Protein AF-0000000079469829 (afdb_homodimer)

InterPro domains:
  IPR003785 Creatininase/formamide hydrolase [PF02633] (6-237)
  IPR003785 Creatininase/formamide hydrolase [PTHR35005] (1-244)
  IPR024087 Creatininase-like superfamily [G3DSA:3.40.50.10310] (1-244)
  IPR024087 Creatininase-like superfamily [SSF102215] (1-241)

Solvent-accessible surface area (backbone atoms only — not comparable to full-atom values): 24415 Å² total; per-residue (Å²): 71,50,46,42,65,27,24,22,60,55,41,50,55,44,53,74,77,46,37,51,39,35,31,22,24,16,21,24,27,54,18,17,70,44,20,32,15,24,43,24,20,47,49,24,40,52,26,51,58,58,22,25,76,81,32,98,41,39,35,45,69,66,42,46,65,23,47,36,63,40,39,58,63,33,34,79,19,33,27,38,52,67,70,44,46,26,45,45,54,44,29,44,50,53,32,40,41,72,59,58,35,36,34,46,34,37,34,28,39,39,82,69,36,52,68,48,54,52,49,27,52,48,52,56,47,47,56,18,57,76,68,72,43,81,68,73,52,48,79,46,81,42,48,52,61,71,27,59,64,28,50,63,50,46,44,70,76,32,77,69,37,34,53,82,30,39,23,16,63,61,46,4,36,48,27,44,77,35,65,90,58,66,56,79,75,88,65,80,60,61,55,30,63,74,79,85,85,55,54,19,69,59,31,38,67,75,24,74,61,53,32,27,26,11,23,47,82,72,36,37,40,69,60,8,45,53,47,40,53,39,27,14,53,22,45,47,53,51,50,51,53,59,63,63,57,75,76,84,129,72,50,46,42,66,27,24,22,62,55,41,52,55,44,53,74,78,45,38,51,38,34,31,19,24,17,22,24,28,56,19,18,69,44,21,32,16,21,44,24,20,46,48,23,40,54,27,51,57,58,20,25,74,81,31,99,41,37,33,45,69,65,43,46,65,21,47,37,62,40,39,58,62,33,36,78,19,33,27,37,51,66,69,45,46,25,45,44,54,44,28,45,48,53,30,41,42,71,59,58,35,34,34,45,34,36,32,27,39,40,80,71,34,51,70,48,52,52,50,28,52,49,52,56,47,47,55,17,57,77,67,72,44,80,67,72,52,48,78,45,80,42,49,51,62,72,27,58,66,27,50,62,49,45,46,69,77,32,77,70,37,34,54,80,30,37,23,15,63,61,44,5,36,49,27,43,77,36,66,91,59,65,57,78,72,88,65,83,61,62,54,30,63,74,78,85,85,56,54,20,70,58,30,38,68,75,25,76,61,53,31,27,26,10,22,47,83,74,36,38,38,70,58,9,47,52,47,39,53,38,28,14,55,22,44,46,52,52,50,53,52,58,65,63,57,75,77,85,129

Organism: NCBI:txid2803784

Nearest PDB structures (foldseek):
  3no4-assembly1_B  TM=9.616E-01  e=7.109E-33  Nostoc punctiforme PCC 73102
  3a6f-assembly1_D  TM=8.753E-01  e=3.739E-18  Pseudomonas putida
  3a6g-assembly1_B  TM=8.540E-01  e=1.227E-17  Pseudomonas putida
  3a6j-assembly1_D  TM=8.384E-01  e=2.469E-16  Pseudomonas putida
  3a6j-assembly1_F  TM=8.714E-01  e=3.414E-15  Pseudomonas putida

Structure (mmCIF, N/CA/C/O backbone):
data_AF-0000000079469829-model_v1
#
loop_
_entity.id
_entity.type
_entity.pdbx_description
1 polymer 'Creatininase family protein'
#
loop_
_atom_site.group_PDB
_atom_site.id
_atom_site.type_symbol
_atom_site.label_atom_id
_atom_site.label_alt_id
_atom_site.label_comp_id
_atom_site.label_asym_id
_atom_site.label_entity_id
_atom_site.label_seq_id
_atom_site.pdbx_PDB_ins_code
_atom_site.Cartn_x
_atom_site.Cartn_y
_atom_site.Cartn_z
_atom_site.occupancy
_atom_site.B_iso_or_equiv
_atom_site.auth_seq_id
_atom_site.auth_comp_id
_atom_site.auth_asym_id
_atom_site.auth_atom_id
_atom_site.pdbx_PDB_model_num
ATOM 1 N N . MET A 1 1 ? 4.086 -8.07 -15.82 1 97.19 1 MET A N 1
ATOM 2 C CA . MET A 1 1 ? 2.791 -8.43 -15.25 1 97.19 1 MET A CA 1
ATOM 3 C C . MET A 1 1 ? 2.631 -7.84 -13.852 1 97.19 1 MET A C 1
ATOM 5 O O . MET A 1 1 ? 3.572 -7.855 -13.055 1 97.19 1 MET A O 1
ATOM 9 N N . LEU A 1 2 ? 1.554 -7.238 -13.562 1 98.69 2 LEU A N 1
ATOM 10 C CA . LEU A 1 2 ? 1.225 -6.719 -12.234 1 98.69 2 LEU A CA 1
ATOM 11 C C . LEU A 1 2 ? 0.293 -7.672 -11.492 1 98.69 2 LEU A C 1
ATOM 13 O O . LEU A 1 2 ? -0.805 -7.969 -11.969 1 98.69 2 LEU A O 1
ATOM 17 N N . LEU A 1 3 ? 0.761 -8.078 -10.328 1 98.81 3 LEU A N 1
ATOM 18 C CA . LEU A 1 3 ? 0.04 -9.094 -9.57 1 98.81 3 LEU A CA 1
ATOM 19 C C . LEU A 1 3 ? -1.362 -8.609 -9.211 1 98.81 3 LEU A C 1
ATOM 21 O O . LEU A 1 3 ? -2.338 -9.344 -9.383 1 98.81 3 LEU A O 1
ATOM 25 N N . HIS A 1 4 ? -1.51 -7.355 -8.734 1 98.69 4 HIS A N 1
ATOM 26 C CA . HIS A 1 4 ? -2.785 -6.844 -8.25 1 98.69 4 HIS A CA 1
ATOM 27 C C . HIS A 1 4 ? -3.766 -6.625 -9.398 1 98.69 4 HIS A C 1
ATOM 29 O O . HIS A 1 4 ? -4.965 -6.457 -9.172 1 98.69 4 HIS A O 1
ATOM 35 N N . LEU A 1 5 ? -3.311 -6.633 -10.648 1 98.62 5 LEU A N 1
ATOM 36 C CA . LEU A 1 5 ? -4.18 -6.512 -11.812 1 98.62 5 LEU A CA 1
ATOM 37 C C . LEU A 1 5 ? -4.324 -7.848 -12.531 1 98.62 5 LEU A C 1
ATOM 39 O O . LEU A 1 5 ? -4.75 -7.895 -13.688 1 98.62 5 LEU A O 1
ATOM 43 N N . SER A 1 6 ? -3.91 -8.906 -11.852 1 98.56 6 SER A N 1
ATOM 44 C CA . SER A 1 6 ? -4.039 -10.273 -12.352 1 98.56 6 SER A CA 1
ATOM 45 C C . SER A 1 6 ? -5.098 -11.047 -11.57 1 98.56 6 SER A C 1
ATOM 47 O O . SER A 1 6 ? -5.504 -10.625 -10.477 1 98.56 6 SER A O 1
ATOM 49 N N . THR A 1 7 ? -5.582 -12.133 -12.188 1 98.44 7 THR A N 1
ATOM 50 C CA . THR A 1 7 ? -6.445 -13.086 -11.5 1 98.44 7 THR A CA 1
ATOM 51 C C . THR A 1 7 ? -5.633 -14.242 -10.93 1 98.44 7 THR A C 1
ATOM 53 O O . THR A 1 7 ? -4.473 -14.438 -11.305 1 98.44 7 THR A O 1
ATOM 56 N N . TRP A 1 8 ? -6.266 -14.977 -9.977 1 98.12 8 TRP A N 1
ATOM 57 C CA . TRP A 1 8 ? -5.52 -16.078 -9.383 1 98.12 8 TRP A CA 1
ATOM 58 C C . TRP A 1 8 ? -5.199 -17.141 -10.43 1 98.12 8 TRP A C 1
ATOM 60 O O . TRP A 1 8 ? -4.129 -17.75 -10.398 1 98.12 8 TRP A O 1
ATOM 70 N N . PRO A 1 9 ? -6.105 -17.406 -11.461 1 98 9 PRO A N 1
ATOM 71 C CA . PRO A 1 9 ? -5.703 -18.359 -12.492 1 98 9 PRO A CA 1
ATOM 72 C C . PRO A 1 9 ? -4.48 -17.906 -13.281 1 98 9 PRO A C 1
ATOM 74 O O . PRO A 1 9 ? -3.643 -18.719 -13.672 1 98 9 PRO A O 1
ATOM 77 N N . GLU A 1 10 ? -4.402 -16.609 -13.539 1 98.12 10 GLU A N 1
ATOM 78 C CA . GLU A 1 10 ? -3.242 -16.078 -14.25 1 98.12 10 GLU A CA 1
ATOM 79 C C . GLU A 1 10 ? -1.965 -16.266 -13.438 1 98.12 10 GLU A C 1
ATOM 81 O O . GLU A 1 10 ? -0.904 -16.547 -14 1 98.12 10 GLU A O 1
ATOM 86 N N . ILE A 1 11 ? -2.037 -16.094 -12.117 1 98.5 11 ILE A N 1
ATOM 87 C CA . ILE A 1 11 ? -0.872 -16.297 -11.258 1 98.5 11 ILE A CA 1
ATOM 88 C C . ILE A 1 11 ? -0.513 -17.781 -11.227 1 98.5 11 ILE A C 1
ATOM 90 O O . ILE A 1 11 ? 0.667 -18.141 -11.242 1 98.5 11 ILE A O 1
ATOM 94 N N . GLU A 1 12 ? -1.558 -18.625 -11.133 1 97.75 12 GLU A N 1
ATOM 95 C CA . GLU A 1 12 ? -1.316 -20.062 -11.203 1 97.75 12 GLU A CA 1
ATOM 96 C C . GLU A 1 12 ? -0.551 -20.422 -12.469 1 97.75 12 GLU A C 1
ATOM 98 O O . GLU A 1 12 ? 0.409 -21.203 -12.414 1 97.75 12 GLU A O 1
ATOM 103 N N . ALA A 1 13 ? -1.028 -19.891 -13.586 1 97.62 13 ALA A N 1
ATOM 104 C CA . ALA A 1 13 ? -0.356 -20.141 -14.859 1 97.62 13 ALA A CA 1
ATOM 105 C C . ALA A 1 13 ? 1.069 -19.594 -14.836 1 97.62 13 ALA A C 1
ATOM 107 O O . ALA A 1 13 ? 1.995 -20.234 -15.336 1 97.62 13 ALA A O 1
ATOM 108 N N . PHE A 1 14 ? 1.239 -18.406 -14.312 1 97.81 14 PHE A N 1
ATOM 109 C CA . PHE A 1 14 ? 2.547 -17.766 -14.219 1 97.81 14 PHE A CA 1
ATOM 110 C C . PHE A 1 14 ? 3.525 -18.656 -13.453 1 97.81 14 PHE A C 1
ATOM 112 O O . PHE A 1 14 ? 4.688 -18.781 -13.852 1 97.81 14 PHE A O 1
ATOM 119 N N . LEU A 1 15 ? 3.09 -19.234 -12.383 1 97.38 15 LEU A N 1
ATOM 120 C CA . LEU A 1 15 ? 3.918 -20.062 -11.508 1 97.38 15 LEU A CA 1
ATOM 121 C C . LEU A 1 15 ? 4.438 -21.297 -12.25 1 97.38 15 LEU A C 1
ATOM 123 O O . LEU A 1 15 ? 5.395 -21.938 -11.805 1 97.38 15 LEU A O 1
ATOM 127 N N . GLY A 1 16 ? 3.801 -21.641 -13.32 1 96.44 16 GLY A N 1
ATOM 128 C CA . GLY A 1 16 ? 4.273 -22.734 -14.148 1 96.44 16 GLY A CA 1
ATOM 129 C C . GLY A 1 16 ? 5.555 -22.422 -14.898 1 96.44 16 GLY A C 1
ATOM 130 O O . GLY A 1 16 ? 6.301 -23.328 -15.273 1 96.44 16 GLY A O 1
ATOM 131 N N . ARG A 1 17 ? 5.785 -21.125 -15.07 1 95.31 17 ARG A N 1
ATOM 132 C CA . ARG A 1 17 ? 6.938 -20.781 -15.891 1 95.31 17 ARG A CA 1
ATOM 133 C C . ARG A 1 17 ? 7.969 -20 -15.086 1 95.31 17 ARG A C 1
ATOM 135 O O . ARG A 1 17 ? 9.141 -19.922 -15.461 1 95.31 17 ARG A O 1
ATOM 142 N N . SER A 1 18 ? 7.562 -19.312 -14.086 1 96.94 18 SER A N 1
ATOM 143 C CA . SER A 1 18 ? 8.461 -18.562 -13.219 1 96.94 18 SER A CA 1
ATOM 144 C C . SER A 1 18 ? 7.996 -18.609 -11.766 1 96.94 18 SER A C 1
ATOM 146 O O . SER A 1 18 ? 6.793 -18.625 -11.492 1 96.94 18 SER A O 1
ATOM 148 N N . LYS A 1 19 ? 8.922 -18.609 -10.859 1 97.56 19 LYS A N 1
ATOM 149 C CA . LYS A 1 19 ? 8.641 -18.641 -9.43 1 97.56 19 LYS A CA 1
ATOM 150 C C . LYS A 1 19 ? 9.188 -17.406 -8.727 1 97.56 19 LYS A C 1
ATOM 152 O O . LYS A 1 19 ? 9.414 -17.422 -7.52 1 97.56 19 LYS A O 1
ATOM 157 N N . THR A 1 20 ? 9.5 -16.359 -9.516 1 98.56 20 THR A N 1
ATOM 158 C CA . THR A 1 20 ? 10.109 -15.148 -8.992 1 98.56 20 THR A CA 1
ATOM 159 C C . THR A 1 20 ? 9.102 -14.008 -8.953 1 98.56 20 THR A C 1
ATOM 161 O O . THR A 1 20 ? 8.344 -13.812 -9.906 1 98.56 20 THR A O 1
ATOM 164 N N . VAL A 1 21 ? 9.008 -13.297 -7.852 1 98.88 21 VAL A N 1
ATOM 165 C CA . VAL A 1 21 ? 8.156 -12.117 -7.719 1 98.88 21 VAL A CA 1
ATOM 166 C C . VAL A 1 21 ? 8.969 -10.953 -7.152 1 98.88 21 VAL A C 1
ATOM 168 O O . VAL A 1 21 ? 9.844 -11.156 -6.312 1 98.88 21 VAL A O 1
ATOM 171 N N . VAL A 1 22 ? 8.719 -9.766 -7.688 1 98.94 22 VAL A N 1
ATOM 172 C CA . VAL A 1 22 ? 9.344 -8.531 -7.23 1 98.94 22 VAL A CA 1
ATOM 173 C C . VAL A 1 22 ? 8.352 -7.746 -6.367 1 98.94 22 VAL A C 1
ATOM 175 O O . VAL A 1 22 ? 7.223 -7.484 -6.789 1 98.94 22 VAL A O 1
ATOM 178 N N . ILE A 1 23 ? 8.742 -7.379 -5.188 1 98.94 23 ILE A N 1
ATOM 179 C CA . ILE A 1 23 ? 7.934 -6.566 -4.285 1 98.94 23 ILE A CA 1
ATOM 180 C C . ILE A 1 23 ? 8.57 -5.188 -4.121 1 98.94 23 ILE A C 1
ATOM 182 O O . ILE A 1 23 ? 9.586 -5.043 -3.439 1 98.94 23 ILE A O 1
ATOM 186 N N . PRO A 1 24 ? 7.98 -4.105 -4.75 1 98.94 24 PRO A N 1
ATOM 187 C CA . PRO A 1 24 ? 8.414 -2.76 -4.375 1 98.94 24 PRO A CA 1
ATOM 188 C C . PRO A 1 24 ? 8.109 -2.422 -2.918 1 98.94 24 PRO A C 1
ATOM 190 O O . PRO A 1 24 ? 7.039 -2.777 -2.412 1 98.94 24 PRO A O 1
ATOM 193 N N . ILE A 1 25 ? 9.086 -1.836 -2.27 1 98.94 25 ILE A N 1
ATOM 194 C CA . ILE A 1 25 ? 8.922 -1.521 -0.854 1 98.94 25 ILE A CA 1
ATOM 195 C C . ILE A 1 25 ? 9.609 -0.195 -0.536 1 98.94 25 ILE A C 1
ATOM 197 O O . ILE A 1 25 ? 10.641 0.132 -1.123 1 98.94 25 ILE A O 1
ATOM 201 N N . GLY A 1 26 ? 9.023 0.609 0.307 1 98.69 26 GLY A N 1
ATOM 202 C CA . GLY A 1 26 ? 9.609 1.885 0.685 1 98.69 26 GLY A CA 1
ATOM 203 C C . GLY A 1 26 ? 9.062 2.43 1.991 1 98.69 26 GLY A C 1
ATOM 204 O O . GLY A 1 26 ? 8.969 1.701 2.982 1 98.69 26 GLY A O 1
ATOM 205 N N . SER A 1 27 ? 8.922 3.717 2.02 1 98.38 27 SER A N 1
ATOM 206 C CA . SER A 1 27 ? 8.445 4.465 3.178 1 98.38 27 SER A CA 1
ATOM 207 C C . SER A 1 27 ? 7.629 5.684 2.754 1 98.38 27 SER A C 1
ATOM 209 O O . SER A 1 27 ? 7.84 6.23 1.671 1 98.38 27 SER A O 1
ATOM 211 N N . ASN A 1 28 ? 6.586 5.992 3.543 1 98.81 28 ASN A N 1
ATOM 212 C CA . ASN A 1 28 ? 5.883 7.262 3.396 1 98.81 28 ASN A CA 1
ATOM 213 C C . ASN A 1 28 ? 6.375 8.297 4.406 1 98.81 28 ASN A C 1
ATOM 215 O O . ASN A 1 28 ? 5.926 8.305 5.555 1 98.81 28 ASN A O 1
ATOM 219 N N . GLU A 1 29 ? 7.238 9.219 3.969 1 98.75 29 GLU A N 1
ATOM 220 C CA . GLU A 1 29 ? 7.93 10.133 4.871 1 98.75 29 GLU A CA 1
ATOM 221 C C . GLU A 1 29 ? 8.312 11.43 4.156 1 98.75 29 GLU A C 1
ATOM 223 O O . GLU A 1 29 ? 8.258 11.5 2.926 1 98.75 29 GLU A O 1
ATOM 228 N N . GLN A 1 30 ? 8.734 12.375 4.949 1 98.38 30 GLN A N 1
ATOM 229 C CA . GLN A 1 30 ? 9.117 13.68 4.406 1 98.38 30 GLN A CA 1
ATOM 230 C C . GLN A 1 30 ? 10.32 13.555 3.479 1 98.38 30 GLN A C 1
ATOM 232 O O . GLN A 1 30 ? 11.18 12.695 3.68 1 98.38 30 GLN A O 1
ATOM 237 N N . HIS A 1 31 ? 10.422 14.422 2.438 1 98.56 31 HIS A N 1
ATOM 238 C CA . HIS A 1 31 ? 11.547 14.523 1.515 1 98.56 31 HIS A CA 1
ATOM 239 C C . HIS A 1 31 ? 11.883 15.977 1.216 1 98.56 31 HIS A C 1
ATOM 241 O O . HIS A 1 31 ? 12.055 16.359 0.054 1 98.56 31 HIS A O 1
ATOM 247 N N . GLY A 1 32 ? 12.039 16.75 2.326 1 97.75 32 GLY A N 1
ATOM 248 C CA . GLY A 1 32 ? 12.266 18.172 2.156 1 97.75 32 GLY A CA 1
ATOM 249 C C . GLY A 1 32 ? 11.031 18.922 1.698 1 97.75 32 GLY A C 1
ATOM 250 O O . GLY A 1 32 ? 9.945 18.359 1.625 1 97.75 32 GLY A O 1
ATOM 251 N N . PRO A 1 33 ? 11.203 20.172 1.423 1 97.5 33 PRO A N 1
ATOM 252 C CA . PRO A 1 33 ? 10.047 21.031 1.13 1 97.5 33 PRO A CA 1
ATOM 253 C C . PRO A 1 33 ? 9.422 20.734 -0.232 1 97.5 33 PRO A C 1
ATOM 255 O O . PRO A 1 33 ? 8.297 21.156 -0.504 1 97.5 33 PRO A O 1
ATOM 258 N N . THR A 1 34 ? 10.109 19.984 -1.078 1 97.69 34 THR A N 1
ATOM 259 C CA . THR A 1 34 ? 9.594 19.844 -2.436 1 97.69 34 THR A CA 1
ATOM 260 C C . THR A 1 34 ? 9.359 18.375 -2.777 1 97.69 34 THR A C 1
ATOM 262 O O . THR A 1 34 ? 8.727 18.062 -3.783 1 97.69 34 THR A O 1
ATOM 265 N N . GLY A 1 35 ? 9.914 17.516 -1.992 1 98.62 35 GLY A N 1
ATOM 266 C CA . GLY A 1 35 ? 9.734 16.109 -2.27 1 98.62 35 GLY A CA 1
ATOM 267 C C . GLY A 1 35 ? 8.414 15.555 -1.762 1 98.62 35 GLY A C 1
ATOM 268 O O . GLY A 1 35 ? 7.949 15.945 -0.688 1 98.62 35 GLY A O 1
ATOM 269 N N . LEU A 1 36 ? 7.863 14.695 -2.535 1 98.88 36 LEU A N 1
ATOM 270 C CA . LEU A 1 36 ? 6.594 14.078 -2.172 1 98.88 36 LEU A CA 1
ATOM 271 C C . LEU A 1 36 ? 6.766 13.125 -0.99 1 98.88 36 LEU A C 1
ATOM 273 O O . LEU A 1 36 ? 7.781 12.438 -0.887 1 98.88 36 LEU A O 1
ATOM 277 N N . LEU A 1 37 ? 5.762 13 -0.165 1 98.88 37 LEU A N 1
ATOM 278 C CA . LEU A 1 37 ? 5.797 12.125 1.001 1 98.88 37 LEU A CA 1
ATOM 279 C C . LEU A 1 37 ? 5.922 10.664 0.581 1 98.88 37 LEU A C 1
ATOM 281 O O . LEU A 1 37 ? 6.523 9.859 1.295 1 98.88 37 LEU A O 1
ATOM 285 N N . GLY A 1 38 ? 5.477 10.273 -0.581 1 98.88 38 GLY A N 1
ATOM 286 C CA . GLY A 1 38 ? 5.508 8.898 -1.045 1 98.88 38 GLY A CA 1
ATOM 287 C C . GLY A 1 38 ? 6.77 8.555 -1.812 1 98.88 38 GLY A C 1
ATOM 288 O O . GLY A 1 38 ? 6.898 7.445 -2.338 1 98.88 38 GLY A O 1
ATOM 289 N N . THR A 1 39 ? 7.789 9.422 -1.874 1 98.88 39 THR A N 1
ATOM 290 C CA . THR A 1 39 ? 8.945 9.305 -2.758 1 98.88 39 THR A CA 1
ATOM 291 C C . THR A 1 39 ? 9.602 7.934 -2.604 1 98.88 39 THR A C 1
ATOM 293 O O . THR A 1 39 ? 9.82 7.23 -3.592 1 98.88 39 THR A O 1
ATOM 296 N N . ASP A 1 40 ? 9.766 7.48 -1.4 1 98.81 40 ASP A N 1
ATOM 297 C CA . ASP A 1 40 ? 10.562 6.281 -1.135 1 98.81 40 ASP A CA 1
ATOM 298 C C . ASP A 1 40 ? 9.852 5.031 -1.649 1 98.81 40 ASP A C 1
ATOM 300 O O . ASP A 1 40 ? 10.5 4.039 -1.989 1 98.81 40 ASP A O 1
ATOM 304 N N . TRP A 1 41 ? 8.5 5 -1.659 1 98.88 41 TRP A N 1
ATOM 305 C CA . TRP A 1 41 ? 7.836 3.803 -2.164 1 98.88 41 TRP A CA 1
ATOM 306 C C . TRP A 1 41 ? 7.383 3.998 -3.607 1 98.88 41 TRP A C 1
ATOM 308 O O . TRP A 1 41 ? 7.227 3.029 -4.352 1 98.88 41 TRP A O 1
ATOM 318 N N . LEU A 1 42 ? 7.23 5.277 -4.031 1 98.88 42 LEU A N 1
ATOM 319 C CA . LEU A 1 42 ? 6.887 5.562 -5.422 1 98.88 42 LEU A CA 1
ATOM 320 C C . LEU A 1 42 ? 8.031 5.188 -6.352 1 98.88 42 LEU A C 1
ATOM 322 O O . LEU A 1 42 ? 7.809 4.625 -7.426 1 98.88 42 LEU A O 1
ATOM 326 N N . CYS A 1 43 ? 9.266 5.457 -5.961 1 98.94 43 CYS A N 1
ATOM 327 C CA . CYS A 1 43 ? 10.406 5.203 -6.828 1 98.94 43 CYS A CA 1
ATOM 328 C C . CYS A 1 43 ? 10.492 3.725 -7.199 1 98.94 43 CYS A C 1
ATOM 330 O O . CYS A 1 43 ? 10.453 3.373 -8.383 1 98.94 43 CYS A O 1
ATOM 332 N N . PRO A 1 44 ? 10.562 2.826 -6.199 1 98.94 44 PRO A N 1
ATOM 333 C CA . PRO A 1 44 ? 10.617 1.42 -6.605 1 98.94 44 PRO A CA 1
ATOM 334 C C . PRO A 1 44 ? 9.367 0.963 -7.344 1 98.94 44 PRO A C 1
ATOM 336 O O . PRO A 1 44 ? 9.438 0.093 -8.219 1 98.94 44 PRO A O 1
ATOM 339 N N . GLU A 1 45 ? 8.188 1.479 -7.004 1 98.94 45 GLU A N 1
ATOM 340 C CA . GLU A 1 45 ? 6.973 1.134 -7.73 1 98.94 45 GLU A CA 1
ATOM 341 C C . GLU A 1 45 ? 7.066 1.549 -9.195 1 98.94 45 GLU A C 1
ATOM 343 O O . GLU A 1 45 ? 6.746 0.764 -10.094 1 98.94 45 GLU A O 1
ATOM 348 N N . ILE A 1 46 ? 7.504 2.812 -9.461 1 98.94 46 ILE A N 1
ATOM 349 C CA . ILE A 1 46 ? 7.672 3.354 -10.805 1 98.94 46 ILE A CA 1
ATOM 350 C C . ILE A 1 46 ? 8.648 2.484 -11.594 1 98.94 46 ILE A C 1
ATOM 352 O O . ILE A 1 46 ? 8.352 2.066 -12.719 1 98.94 46 ILE A O 1
ATOM 356 N N . ILE A 1 47 ? 9.773 2.174 -10.992 1 98.94 47 ILE A N 1
ATOM 357 C CA . ILE A 1 47 ? 10.844 1.439 -11.648 1 98.94 47 ILE A CA 1
ATOM 358 C C . ILE A 1 47 ? 10.383 0.022 -11.977 1 98.94 47 ILE A C 1
ATOM 360 O O . ILE A 1 47 ? 10.562 -0.458 -13.094 1 98.94 47 ILE A O 1
ATOM 364 N N . ALA A 1 48 ? 9.781 -0.659 -11 1 98.94 48 ALA A N 1
ATOM 365 C CA . ALA A 1 48 ? 9.32 -2.029 -11.211 1 98.94 48 ALA A CA 1
ATOM 366 C C . ALA A 1 48 ? 8.219 -2.082 -12.266 1 98.94 48 ALA A C 1
ATOM 368 O O . ALA A 1 48 ? 8.18 -3.002 -13.086 1 98.94 48 ALA A O 1
ATOM 369 N N . THR A 1 49 ? 7.32 -1.13 -12.219 1 98.75 49 THR A N 1
ATOM 370 C CA . THR A 1 49 ? 6.238 -1.07 -13.195 1 98.75 49 THR A CA 1
ATOM 371 C C . THR A 1 49 ? 6.785 -0.836 -14.602 1 98.75 49 THR A C 1
ATOM 373 O O . THR A 1 49 ? 6.309 -1.434 -15.562 1 98.75 49 THR A O 1
ATOM 376 N N . GLU A 1 50 ? 7.789 0.053 -14.711 1 98.75 50 GLU A N 1
ATOM 377 C CA . GLU A 1 50 ? 8.43 0.276 -16 1 98.75 50 GLU A CA 1
ATOM 378 C C . GLU A 1 50 ? 9.156 -0.979 -16.484 1 98.75 50 GLU A C 1
ATOM 380 O O . GLU A 1 50 ? 9.102 -1.32 -17.672 1 98.75 50 GLU A O 1
ATOM 385 N N . ALA A 1 51 ? 9.789 -1.666 -15.594 1 98.81 51 ALA A N 1
ATOM 386 C CA . ALA A 1 51 ? 10.578 -2.852 -15.93 1 98.81 51 ALA A CA 1
ATOM 387 C C . ALA A 1 51 ? 9.688 -3.969 -16.469 1 98.81 51 ALA A C 1
ATOM 389 O O . ALA A 1 51 ? 10.055 -4.664 -17.406 1 98.81 51 ALA A O 1
ATOM 390 N N . GLN A 1 52 ? 8.492 -4.145 -15.812 1 97.81 52 GLN A N 1
ATOM 391 C CA . GLN A 1 52 ? 7.652 -5.277 -16.172 1 97.81 52 GLN A CA 1
ATOM 392 C C . GLN A 1 52 ? 7.066 -5.102 -17.578 1 97.81 52 GLN A C 1
ATOM 394 O O . GLN A 1 52 ? 6.59 -6.066 -18.172 1 97.81 52 GLN A O 1
ATOM 399 N N . LYS A 1 53 ? 7.113 -3.859 -18.172 1 97.5 53 LYS A N 1
ATOM 400 C CA . LYS A 1 53 ? 6.605 -3.596 -19.516 1 97.5 53 LYS A CA 1
ATOM 401 C C . LYS A 1 53 ? 7.457 -4.297 -20.562 1 97.5 53 LYS A C 1
ATOM 403 O O . LYS A 1 53 ? 6.961 -4.652 -21.641 1 97.5 53 LYS A O 1
ATOM 408 N N . THR A 1 54 ? 8.75 -4.488 -20.281 1 96.75 54 THR A N 1
ATOM 409 C CA . THR A 1 54 ? 9.641 -5.062 -21.281 1 96.75 54 THR A CA 1
ATOM 410 C C . THR A 1 54 ? 10.273 -6.352 -20.766 1 96.75 54 THR A C 1
ATOM 412 O O . THR A 1 54 ? 10.789 -7.152 -21.547 1 96.75 54 THR A O 1
ATOM 415 N N . GLY A 1 55 ? 10.273 -6.445 -19.469 1 96.19 55 GLY A N 1
ATOM 416 C CA . GLY A 1 55 ? 10.797 -7.66 -18.859 1 96.19 55 GLY A CA 1
ATOM 417 C C . GLY A 1 55 ? 9.711 -8.633 -18.438 1 96.19 55 GLY A C 1
ATOM 418 O O . GLY A 1 55 ? 8.57 -8.227 -18.188 1 96.19 55 GLY A O 1
ATOM 419 N N . ASP A 1 56 ? 10.047 -9.906 -18.438 1 95.19 56 ASP A N 1
ATOM 420 C CA . ASP A 1 56 ? 9.125 -10.922 -17.922 1 95.19 56 ASP A CA 1
ATOM 421 C C . ASP A 1 56 ? 9.227 -11.039 -16.406 1 95.19 56 ASP A C 1
ATOM 423 O O . ASP A 1 56 ? 9.711 -12.055 -15.891 1 95.19 56 ASP A O 1
ATOM 427 N N . ILE A 1 57 ? 8.773 -10.062 -15.703 1 97.06 57 ILE A N 1
ATOM 428 C CA . ILE A 1 57 ? 8.797 -10.094 -14.242 1 97.06 57 ILE A CA 1
ATOM 429 C C . ILE A 1 57 ? 7.398 -9.836 -13.703 1 97.06 57 ILE A C 1
ATOM 431 O O . ILE A 1 57 ? 6.613 -9.102 -14.312 1 97.06 57 ILE A O 1
ATOM 435 N N . LEU A 1 58 ? 7.031 -10.5 -12.617 1 98.75 58 LEU A N 1
ATOM 436 C CA . LEU A 1 58 ? 5.805 -10.289 -11.859 1 98.75 58 LEU A CA 1
ATOM 437 C C . LEU A 1 58 ? 6.047 -9.32 -10.703 1 98.75 58 LEU A C 1
ATOM 439 O O . LEU A 1 58 ? 6.926 -9.555 -9.867 1 98.75 58 LEU A O 1
ATOM 443 N N . VAL A 1 59 ? 5.355 -8.211 -10.711 1 98.94 59 VAL A N 1
ATOM 444 C CA . VAL A 1 59 ? 5.488 -7.195 -9.68 1 98.94 59 VAL A CA 1
ATOM 445 C C . VAL A 1 59 ? 4.297 -7.27 -8.727 1 98.94 59 VAL A C 1
ATOM 447 O O . VAL A 1 59 ? 3.143 -7.191 -9.148 1 98.94 59 VAL A O 1
ATOM 450 N N . GLY A 1 60 ? 4.57 -7.453 -7.445 1 98.81 60 GLY A N 1
ATOM 451 C CA . GLY A 1 60 ? 3.539 -7.496 -6.422 1 98.81 60 GLY A CA 1
ATOM 452 C C . GLY A 1 60 ? 3.078 -6.121 -5.98 1 98.81 60 GLY A C 1
ATOM 453 O O . GLY A 1 60 ? 3.604 -5.105 -6.445 1 98.81 60 GLY A O 1
ATOM 454 N N . PRO A 1 61 ? 1.98 -6.109 -5.109 1 98.69 61 PRO A N 1
ATOM 455 C CA . PRO A 1 61 ? 1.557 -4.824 -4.547 1 98.69 61 PRO A CA 1
ATOM 456 C C . PRO A 1 61 ? 2.668 -4.125 -3.77 1 98.69 61 PRO A C 1
ATOM 458 O O . PRO A 1 61 ? 3.471 -4.785 -3.104 1 98.69 61 PRO A O 1
ATOM 461 N N . THR A 1 62 ? 2.686 -2.799 -3.812 1 98.81 62 THR A N 1
ATOM 462 C CA . THR A 1 62 ? 3.748 -2.025 -3.184 1 98.81 62 THR A CA 1
ATOM 463 C C . THR A 1 62 ? 3.566 -1.989 -1.668 1 98.81 62 THR A C 1
ATOM 465 O O . THR A 1 62 ? 2.469 -1.718 -1.176 1 98.81 62 THR A O 1
ATOM 468 N N . PHE A 1 63 ? 4.582 -2.414 -0.957 1 98.75 63 PHE A N 1
ATOM 469 C CA . PHE A 1 63 ? 4.672 -2.213 0.485 1 98.75 63 PHE A CA 1
ATOM 470 C C . PHE A 1 63 ? 5.074 -0.78 0.809 1 98.75 63 PHE A C 1
ATOM 472 O O . PHE A 1 63 ? 6.266 -0.468 0.891 1 98.75 63 PHE A O 1
ATOM 479 N N . ASN A 1 64 ? 4.082 0.114 1.096 1 98.62 64 ASN A N 1
ATOM 480 C CA . ASN A 1 64 ? 4.324 1.544 0.934 1 98.62 64 ASN A CA 1
ATOM 481 C C . ASN A 1 64 ? 4.699 2.203 2.258 1 98.62 64 ASN A C 1
ATOM 483 O O . ASN A 1 64 ? 5.105 3.365 2.285 1 98.62 64 ASN A O 1
ATOM 487 N N . ILE A 1 65 ? 4.574 1.475 3.373 1 98.62 65 ILE A N 1
ATOM 488 C CA . ILE A 1 65 ? 4.922 2.057 4.664 1 98.62 65 ILE A CA 1
ATOM 489 C C . ILE A 1 65 ? 6.059 1.258 5.301 1 98.62 65 ILE A C 1
ATOM 491 O O . ILE A 1 65 ? 5.906 0.067 5.582 1 98.62 65 ILE A O 1
ATOM 495 N N . GLY A 1 66 ? 7.172 1.847 5.473 1 97.75 66 GLY A N 1
ATOM 496 C CA . GLY A 1 66 ? 8.32 1.249 6.133 1 97.75 66 GLY A CA 1
ATOM 497 C C . GLY A 1 66 ? 8.703 1.948 7.426 1 97.75 66 GLY A C 1
ATOM 498 O O . GLY A 1 66 ? 7.828 2.365 8.188 1 97.75 66 GLY A O 1
ATOM 499 N N . MET A 1 67 ? 10 1.984 7.738 1 95.81 67 MET A N 1
ATOM 500 C CA . MET A 1 67 ? 10.5 2.594 8.969 1 95.81 67 MET A CA 1
ATOM 501 C C . MET A 1 67 ? 10.914 4.043 8.727 1 95.81 67 MET A C 1
ATOM 503 O O . MET A 1 67 ? 11.836 4.305 7.953 1 95.81 67 MET A O 1
ATOM 507 N N . ALA A 1 68 ? 10.211 4.926 9.359 1 96.81 68 ALA A N 1
ATOM 508 C CA . ALA A 1 68 ? 10.523 6.344 9.203 1 96.81 68 ALA A CA 1
ATOM 509 C C . ALA A 1 68 ? 10.383 7.09 10.531 1 96.81 68 ALA A C 1
ATOM 511 O O . ALA A 1 68 ? 9.945 8.242 10.562 1 96.81 68 ALA A O 1
ATOM 512 N N . GLN A 1 69 ? 10.75 6.426 11.602 1 95.38 69 GLN A N 1
ATOM 513 C CA . GLN A 1 69 ? 10.555 6.969 12.938 1 95.38 69 GLN A CA 1
ATOM 514 C C . GLN A 1 69 ? 11.266 8.312 13.094 1 95.38 69 GLN A C 1
ATOM 516 O O . GLN A 1 69 ? 10.719 9.25 13.68 1 95.38 69 GLN A O 1
ATOM 521 N N . HIS A 1 70 ? 12.461 8.477 12.578 1 95.25 70 HIS A N 1
ATOM 522 C CA . HIS A 1 70 ? 13.227 9.703 12.766 1 95.25 70 HIS A CA 1
ATOM 523 C C . HIS A 1 70 ? 12.641 10.852 11.953 1 95.25 70 HIS A C 1
ATOM 525 O O . HIS A 1 70 ? 12.992 12.008 12.156 1 95.25 70 HIS A O 1
ATOM 531 N N . HIS A 1 71 ? 11.703 10.547 11.016 1 97.19 71 HIS A N 1
ATOM 532 C CA . HIS A 1 71 ? 11.07 11.578 10.195 1 97.19 71 HIS A CA 1
ATOM 533 C C . HIS A 1 71 ? 9.734 12.008 10.789 1 97.19 71 HIS A C 1
ATOM 535 O O . HIS A 1 71 ? 9.023 12.828 10.195 1 97.19 71 HIS A O 1
ATOM 541 N N . LEU A 1 72 ? 9.391 11.531 11.984 1 97.44 72 LEU A N 1
ATOM 542 C CA . LEU A 1 72 ? 8.078 11.773 12.578 1 97.44 72 LEU A CA 1
ATOM 543 C C . LEU A 1 72 ? 7.953 13.227 13.031 1 97.44 72 LEU A C 1
ATOM 545 O O . LEU A 1 72 ? 6.867 13.656 13.43 1 97.44 72 LEU A O 1
ATOM 549 N N . GLY A 1 73 ? 9.008 14.016 12.945 1 96.81 73 GLY A N 1
ATOM 550 C CA . GLY A 1 73 ? 8.93 15.445 13.203 1 96.81 73 GLY A CA 1
ATOM 551 C C . GLY A 1 73 ? 8.312 16.219 12.055 1 96.81 73 GLY A C 1
ATOM 552 O O . GLY A 1 73 ? 8.109 17.438 12.164 1 96.81 73 GLY A O 1
ATOM 553 N N . PHE A 1 74 ? 8.016 15.602 10.961 1 98.12 74 PHE A N 1
ATOM 554 C CA . PHE A 1 74 ? 7.477 16.219 9.758 1 98.12 74 PHE A CA 1
ATOM 555 C C . PHE A 1 74 ? 6.098 15.656 9.43 1 98.12 74 PHE A C 1
ATOM 557 O O . PHE A 1 74 ? 5.961 14.469 9.133 1 98.12 74 PHE A O 1
ATOM 564 N N . PRO A 1 75 ? 5.059 16.5 9.398 1 98 75 PRO A N 1
ATOM 565 C CA . PRO A 1 75 ? 3.684 16.031 9.227 1 98 75 PRO A CA 1
ATOM 566 C C . PRO A 1 75 ? 3.48 15.258 7.926 1 98 75 PRO A C 1
ATOM 568 O O . PRO A 1 75 ? 4.012 15.648 6.883 1 98 75 PRO A O 1
ATOM 571 N N . GLY A 1 76 ? 2.633 14.148 8.047 1 98.12 76 GLY A N 1
ATOM 572 C CA . GLY A 1 76 ? 2.324 13.312 6.902 1 98.12 76 GLY A CA 1
ATOM 573 C C . GLY A 1 76 ? 3.152 12.039 6.852 1 98.12 76 GLY A C 1
ATOM 574 O O . GLY A 1 76 ? 2.822 11.109 6.117 1 98.12 76 GLY A O 1
ATOM 575 N N . THR A 1 77 ? 4.254 12.023 7.625 1 98.69 77 THR A N 1
ATOM 576 C CA . THR A 1 77 ? 5.059 10.812 7.75 1 98.69 77 THR A CA 1
ATOM 577 C C . THR A 1 77 ? 4.289 9.727 8.5 1 98.69 77 THR A C 1
ATOM 579 O O . THR A 1 77 ? 3.623 10.008 9.5 1 98.69 77 THR A O 1
ATOM 582 N N . ILE A 1 78 ? 4.266 8.555 7.957 1 98.69 78 ILE A N 1
ATOM 583 C CA . ILE A 1 78 ? 3.715 7.367 8.602 1 98.69 78 ILE A CA 1
ATOM 584 C C . ILE A 1 78 ? 4.805 6.309 8.742 1 98.69 78 ILE A C 1
ATOM 586 O O . ILE A 1 78 ? 5.488 5.973 7.77 1 98.69 78 ILE A O 1
ATOM 590 N N . SER A 1 79 ? 5.023 5.773 9.961 1 98.56 79 SER A N 1
ATOM 591 C CA . SER A 1 79 ? 6.113 4.84 10.219 1 98.56 79 SER A CA 1
ATOM 592 C C . SER A 1 79 ? 5.613 3.576 10.914 1 98.56 79 SER A C 1
ATOM 594 O O . SER A 1 79 ? 4.719 3.641 11.758 1 98.56 79 SER A O 1
ATOM 596 N N . LEU A 1 80 ? 6.164 2.467 10.539 1 98.56 80 LEU A N 1
ATOM 597 C CA . LEU A 1 80 ? 6 1.229 11.297 1 98.56 80 LEU A CA 1
ATOM 598 C C . LEU A 1 80 ? 7.133 1.056 12.305 1 98.56 80 LEU A C 1
ATOM 600 O O . LEU A 1 80 ? 8.289 1.36 12 1 98.56 80 LEU A O 1
ATOM 604 N N . ARG A 1 81 ? 6.801 0.554 13.469 1 97.44 81 ARG A N 1
ATOM 605 C CA . ARG A 1 81 ? 7.84 0.053 14.367 1 97.44 81 ARG A CA 1
ATOM 606 C C . ARG A 1 81 ? 8.609 -1.101 13.727 1 97.44 81 ARG A C 1
ATOM 608 O O . ARG A 1 81 ? 8.039 -1.867 12.938 1 97.44 81 ARG A O 1
ATOM 615 N N . PRO A 1 82 ? 9.906 -1.26 14.102 1 96.81 82 PRO A N 1
ATOM 616 C CA . PRO A 1 82 ? 10.688 -2.348 13.516 1 96.81 82 PRO A CA 1
ATOM 617 C C . PRO A 1 82 ? 10.039 -3.715 13.703 1 96.81 82 PRO A C 1
ATOM 619 O O . PRO A 1 82 ? 10.023 -4.531 12.781 1 96.81 82 PRO A O 1
ATOM 622 N N . SER A 1 83 ? 9.5 -3.986 14.867 1 98.06 83 SER A N 1
ATOM 623 C CA . SER A 1 83 ? 8.891 -5.281 15.133 1 98.06 83 SER A CA 1
ATOM 624 C C . SER A 1 83 ? 7.656 -5.5 14.258 1 98.06 83 SER A C 1
ATOM 626 O O . SER A 1 83 ? 7.422 -6.609 13.773 1 98.06 83 SER A O 1
ATOM 628 N N . THR A 1 84 ? 6.785 -4.449 14.094 1 98.5 84 THR A N 1
ATOM 629 C CA . THR A 1 84 ? 5.625 -4.516 13.219 1 98.5 84 THR A CA 1
ATOM 630 C C . THR A 1 84 ? 6.051 -4.773 11.773 1 98.5 84 THR A C 1
ATOM 632 O O . THR A 1 84 ? 5.453 -5.602 11.086 1 98.5 84 THR A O 1
ATOM 635 N N . PHE A 1 85 ? 7.086 -4.078 11.367 1 98.62 85 PHE A N 1
ATOM 636 C CA . PHE A 1 85 ? 7.613 -4.195 10.016 1 98.62 85 PHE A CA 1
ATOM 637 C C . PHE A 1 85 ? 8.133 -5.605 9.758 1 98.62 85 PHE A C 1
ATOM 639 O O . PHE A 1 85 ? 7.828 -6.203 8.719 1 98.62 85 PHE A O 1
ATOM 646 N N . ILE A 1 86 ? 8.844 -6.188 10.664 1 98.5 86 ILE A N 1
ATOM 647 C CA . ILE A 1 86 ? 9.375 -7.543 10.57 1 98.5 86 ILE A CA 1
ATOM 648 C C . ILE A 1 86 ? 8.219 -8.539 10.453 1 98.5 86 ILE A C 1
ATOM 650 O O . ILE A 1 86 ? 8.242 -9.422 9.594 1 98.5 86 ILE A O 1
ATOM 654 N N . ALA A 1 87 ? 7.211 -8.359 11.266 1 98.44 87 ALA A N 1
ATOM 655 C CA . ALA A 1 87 ? 6.062 -9.258 11.242 1 98.44 87 ALA A CA 1
ATOM 656 C C . ALA A 1 87 ? 5.34 -9.195 9.898 1 98.44 87 ALA A C 1
ATOM 658 O O . ALA A 1 87 ? 4.934 -10.227 9.359 1 98.44 87 ALA A O 1
ATOM 659 N N . ALA A 1 88 ? 5.145 -7.996 9.398 1 98.56 88 ALA A N 1
ATOM 660 C CA . ALA A 1 88 ? 4.434 -7.812 8.141 1 98.56 88 ALA A CA 1
ATOM 661 C C . ALA A 1 88 ? 5.203 -8.438 6.977 1 98.56 88 ALA A C 1
ATOM 663 O O . ALA A 1 88 ? 4.621 -9.148 6.152 1 98.56 88 ALA A O 1
ATOM 664 N N . ILE A 1 89 ? 6.504 -8.172 6.902 1 98.69 89 ILE A N 1
ATOM 665 C CA . ILE A 1 89 ? 7.332 -8.789 5.871 1 98.69 89 ILE A CA 1
ATOM 666 C C . ILE A 1 89 ? 7.242 -10.305 5.973 1 98.69 89 ILE A C 1
ATOM 668 O O . ILE A 1 89 ? 7.145 -11 4.957 1 98.69 89 ILE A O 1
ATOM 672 N N . GLY A 1 90 ? 7.293 -10.82 7.203 1 98.44 90 GLY A N 1
ATOM 673 C CA . GLY A 1 90 ? 7.148 -12.258 7.41 1 98.44 90 GLY A CA 1
ATOM 674 C C . GLY A 1 90 ? 5.867 -12.82 6.828 1 98.44 90 GLY A C 1
ATOM 675 O O . GLY A 1 90 ? 5.887 -13.836 6.133 1 98.44 90 GLY A O 1
ATOM 676 N N . ASP A 1 91 ? 4.738 -12.18 7.117 1 98.62 91 ASP A N 1
ATOM 677 C CA . ASP A 1 91 ? 3.445 -12.648 6.625 1 98.62 91 ASP A CA 1
ATOM 678 C C . ASP A 1 91 ? 3.381 -12.578 5.102 1 98.62 91 ASP A C 1
ATOM 680 O O . ASP A 1 91 ? 2.828 -13.477 4.457 1 98.62 91 ASP A O 1
ATOM 684 N N . TRP A 1 92 ? 3.943 -11.469 4.484 1 98.38 92 TRP A N 1
ATOM 685 C CA . TRP A 1 92 ? 4.02 -11.336 3.031 1 98.38 92 TRP A CA 1
ATOM 686 C C . TRP A 1 92 ? 4.754 -12.523 2.416 1 98.38 92 TRP A C 1
ATOM 688 O O . TRP A 1 92 ? 4.234 -13.18 1.507 1 98.38 92 TRP A O 1
ATOM 698 N N . CYS A 1 93 ? 5.906 -12.82 2.986 1 98.44 93 CYS A N 1
ATOM 699 C CA . CYS A 1 93 ? 6.766 -13.867 2.434 1 98.44 93 CYS A CA 1
ATOM 700 C C . CYS A 1 93 ? 6.141 -15.242 2.613 1 98.44 93 CYS A C 1
ATOM 702 O O . CYS A 1 93 ? 6.172 -16.062 1.697 1 98.44 93 CYS A O 1
ATOM 704 N N . ARG A 1 94 ? 5.582 -15.531 3.771 1 97.94 94 ARG A N 1
ATOM 705 C CA . ARG A 1 94 ? 4.941 -16.812 4.02 1 97.94 94 ARG A CA 1
ATOM 706 C C . ARG A 1 94 ? 3.76 -17.031 3.08 1 97.94 94 ARG A C 1
ATOM 708 O O . ARG A 1 94 ? 3.539 -18.141 2.598 1 97.94 94 ARG A O 1
ATOM 715 N N . SER A 1 95 ? 2.979 -15.953 2.838 1 98.44 95 SER A N 1
ATOM 716 C CA . SER A 1 95 ? 1.854 -16.047 1.912 1 98.44 95 SER A CA 1
ATOM 717 C C . SER A 1 95 ? 2.32 -16.422 0.509 1 98.44 95 SER A C 1
ATOM 719 O O . SER A 1 95 ? 1.78 -17.328 -0.107 1 98.44 95 SER A O 1
ATOM 721 N N . LEU A 1 96 ? 3.312 -15.672 -0 1 98.44 96 LEU A N 1
ATOM 722 C CA . LEU A 1 96 ? 3.828 -15.883 -1.349 1 98.44 96 LEU A CA 1
ATOM 723 C C . LEU A 1 96 ? 4.492 -17.25 -1.467 1 98.44 96 LEU A C 1
ATOM 725 O O . LEU A 1 96 ? 4.281 -17.969 -2.451 1 98.44 96 LEU A O 1
ATOM 729 N N . GLY A 1 97 ? 5.289 -17.625 -0.457 1 97.5 97 GLY A N 1
ATOM 730 C CA . GLY A 1 97 ? 5.914 -18.938 -0.454 1 97.5 97 GLY A CA 1
ATOM 731 C C . GLY A 1 97 ? 4.91 -20.078 -0.459 1 97.5 97 GLY A C 1
ATOM 732 O O . GLY A 1 97 ? 5.133 -21.109 -1.105 1 97.5 97 GLY A O 1
ATOM 733 N N . HIS A 1 98 ? 3.826 -19.891 0.242 1 96.12 98 HIS A N 1
ATOM 734 C CA . HIS A 1 98 ? 2.764 -20.891 0.317 1 96.12 98 HIS A CA 1
ATOM 735 C C . HIS A 1 98 ? 2.223 -21.219 -1.069 1 96.12 98 HIS A C 1
ATOM 737 O O . HIS A 1 98 ? 1.825 -22.359 -1.327 1 96.12 98 HIS A O 1
ATOM 743 N N . HIS A 1 99 ? 2.268 -20.266 -1.988 1 96.56 99 HIS A N 1
ATOM 744 C CA . HIS A 1 99 ? 1.684 -20.422 -3.314 1 96.56 99 HIS A CA 1
ATOM 745 C C . HIS A 1 99 ? 2.695 -21.016 -4.297 1 96.56 99 HIS A C 1
ATOM 747 O O . HIS A 1 99 ? 2.355 -21.297 -5.445 1 96.56 99 HIS A O 1
ATOM 753 N N . GLY A 1 100 ? 3.951 -21.031 -3.842 1 96.94 100 GLY A N 1
ATOM 754 C CA . GLY A 1 100 ? 4.922 -21.641 -4.73 1 96.94 100 GLY A CA 1
ATOM 755 C C . GLY A 1 100 ? 5.984 -20.672 -5.219 1 96.94 100 GLY A C 1
ATOM 756 O O . GLY A 1 100 ? 6.848 -21.047 -6.016 1 96.94 100 GLY A O 1
ATOM 757 N N . PHE A 1 101 ? 5.926 -19.422 -4.82 1 98.25 101 PHE A N 1
ATOM 758 C CA . PHE A 1 101 ? 7.039 -18.531 -5.125 1 98.25 101 PHE A CA 1
ATOM 759 C C . PHE A 1 101 ? 8.297 -18.953 -4.379 1 98.25 101 PHE A C 1
ATOM 761 O O . PHE A 1 101 ? 8.281 -19.094 -3.152 1 98.25 101 PHE A O 1
ATOM 768 N N . GLU A 1 102 ? 9.367 -19.078 -5.105 1 97.69 102 GLU A N 1
ATOM 769 C CA . GLU A 1 102 ? 10.617 -19.578 -4.527 1 97.69 102 GLU A CA 1
ATOM 770 C C . GLU A 1 102 ? 11.672 -18.469 -4.484 1 97.69 102 GLU A C 1
ATOM 772 O O . GLU A 1 102 ? 12.688 -18.609 -3.803 1 97.69 102 GLU A O 1
ATOM 777 N N . LYS A 1 103 ? 11.508 -17.453 -5.254 1 98.31 103 LYS A N 1
ATOM 778 C CA . LYS A 1 103 ? 12.391 -16.297 -5.309 1 98.31 103 LYS A CA 1
ATOM 779 C C . LYS A 1 103 ? 11.609 -15 -5.074 1 98.31 103 LYS A C 1
ATOM 781 O O . LYS A 1 103 ? 10.867 -14.555 -5.949 1 98.31 103 LYS A O 1
ATOM 786 N N . ILE A 1 104 ? 11.766 -14.414 -3.881 1 98.75 104 ILE A N 1
ATOM 787 C CA . ILE A 1 104 ? 11.062 -13.188 -3.525 1 98.75 104 ILE A CA 1
ATOM 788 C C . ILE A 1 104 ? 12.047 -12.023 -3.449 1 98.75 104 ILE A C 1
ATOM 790 O O . ILE A 1 104 ? 12.938 -12.016 -2.594 1 98.75 104 ILE A O 1
ATOM 794 N N . TYR A 1 105 ? 11.922 -11.086 -4.352 1 98.88 105 TYR A N 1
ATOM 795 C CA . TYR A 1 105 ? 12.828 -9.969 -4.566 1 98.88 105 TYR A CA 1
ATOM 796 C C . TYR A 1 105 ? 12.227 -8.672 -4.035 1 98.88 105 TYR A C 1
ATOM 798 O O . TYR A 1 105 ? 11.227 -8.18 -4.562 1 98.88 105 TYR A O 1
ATOM 806 N N . PHE A 1 106 ? 12.844 -8.109 -3.006 1 98.94 106 PHE A N 1
ATOM 807 C CA . PHE A 1 106 ? 12.391 -6.82 -2.496 1 98.94 106 PHE A CA 1
ATOM 808 C C . PHE A 1 106 ? 13.195 -5.684 -3.117 1 98.94 106 PHE A C 1
ATOM 810 O O . PHE A 1 106 ? 14.406 -5.574 -2.895 1 98.94 106 PHE A O 1
ATOM 817 N N . LEU A 1 107 ? 12.539 -4.863 -3.938 1 98.94 107 LEU A N 1
ATOM 818 C CA . LEU A 1 107 ? 13.125 -3.631 -4.457 1 98.94 107 LEU A CA 1
ATOM 819 C C . LEU A 1 107 ? 12.82 -2.453 -3.537 1 98.94 107 LEU A C 1
ATOM 821 O O . LEU A 1 107 ? 11.68 -1.981 -3.482 1 98.94 107 LEU A O 1
ATOM 825 N N . ASN A 1 108 ? 13.852 -1.906 -2.92 1 98.94 108 ASN A N 1
ATOM 826 C CA . ASN A 1 108 ? 13.672 -0.975 -1.812 1 98.94 108 ASN A CA 1
ATOM 827 C C . ASN A 1 108 ? 14 0.457 -2.225 1 98.94 108 ASN A C 1
ATOM 829 O O . ASN A 1 108 ? 14.906 0.685 -3.027 1 98.94 108 ASN A O 1
ATOM 833 N N . GLY A 1 109 ? 13.242 1.412 -1.618 1 98.81 109 GLY A N 1
ATOM 834 C CA . GLY A 1 109 ? 13.477 2.814 -1.927 1 98.81 109 GLY A CA 1
ATOM 835 C C . GLY A 1 109 ? 13.805 3.646 -0.704 1 98.81 109 GLY A C 1
ATOM 836 O O . GLY A 1 109 ? 13.805 4.879 -0.766 1 98.81 109 GLY A O 1
ATOM 837 N N . HIS A 1 110 ? 14.125 2.963 0.405 1 98.56 110 HIS A N 1
ATOM 838 C CA . HIS A 1 110 ? 14.367 3.688 1.647 1 98.56 110 HIS A CA 1
ATOM 839 C C . HIS A 1 110 ? 15.516 3.068 2.43 1 98.56 110 HIS A C 1
ATOM 841 O O . HIS A 1 110 ? 15.422 1.926 2.887 1 98.56 110 HIS A O 1
ATOM 847 N N . GLY A 1 111 ? 16.609 3.832 2.625 1 97.19 111 GLY A N 1
ATOM 848 C CA . GLY A 1 111 ? 17.766 3.336 3.338 1 97.19 111 GLY A CA 1
ATOM 849 C C . GLY A 1 111 ? 17.453 2.84 4.734 1 97.19 111 GLY A C 1
ATOM 850 O O . GLY A 1 111 ? 18.062 1.889 5.219 1 97.19 111 GLY A O 1
ATOM 851 N N . GLY A 1 112 ? 16.516 3.467 5.434 1 96.25 112 GLY A N 1
ATOM 852 C CA . GLY A 1 112 ? 16.156 3.141 6.805 1 96.25 112 GLY A CA 1
ATOM 853 C C . GLY A 1 112 ? 15.5 1.778 6.938 1 96.25 112 GLY A C 1
ATOM 854 O O . GLY A 1 112 ? 15.367 1.254 8.047 1 96.25 112 GLY A O 1
ATOM 855 N N . ASN A 1 113 ? 15.094 1.181 5.832 1 98.38 113 ASN A N 1
ATOM 856 C CA . ASN A 1 113 ? 14.438 -0.121 5.844 1 98.38 113 ASN A CA 1
ATOM 857 C C . ASN A 1 113 ? 15.445 -1.261 5.914 1 98.38 113 ASN A C 1
ATOM 859 O O . ASN A 1 113 ? 15.094 -2.385 6.281 1 98.38 113 ASN A O 1
ATOM 863 N N . VAL A 1 114 ? 16.672 -1.006 5.449 1 97.75 114 VAL A N 1
ATOM 864 C CA . VAL A 1 114 ? 17.609 -2.053 5.055 1 97.75 114 VAL A CA 1
ATOM 865 C C . VAL A 1 114 ? 17.875 -2.98 6.238 1 97.75 114 VAL A C 1
ATOM 867 O O . VAL A 1 114 ? 17.703 -4.195 6.133 1 97.75 114 VAL A O 1
ATOM 870 N N . ALA A 1 115 ? 18.266 -2.418 7.391 1 97 115 ALA A N 1
ATOM 871 C CA . ALA A 1 115 ? 18.609 -3.24 8.547 1 97 115 ALA A CA 1
ATOM 872 C C . ALA A 1 115 ? 17.422 -4.086 9 1 97 115 ALA A C 1
ATOM 874 O O . ALA A 1 115 ? 17.578 -5.266 9.328 1 97 115 ALA A O 1
ATOM 875 N N . THR A 1 116 ? 16.234 -3.502 9.008 1 98.06 116 THR A N 1
ATOM 876 C CA . THR A 1 116 ? 15.039 -4.191 9.5 1 98.06 116 THR A CA 1
ATOM 877 C C . THR A 1 116 ? 14.578 -5.25 8.508 1 98.06 116 THR A C 1
ATOM 879 O O . THR A 1 116 ? 14.125 -6.328 8.906 1 98.06 116 THR A O 1
ATOM 882 N N . ILE A 1 117 ? 14.633 -4.957 7.188 1 98.5 117 ILE A N 1
ATOM 883 C CA . ILE A 1 117 ? 14.297 -5.957 6.18 1 98.5 117 ILE A CA 1
ATOM 884 C C . ILE A 1 117 ? 15.227 -7.16 6.309 1 98.5 117 ILE A C 1
ATOM 886 O O . ILE A 1 117 ? 14.781 -8.305 6.285 1 98.5 117 ILE A O 1
ATOM 890 N N . GLU A 1 118 ? 16.531 -6.883 6.48 1 97.19 118 GLU A N 1
ATOM 891 C CA . GLU A 1 118 ? 17.484 -7.965 6.648 1 97.19 118 GLU A CA 1
ATOM 892 C C . GLU A 1 118 ? 17.203 -8.781 7.906 1 97.19 118 GLU A C 1
ATOM 894 O O . GLU A 1 118 ? 17.344 -10.008 7.906 1 97.19 118 GLU A O 1
ATOM 899 N N . ALA A 1 119 ? 16.859 -8.102 8.977 1 97.81 119 ALA A N 1
ATOM 900 C CA . ALA A 1 119 ? 16.453 -8.805 10.195 1 97.81 119 ALA A CA 1
ATOM 901 C C . ALA A 1 119 ? 15.234 -9.688 9.938 1 97.81 119 ALA A C 1
ATOM 903 O O . ALA A 1 119 ? 15.156 -10.805 10.445 1 97.81 119 ALA A O 1
ATOM 904 N N . ALA A 1 120 ? 14.211 -9.195 9.219 1 98.44 120 ALA A N 1
ATOM 905 C CA . ALA A 1 120 ? 13.023 -9.984 8.875 1 98.44 120 ALA A CA 1
ATOM 906 C C . ALA A 1 120 ? 13.406 -11.234 8.094 1 98.44 120 ALA A C 1
ATOM 908 O O . ALA A 1 120 ? 12.883 -12.32 8.344 1 98.44 120 ALA A O 1
ATOM 909 N N . PHE A 1 121 ? 14.359 -11.062 7.117 1 97.38 121 PHE A N 1
ATOM 910 C CA . PHE A 1 121 ? 14.859 -12.203 6.355 1 97.38 121 PHE A CA 1
ATOM 911 C C . PHE A 1 121 ? 15.484 -13.242 7.277 1 97.38 121 PHE A C 1
ATOM 913 O O . PHE A 1 121 ? 15.203 -14.438 7.164 1 97.38 121 PHE A O 1
ATOM 920 N N . SER A 1 122 ? 16.312 -12.742 8.18 1 96.75 122 SER A N 1
ATOM 921 C CA . SER A 1 122 ? 16.969 -13.633 9.125 1 96.75 122 SER A CA 1
ATOM 922 C C . SER A 1 122 ? 15.953 -14.391 9.977 1 96.75 122 SER A C 1
ATOM 924 O O . SER A 1 122 ? 16.141 -15.578 10.266 1 96.75 122 SER A O 1
ATOM 926 N N . GLU A 1 123 ? 14.938 -13.727 10.438 1 96.38 123 GLU A N 1
ATOM 927 C CA . GLU A 1 123 ? 13.883 -14.383 11.211 1 96.38 123 GLU A CA 1
ATOM 928 C C . GLU A 1 123 ? 13.242 -15.516 10.422 1 96.38 123 GLU A C 1
ATOM 930 O O . GLU A 1 123 ? 12.961 -16.578 10.977 1 96.38 123 GLU A O 1
ATOM 935 N N . LEU A 1 124 ? 12.977 -15.289 9.172 1 96.5 124 LEU A N 1
ATOM 936 C CA . LEU A 1 124 ? 12.367 -16.297 8.312 1 96.5 124 LEU A CA 1
ATOM 937 C C . LEU A 1 124 ? 13.289 -17.5 8.133 1 96.5 124 LEU A C 1
ATOM 939 O O . LEU A 1 124 ? 12.844 -18.641 8.188 1 96.5 124 LEU A O 1
ATOM 943 N N . TYR A 1 125 ? 14.578 -17.234 7.953 1 94.44 125 TYR A N 1
ATOM 944 C CA . TYR A 1 125 ? 15.539 -18.328 7.797 1 94.44 125 TYR A CA 1
ATOM 945 C C . TYR A 1 125 ? 15.742 -19.062 9.117 1 94.44 125 TYR A C 1
ATOM 947 O O . TYR A 1 125 ? 15.906 -20.281 9.125 1 94.44 125 TYR A O 1
ATOM 955 N N . ALA A 1 126 ? 15.781 -18.328 10.219 1 94 126 ALA A N 1
ATOM 956 C CA . ALA A 1 126 ? 15.93 -18.938 11.531 1 94 126 ALA A CA 1
ATOM 957 C C . ALA A 1 126 ? 14.797 -19.922 11.805 1 94 126 ALA A C 1
ATOM 959 O O . ALA A 1 126 ? 15.023 -21 12.375 1 94 126 ALA A O 1
ATOM 960 N N . GLU A 1 127 ? 13.57 -19.547 11.438 1 94.31 127 GLU A N 1
ATOM 961 C CA . GLU A 1 127 ? 12.414 -20.438 11.594 1 94.31 127 GLU A CA 1
ATOM 962 C C . GLU A 1 127 ? 12.664 -21.781 10.93 1 94.31 127 GLU A C 1
ATOM 964 O O . GLU A 1 127 ? 12.391 -22.828 11.523 1 94.31 127 GLU A O 1
ATOM 969 N N . ALA A 1 128 ? 13.172 -21.75 9.789 1 92.44 128 ALA A N 1
ATOM 970 C CA . ALA A 1 128 ? 13.453 -22.969 9.031 1 92.44 128 ALA A CA 1
ATOM 971 C C . ALA A 1 128 ? 14.633 -23.734 9.641 1 92.44 128 ALA A C 1
ATOM 973 O O . ALA A 1 128 ? 14.578 -24.953 9.797 1 92.44 128 ALA A O 1
ATOM 974 N N . SER A 1 129 ? 15.664 -23 10.016 1 92.25 129 SER A N 1
ATOM 975 C CA . SER A 1 129 ? 16.859 -23.609 10.602 1 92.25 129 SER A CA 1
ATOM 976 C C . SER A 1 129 ? 16.531 -24.359 11.883 1 92.25 129 SER A C 1
ATOM 978 O O . SER A 1 129 ? 16.969 -25.5 12.078 1 92.25 129 SER A O 1
ATOM 980 N N . PHE A 1 130 ? 15.766 -23.734 12.672 1 94.12 130 PHE A N 1
ATOM 981 C CA . PHE A 1 130 ? 15.445 -24.328 13.969 1 94.12 130 PHE A CA 1
ATOM 982 C C . PHE A 1 130 ? 14.508 -25.516 13.789 1 94.12 130 PHE A C 1
ATOM 984 O O . PHE A 1 130 ? 14.516 -26.453 14.602 1 94.12 130 PHE A O 1
ATOM 991 N N . ALA A 1 131 ? 13.766 -25.531 12.734 1 94.62 131 ALA A N 1
ATOM 992 C CA . ALA A 1 131 ? 12.867 -26.641 12.43 1 94.62 131 ALA A CA 1
ATOM 993 C C . ALA A 1 131 ? 13.602 -27.75 11.688 1 94.62 131 ALA A C 1
ATOM 995 O O . ALA A 1 131 ? 13.055 -28.844 11.492 1 94.62 131 ALA A O 1
ATOM 996 N N . GLY A 1 132 ? 14.852 -27.484 11.266 1 93.38 132 GLY A N 1
ATOM 997 C CA . GLY A 1 132 ? 15.641 -28.453 10.516 1 93.38 132 GLY A CA 1
ATOM 998 C C . GLY A 1 132 ? 15.094 -28.703 9.117 1 93.38 132 GLY A C 1
ATOM 999 O O . GLY A 1 132 ? 15.125 -29.844 8.633 1 93.38 132 GLY A O 1
ATOM 1000 N N . LYS A 1 133 ? 14.414 -27.75 8.516 1 93.62 133 LYS A N 1
ATOM 1001 C CA . LYS A 1 133 ? 13.805 -27.859 7.195 1 93.62 133 LYS A CA 1
ATOM 1002 C C . LYS A 1 133 ? 14.266 -26.734 6.273 1 93.62 133 LYS A C 1
ATOM 1004 O O . LYS A 1 133 ? 14.719 -25.688 6.742 1 93.62 133 LYS A O 1
ATOM 1009 N N . PRO A 1 134 ? 14.266 -27.062 5.059 1 91.25 134 PRO A N 1
ATOM 1010 C CA . PRO A 1 134 ? 14.555 -25.953 4.141 1 91.25 134 PRO A CA 1
ATOM 1011 C C . PRO A 1 134 ? 13.484 -24.875 4.176 1 91.25 134 PRO A C 1
ATOM 1013 O O . PRO A 1 134 ? 12.312 -25.156 4.453 1 91.25 134 PRO A O 1
ATOM 1016 N N . ARG A 1 135 ? 13.773 -23.688 3.998 1 90.5 135 ARG A N 1
ATOM 1017 C CA . ARG A 1 135 ? 12.844 -22.562 3.975 1 90.5 135 ARG A CA 1
ATOM 1018 C C . ARG A 1 135 ? 11.906 -22.656 2.779 1 90.5 135 ARG A C 1
ATOM 1020 O O . ARG A 1 135 ? 10.719 -22.344 2.895 1 90.5 135 ARG A O 1
ATOM 1027 N N . GLY A 1 136 ? 12.453 -23.031 1.694 1 92.31 136 GLY A N 1
ATOM 1028 C CA . GLY A 1 136 ? 11.609 -23.234 0.527 1 92.31 136 GLY A CA 1
ATOM 1029 C C . GLY A 1 136 ? 11.562 -22.016 -0.388 1 92.31 136 GLY A C 1
ATOM 1030 O O . GLY A 1 136 ? 10.969 -22.078 -1.468 1 92.31 136 GLY A O 1
ATOM 1031 N N . PHE A 1 137 ? 12.094 -20.922 0.053 1 95.31 137 PHE A N 1
ATOM 1032 C CA . PHE A 1 137 ? 12.258 -19.75 -0.814 1 95.31 137 PHE A CA 1
ATOM 1033 C C . PHE A 1 137 ? 13.484 -18.953 -0.413 1 95.31 137 PHE A C 1
ATOM 1035 O O . PHE A 1 137 ? 13.953 -19.047 0.723 1 95.31 137 PHE A O 1
ATOM 1042 N N . SER A 1 138 ? 14.023 -18.25 -1.393 1 97 138 SER A N 1
ATOM 1043 C CA . SER A 1 138 ? 15.141 -17.328 -1.201 1 97 138 SER A CA 1
ATOM 1044 C C . SER A 1 138 ? 14.672 -15.875 -1.237 1 97 138 SER A C 1
ATOM 1046 O O . SER A 1 138 ? 13.727 -15.539 -1.954 1 97 138 SER A O 1
ATOM 1048 N N . LEU A 1 139 ? 15.352 -15.102 -0.443 1 98.31 139 LEU A N 1
ATOM 1049 C CA . LEU A 1 139 ? 15.016 -13.68 -0.336 1 98.31 139 LEU A CA 1
ATOM 1050 C C . LEU A 1 139 ? 16.188 -12.812 -0.799 1 98.31 139 LEU A C 1
ATOM 1052 O O . LEU A 1 139 ? 17.344 -13.133 -0.537 1 98.31 139 LEU A O 1
ATOM 1056 N N . LYS A 1 140 ? 15.852 -11.719 -1.483 1 98.5 140 LYS A N 1
ATOM 1057 C CA . LYS A 1 140 ? 16.859 -10.75 -1.907 1 98.5 140 LYS A CA 1
ATOM 1058 C C . LYS A 1 140 ? 16.375 -9.32 -1.683 1 98.5 140 LYS A C 1
ATOM 1060 O O . LYS A 1 140 ? 15.211 -9.008 -1.945 1 98.5 140 LYS A O 1
ATOM 1065 N N . LEU A 1 141 ? 17.234 -8.562 -1.129 1 98.81 141 LEU A N 1
ATOM 1066 C CA . LEU A 1 141 ? 17.016 -7.129 -0.986 1 98.81 141 LEU A CA 1
ATOM 1067 C C . LEU A 1 141 ? 17.938 -6.348 -1.922 1 98.81 141 LEU A C 1
ATOM 1069 O O . LEU A 1 141 ? 19.125 -6.648 -2.021 1 98.81 141 LEU A O 1
ATOM 1073 N N . LYS A 1 142 ? 17.406 -5.402 -2.619 1 98.88 142 LYS A N 1
ATOM 1074 C CA . LYS A 1 142 ? 18.188 -4.5 -3.459 1 98.88 142 LYS A CA 1
ATOM 1075 C C . LYS A 1 142 ? 17.625 -3.082 -3.41 1 98.88 142 LYS A C 1
ATOM 1077 O O . LYS A 1 142 ? 16.422 -2.873 -3.623 1 98.88 142 LYS A O 1
ATOM 1082 N N . ASN A 1 143 ? 18.438 -2.121 -3.041 1 98.81 143 ASN A N 1
ATOM 1083 C CA . ASN A 1 143 ? 18.047 -0.725 -3.207 1 98.81 143 ASN A CA 1
ATOM 1084 C C . ASN A 1 143 ? 18.078 -0.307 -4.676 1 98.81 143 ASN A C 1
ATOM 1086 O O . ASN A 1 143 ? 19.016 -0.636 -5.402 1 98.81 143 ASN A O 1
ATOM 1090 N N . TRP A 1 144 ? 17.062 0.463 -5.086 1 98.88 144 TRP A N 1
ATOM 1091 C CA . TRP A 1 144 ? 16.969 0.709 -6.52 1 98.88 144 TRP A CA 1
ATOM 1092 C C . TRP A 1 144 ? 18.172 1.489 -7.027 1 98.88 144 TRP A C 1
ATOM 1094 O O . TRP A 1 144 ? 18.594 1.317 -8.172 1 98.88 144 TRP A O 1
ATOM 1104 N N . TRP A 1 145 ? 18.797 2.355 -6.156 1 98.56 145 TRP A N 1
ATOM 1105 C CA . TRP A 1 145 ? 19.938 3.168 -6.586 1 98.56 145 TRP A CA 1
ATOM 1106 C C . TRP A 1 145 ? 21.203 2.324 -6.695 1 98.56 145 TRP A C 1
ATOM 1108 O O . TRP A 1 145 ? 22.234 2.811 -7.145 1 98.56 145 TRP A O 1
ATOM 1118 N N . GLU A 1 146 ? 21.141 1.083 -6.23 1 98.62 146 GLU A N 1
ATOM 1119 C CA . GLU A 1 146 ? 22.297 0.19 -6.305 1 98.62 146 GLU A CA 1
ATOM 1120 C C . GLU A 1 146 ? 22.219 -0.697 -7.547 1 98.62 146 GLU A C 1
ATOM 1122 O O . GLU A 1 146 ? 23.141 -1.472 -7.812 1 98.62 146 GLU A O 1
ATOM 1127 N N . LEU A 1 147 ? 21.156 -0.638 -8.32 1 98.88 147 LEU A N 1
ATOM 1128 C CA . LEU A 1 147 ? 21.047 -1.386 -9.57 1 98.88 147 LEU A CA 1
ATOM 1129 C C . LEU A 1 147 ? 22.109 -0.942 -10.562 1 98.88 147 LEU A C 1
ATOM 1131 O O . LEU A 1 147 ? 22.594 0.195 -10.508 1 98.88 147 LEU A O 1
ATOM 1135 N N . ARG A 1 148 ? 22.453 -1.785 -11.461 1 98.25 148 ARG A N 1
ATOM 1136 C CA . ARG A 1 148 ? 23.578 -1.575 -12.367 1 98.25 148 ARG A CA 1
ATOM 1137 C C . ARG A 1 148 ? 23.453 -0.246 -13.102 1 98.25 148 ARG A C 1
ATOM 1139 O O . ARG A 1 148 ? 22.438 0.014 -13.75 1 98.25 148 ARG A O 1
ATOM 1146 N N . GLY A 1 149 ? 24.453 0.574 -12.938 1 98.38 149 GLY A N 1
ATOM 1147 C CA . GLY A 1 149 ? 24.578 1.798 -13.711 1 98.38 149 GLY A CA 1
ATOM 1148 C C . GLY A 1 149 ? 23.906 2.99 -13.062 1 98.38 149 GLY A C 1
ATOM 1149 O O . GLY A 1 149 ? 24.172 4.137 -13.422 1 98.38 149 GLY A O 1
ATOM 1150 N N . VAL A 1 150 ? 23.047 2.791 -12.078 1 98.81 150 VAL A N 1
ATOM 1151 C CA . VAL A 1 150 ? 22.188 3.857 -11.562 1 98.81 150 VAL A CA 1
ATOM 1152 C C . VAL A 1 150 ? 23.031 4.852 -10.766 1 98.81 150 VAL A C 1
ATOM 1154 O O . VAL A 1 150 ? 22.938 6.062 -10.977 1 98.81 150 VAL A O 1
ATOM 1157 N N . LEU A 1 151 ? 23.859 4.332 -9.883 1 97.88 151 LEU A N 1
ATOM 1158 C CA . LEU A 1 151 ? 24.688 5.215 -9.062 1 97.88 151 LEU A CA 1
ATOM 1159 C C . LEU A 1 151 ? 25.656 6.02 -9.93 1 97.88 151 LEU A C 1
ATOM 1161 O O . LEU A 1 151 ? 25.875 7.207 -9.688 1 97.88 151 LEU A O 1
ATOM 1165 N N . ALA A 1 152 ? 26.234 5.41 -10.938 1 98.44 152 ALA A N 1
ATOM 1166 C CA . ALA A 1 152 ? 27.125 6.105 -11.852 1 98.44 152 ALA A CA 1
ATOM 1167 C C . ALA A 1 152 ? 26.406 7.223 -12.594 1 98.44 152 ALA A C 1
ATOM 1169 O O . ALA A 1 152 ? 26.953 8.32 -12.758 1 98.44 152 ALA A O 1
ATOM 1170 N N . LEU A 1 153 ? 25.219 6.93 -13.031 1 98.81 153 LEU A N 1
ATOM 1171 C CA . LEU A 1 153 ? 24.422 7.93 -13.727 1 98.81 153 LEU A CA 1
ATOM 1172 C C . LEU A 1 153 ? 24.047 9.078 -12.797 1 98.81 153 LEU A C 1
ATOM 1174 O O . LEU A 1 153 ? 24.156 10.25 -13.18 1 98.81 153 LEU A O 1
ATOM 1178 N N . ALA A 1 154 ? 23.625 8.766 -11.609 1 98.62 154 ALA A N 1
ATOM 1179 C CA . ALA A 1 154 ? 23.266 9.797 -10.633 1 98.62 154 ALA A CA 1
ATOM 1180 C C . ALA A 1 154 ? 24.453 10.711 -10.344 1 98.62 154 ALA A C 1
ATOM 1182 O O . ALA A 1 154 ? 24.297 11.93 -10.25 1 98.62 154 ALA A O 1
ATOM 1183 N N . ASN A 1 155 ? 25.625 10.117 -10.195 1 98 155 ASN A N 1
ATOM 1184 C CA . ASN A 1 155 ? 26.828 10.891 -9.914 1 98 155 ASN A CA 1
ATOM 1185 C C . ASN A 1 155 ? 27.172 11.828 -11.062 1 98 155 ASN A C 1
ATOM 1187 O O . ASN A 1 155 ? 27.672 12.938 -10.836 1 98 155 ASN A O 1
ATOM 1191 N N . ARG A 1 156 ? 26.922 11.398 -12.234 1 98.62 156 ARG A N 1
ATOM 1192 C CA . ARG A 1 156 ? 27.156 12.25 -13.406 1 98.62 156 ARG A CA 1
ATOM 1193 C C . ARG A 1 156 ? 26.141 13.383 -13.469 1 98.62 156 ARG A C 1
ATOM 1195 O O . ARG A 1 156 ? 26.484 14.516 -13.797 1 98.62 156 ARG A O 1
ATOM 1202 N N . GLN A 1 157 ? 24.906 13.078 -13.141 1 98.69 157 GLN A N 1
ATOM 1203 C CA . GLN A 1 157 ? 23.828 14.047 -13.219 1 98.69 157 GLN A CA 1
ATOM 1204 C C . GLN A 1 157 ? 23.922 15.078 -12.094 1 98.69 157 GLN A C 1
ATOM 1206 O O . GLN A 1 157 ? 23.547 16.234 -12.273 1 98.69 157 GLN A O 1
ATOM 1211 N N . PHE A 1 158 ? 24.406 14.578 -10.969 1 98.38 158 PHE A N 1
ATOM 1212 C CA . PHE A 1 158 ? 24.422 15.398 -9.766 1 98.38 158 PHE A CA 1
ATOM 1213 C C . PHE A 1 158 ? 25.781 15.297 -9.055 1 98.38 158 PHE A C 1
ATOM 1215 O O . PHE A 1 158 ? 25.844 14.836 -7.914 1 98.38 158 PHE A O 1
ATOM 1222 N N . PRO A 1 159 ? 26.812 15.82 -9.586 1 98 159 PRO A N 1
ATOM 1223 C CA . PRO A 1 159 ? 28.156 15.664 -9.016 1 98 159 PRO A CA 1
ATOM 1224 C C . PRO A 1 159 ? 28.312 16.391 -7.684 1 98 159 PRO A C 1
ATOM 1226 O O . PRO A 1 159 ? 29.156 16.031 -6.871 1 98 159 PRO A O 1
ATOM 1229 N N . VAL A 1 160 ? 27.562 17.422 -7.492 1 97.5 160 VAL A N 1
ATOM 1230 C CA . VAL A 1 160 ? 27.531 18.188 -6.25 1 97.5 160 VAL A CA 1
ATOM 1231 C C . VAL A 1 160 ? 26.094 18.328 -5.75 1 97.5 160 VAL A C 1
ATOM 1233 O O . VAL A 1 160 ? 25.188 18.578 -6.539 1 97.5 160 VAL A O 1
ATOM 1236 N N . GLY A 1 161 ? 25.922 18.078 -4.422 1 97.56 161 GLY A N 1
ATOM 1237 C CA . GLY A 1 161 ? 24.609 18.344 -3.836 1 97.56 161 GLY A CA 1
ATOM 1238 C C . GLY A 1 161 ? 23.672 17.156 -3.932 1 97.56 161 GLY A C 1
ATOM 1239 O O . GLY A 1 161 ? 22.453 17.312 -3.791 1 97.56 161 GLY A O 1
ATOM 1240 N N . HIS A 1 162 ? 24.156 15.938 -4.305 1 97.75 162 HIS A N 1
ATOM 1241 C CA . HIS A 1 162 ? 23.281 14.766 -4.324 1 97.75 162 HIS A CA 1
ATOM 1242 C C . HIS A 1 162 ? 22.719 14.469 -2.932 1 97.75 162 HIS A C 1
ATOM 1244 O O . HIS A 1 162 ? 21.516 14.328 -2.758 1 97.75 162 HIS A O 1
ATOM 1250 N N . GLY A 1 163 ? 23.734 14.375 -1.931 1 96.62 163 GLY A N 1
ATOM 1251 C CA . GLY A 1 163 ? 23.328 14.211 -0.544 1 96.62 163 GLY A CA 1
ATOM 1252 C C . GLY A 1 163 ? 22.797 12.82 -0.243 1 96.62 163 GLY A C 1
ATOM 1253 O O . GLY A 1 163 ? 23.016 11.883 -1.013 1 96.62 163 GLY A O 1
ATOM 1254 N N . SER A 1 164 ? 22.109 12.695 0.983 1 96.25 164 SER A N 1
ATOM 1255 C CA . SER A 1 164 ? 21.703 11.367 1.438 1 96.25 164 SER A CA 1
ATOM 1256 C C . SER A 1 164 ? 20.203 11.289 1.662 1 96.25 164 SER A C 1
ATOM 1258 O O . SER A 1 164 ? 19.641 10.203 1.807 1 96.25 164 SER A O 1
ATOM 1260 N N . HIS A 1 165 ? 19.5 12.32 1.661 1 97.56 165 HIS A N 1
ATOM 1261 C CA . HIS A 1 165 ? 18.047 12.336 1.816 1 97.56 165 HIS A CA 1
ATOM 1262 C C . HIS A 1 165 ? 17.438 13.508 1.058 1 97.56 165 HIS A C 1
ATOM 1264 O O . HIS A 1 165 ? 18.016 14.594 1.008 1 97.56 165 HIS A O 1
ATOM 1270 N N . ALA A 1 166 ? 16.203 13.234 0.543 1 98.12 166 ALA A N 1
ATOM 1271 C CA . ALA A 1 166 ? 15.594 14.188 -0.383 1 98.12 166 ALA A CA 1
ATOM 1272 C C . A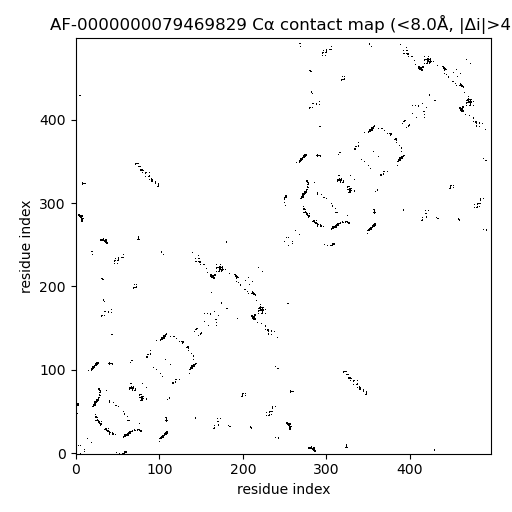LA A 1 166 ? 16.516 14.484 -1.559 1 98.12 166 ALA A C 1
ATOM 1274 O O . ALA A 1 166 ? 16.766 15.641 -1.893 1 98.12 166 ALA A O 1
ATOM 1275 N N . THR A 1 167 ? 17.094 13.43 -2.086 1 98.44 167 THR A N 1
ATOM 1276 C CA . THR A 1 167 ? 18.125 13.57 -3.113 1 98.44 167 THR A CA 1
ATOM 1277 C C . THR A 1 167 ? 17.5 13.992 -4.441 1 98.44 167 THR A C 1
ATOM 1279 O O . THR A 1 167 ? 16.359 13.641 -4.746 1 98.44 167 THR A O 1
ATOM 1282 N N . PRO A 1 168 ? 18.281 14.75 -5.207 1 98.69 168 PRO A N 1
ATOM 1283 C CA . PRO A 1 168 ? 17.75 15.133 -6.52 1 98.69 168 PRO A CA 1
ATOM 1284 C C . PRO A 1 168 ? 17.438 13.922 -7.398 1 98.69 168 PRO A C 1
ATOM 1286 O O . PRO A 1 168 ? 16.531 13.984 -8.242 1 98.69 168 PRO A O 1
ATOM 1289 N N . SER A 1 169 ? 18.062 12.75 -7.219 1 98.75 169 SER A N 1
ATOM 1290 C CA . SER A 1 169 ? 17.781 11.562 -8.008 1 98.75 169 SER A CA 1
ATOM 1291 C C . SER A 1 169 ? 16.375 11.047 -7.73 1 98.75 169 SER A C 1
ATOM 1293 O O . SER A 1 169 ? 15.594 10.812 -8.664 1 98.75 169 SER A O 1
ATOM 1295 N N . GLU A 1 170 ? 16.016 10.844 -6.445 1 98.62 170 GLU A N 1
ATOM 1296 C CA . GLU A 1 170 ? 14.688 10.336 -6.117 1 98.62 170 GLU A CA 1
ATOM 1297 C C . GLU A 1 170 ? 13.602 11.328 -6.523 1 98.62 170 GLU A C 1
ATOM 1299 O O . GLU A 1 170 ? 12.547 10.93 -7.016 1 98.62 170 GLU A O 1
ATOM 1304 N N . ILE A 1 171 ? 13.898 12.633 -6.309 1 98.69 171 ILE A N 1
ATOM 1305 C CA . ILE A 1 171 ? 12.938 13.672 -6.668 1 98.69 171 ILE A CA 1
ATOM 1306 C C . ILE A 1 171 ? 12.75 13.703 -8.18 1 98.69 171 ILE A C 1
ATOM 1308 O O . ILE A 1 171 ? 11.633 13.844 -8.672 1 98.69 171 ILE A O 1
ATOM 1312 N N . ALA A 1 172 ? 13.812 13.516 -8.938 1 98.88 172 ALA A N 1
ATOM 1313 C CA . ALA A 1 172 ? 13.742 13.492 -10.398 1 98.88 172 ALA A CA 1
ATOM 1314 C C . ALA A 1 172 ? 12.875 12.336 -10.883 1 98.88 172 ALA A C 1
ATOM 1316 O O . ALA A 1 172 ? 12.078 12.492 -11.812 1 98.88 172 ALA A O 1
ATOM 1317 N N . VAL A 1 173 ? 13.023 11.195 -10.258 1 98.94 173 VAL A N 1
ATOM 1318 C CA . VAL A 1 173 ? 12.234 10.031 -10.617 1 98.94 173 VAL A CA 1
ATOM 1319 C C . VAL A 1 173 ? 10.75 10.328 -10.422 1 98.94 173 VAL A C 1
ATOM 1321 O O . VAL A 1 173 ? 9.93 10.062 -11.305 1 98.94 173 VAL A O 1
ATOM 1324 N N . THR A 1 174 ? 10.367 10.938 -9.273 1 98.88 174 THR A N 1
ATOM 1325 C CA . THR A 1 174 ? 8.961 11.227 -9.008 1 98.88 174 THR A CA 1
ATOM 1326 C C . THR A 1 174 ? 8.453 12.328 -9.938 1 98.88 174 THR A C 1
ATOM 1328 O O . THR A 1 174 ? 7.285 12.312 -10.344 1 98.88 174 THR A O 1
ATOM 1331 N N . GLN A 1 175 ? 9.328 13.297 -10.312 1 98.88 175 GLN A N 1
ATOM 1332 C CA . GLN A 1 175 ? 8.93 14.352 -11.242 1 98.88 175 GLN A CA 1
ATOM 1333 C C . GLN A 1 175 ? 8.617 13.773 -12.617 1 98.88 175 GLN A C 1
ATOM 1335 O O . GLN A 1 175 ? 7.703 14.242 -13.305 1 98.88 175 GLN A O 1
ATOM 1340 N N . TRP A 1 176 ? 9.406 12.828 -13.023 1 98.88 176 TRP A N 1
ATOM 1341 C CA . TRP A 1 176 ? 9.172 12.18 -14.305 1 98.88 176 TRP A CA 1
ATOM 1342 C C . TRP A 1 176 ? 7.816 11.477 -14.32 1 98.88 176 TRP A C 1
ATOM 1344 O O . TRP A 1 176 ? 7.055 11.594 -15.281 1 98.88 176 TRP A O 1
ATOM 1354 N N . ALA A 1 177 ? 7.504 10.766 -13.281 1 98.81 177 ALA A N 1
ATOM 1355 C CA . ALA A 1 177 ? 6.297 9.938 -13.227 1 98.81 177 ALA A CA 1
ATOM 1356 C C . ALA A 1 177 ? 5.062 10.797 -12.953 1 98.81 177 ALA A C 1
ATOM 1358 O O . ALA A 1 177 ? 3.957 10.445 -13.375 1 98.81 177 ALA A O 1
ATOM 1359 N N . TYR A 1 178 ? 5.219 11.898 -12.195 1 98.56 178 TYR A N 1
ATOM 1360 C CA . TYR A 1 178 ? 4.125 12.766 -11.781 1 98.56 178 TYR A CA 1
ATOM 1361 C C . TYR A 1 178 ? 4.434 14.219 -12.109 1 98.56 178 TYR A C 1
ATOM 1363 O O . TYR A 1 178 ? 4.555 15.055 -11.211 1 98.56 178 TYR A O 1
ATOM 1371 N N . PRO A 1 179 ? 4.43 14.555 -13.391 1 98.38 179 PRO A N 1
ATOM 1372 C CA . PRO A 1 179 ? 4.812 15.914 -13.789 1 98.38 179 PRO A CA 1
ATOM 1373 C C . PRO A 1 179 ? 3.861 16.984 -13.258 1 98.38 179 PRO A C 1
ATOM 1375 O O . PRO A 1 179 ? 4.25 18.141 -13.109 1 98.38 179 PRO A O 1
ATOM 1378 N N . ASP A 1 180 ? 2.639 16.594 -12.859 1 97.62 180 ASP A N 1
ATOM 1379 C CA . ASP A 1 180 ? 1.653 17.547 -12.359 1 97.62 180 ASP A CA 1
ATOM 1380 C C . ASP A 1 180 ? 1.824 17.766 -10.859 1 97.62 180 ASP A C 1
ATOM 1382 O O . ASP A 1 180 ? 1.155 18.625 -10.273 1 97.62 180 ASP A O 1
ATOM 1386 N N . ALA A 1 181 ? 2.752 17.016 -10.25 1 98 181 ALA A N 1
ATOM 1387 C CA . ALA A 1 181 ? 2.936 17.109 -8.805 1 98 181 ALA A CA 1
ATOM 1388 C C . ALA A 1 181 ? 4.281 17.734 -8.461 1 98 181 ALA A C 1
ATOM 1390 O O . ALA A 1 181 ? 4.785 17.594 -7.348 1 98 181 ALA A O 1
ATOM 1391 N N . ILE A 1 182 ? 4.957 18.406 -9.422 1 98.44 182 ILE A N 1
ATOM 1392 C CA . ILE A 1 182 ? 6.246 19.047 -9.195 1 98.44 182 ILE A CA 1
ATOM 1393 C C . ILE A 1 182 ? 6.07 20.25 -8.281 1 98.44 182 ILE A C 1
ATOM 1395 O O . ILE A 1 182 ? 5.164 21.062 -8.484 1 98.44 182 ILE A O 1
ATOM 1399 N N . LYS A 1 183 ? 6.859 20.297 -7.234 1 97.69 183 LYS A N 1
ATOM 1400 C CA . LYS A 1 183 ? 6.848 21.391 -6.266 1 97.69 183 LYS A CA 1
ATOM 1401 C C . LYS A 1 183 ? 8.125 22.219 -6.352 1 97.69 183 LYS A C 1
ATOM 1403 O O . LYS A 1 183 ? 9.156 21.734 -6.812 1 97.69 183 LYS A O 1
ATOM 1408 N N . THR A 1 184 ? 8 23.453 -5.98 1 94.62 184 THR A N 1
ATOM 1409 C CA . THR A 1 184 ? 9.164 24.328 -5.922 1 94.62 184 THR A CA 1
ATOM 1410 C C . THR A 1 184 ? 9.258 25.016 -4.559 1 94.62 184 THR A C 1
ATOM 1412 O O . THR A 1 184 ? 8.25 25.156 -3.863 1 94.62 184 THR A O 1
ATOM 1415 N N . ALA A 1 185 ? 10.414 25.281 -4.188 1 95.06 185 ALA A N 1
ATOM 1416 C CA . ALA A 1 185 ? 10.695 26 -2.943 1 95.06 185 ALA A CA 1
ATOM 1417 C C . ALA A 1 185 ? 12 26.781 -3.051 1 95.06 185 ALA A C 1
ATOM 1419 O O . ALA A 1 185 ? 12.836 26.5 -3.908 1 95.06 185 ALA A O 1
ATOM 1420 N N . ASN A 1 186 ? 12.086 27.797 -2.158 1 92.19 186 ASN A N 1
ATOM 1421 C CA . ASN A 1 186 ? 13.352 28.516 -1.995 1 92.19 186 ASN A CA 1
ATOM 1422 C C . ASN A 1 186 ? 14.234 27.859 -0.934 1 92.19 186 ASN A C 1
ATOM 1424 O O . ASN A 1 186 ? 13.938 27.938 0.26 1 92.19 186 ASN A O 1
ATOM 1428 N N . TYR A 1 187 ? 15.25 27.234 -1.442 1 93.38 187 TYR A N 1
ATOM 1429 C CA . TYR A 1 187 ? 16.156 26.547 -0.524 1 93.38 187 TYR A CA 1
ATOM 1430 C C . TYR A 1 187 ? 17.172 27.531 0.066 1 93.38 187 TYR A C 1
ATOM 1432 O O . TYR A 1 187 ? 17.812 28.281 -0.666 1 93.38 187 TYR A O 1
ATOM 1440 N N . ALA A 1 188 ? 17.266 27.562 1.366 1 92.31 188 ALA A N 1
ATOM 1441 C CA . ALA A 1 188 ? 18.297 28.297 2.082 1 92.31 188 ALA A CA 1
ATOM 1442 C C . ALA A 1 188 ? 18.812 27.516 3.283 1 92.31 188 ALA A C 1
ATOM 1444 O O . ALA A 1 188 ? 18.078 27.328 4.262 1 92.31 188 ALA A O 1
ATOM 1445 N N . PRO A 1 189 ? 20.031 27.031 3.271 1 95.12 189 PRO A N 1
ATOM 1446 C CA . PRO A 1 189 ? 21.016 27.094 2.189 1 95.12 189 PRO A CA 1
ATOM 1447 C C . PRO A 1 189 ? 20.625 26.25 0.981 1 95.12 189 PRO A C 1
ATOM 1449 O O . PRO A 1 189 ? 19.719 25.422 1.077 1 95.12 189 PRO A O 1
ATOM 1452 N N . GLN A 1 190 ? 21.312 26.438 -0.104 1 96.25 190 GLN A N 1
ATOM 1453 C CA . GLN A 1 190 ? 21.031 25.688 -1.329 1 96.25 190 GLN A CA 1
ATOM 1454 C C . GLN A 1 190 ? 21.281 24.203 -1.136 1 96.25 190 GLN A C 1
ATOM 1456 O O . GLN A 1 190 ? 20.438 23.375 -1.508 1 96.25 190 GLN A O 1
ATOM 1461 N N . ILE A 1 191 ? 22.453 23.906 -0.633 1 97.31 191 ILE A N 1
ATOM 1462 C CA . ILE A 1 191 ? 22.766 22.531 -0.245 1 97.31 191 ILE A CA 1
ATOM 1463 C C . ILE A 1 191 ? 22.562 22.359 1.26 1 97.31 191 ILE A C 1
ATOM 1465 O O . ILE A 1 191 ? 23.156 23.094 2.057 1 97.31 191 ILE A O 1
ATOM 1469 N N . ALA A 1 192 ? 21.766 21.406 1.708 1 97 192 ALA A N 1
ATOM 1470 C CA . ALA A 1 192 ? 21.406 21.203 3.105 1 97 192 ALA A CA 1
ATOM 1471 C C . ALA A 1 192 ? 22.594 20.688 3.914 1 97 192 ALA A C 1
ATOM 1473 O O . ALA A 1 192 ? 23.531 20.125 3.354 1 97 192 ALA A O 1
ATOM 1474 N N . PRO A 1 193 ? 22.547 20.891 5.207 1 94.81 193 PRO A N 1
ATOM 1475 C CA . PRO A 1 193 ? 23.594 20.344 6.066 1 94.81 193 PRO A CA 1
ATOM 1476 C C . PRO A 1 193 ? 23.578 18.812 6.129 1 94.81 193 PRO A C 1
ATOM 1478 O O . PRO A 1 193 ? 22.609 18.188 5.695 1 94.81 193 PRO A O 1
ATOM 1481 N N . THR A 1 194 ? 24.688 18.281 6.598 1 95.25 194 THR A N 1
ATOM 1482 C CA . THR A 1 194 ? 24.828 16.844 6.836 1 95.25 194 THR A CA 1
ATOM 1483 C C . THR A 1 194 ? 25.141 16.562 8.305 1 95.25 194 THR A C 1
ATOM 1485 O O . THR A 1 194 ? 25.5 17.484 9.047 1 95.25 194 THR A O 1
ATOM 1488 N N . GLY A 1 195 ? 24.891 15.383 8.695 1 92.62 195 GLY A N 1
ATOM 1489 C CA . GLY A 1 195 ? 25.156 14.992 10.078 1 92.62 195 GLY A CA 1
ATOM 1490 C C . GLY A 1 195 ? 24.531 13.656 10.445 1 92.62 195 GLY A C 1
ATOM 1491 O O . GLY A 1 195 ? 24.062 12.922 9.578 1 92.62 195 GLY A O 1
ATOM 1492 N N . PRO A 1 196 ? 24.531 13.344 11.711 1 93.69 196 PRO A N 1
ATOM 1493 C CA . PRO A 1 196 ? 24.016 12.047 12.164 1 93.69 196 PRO A CA 1
ATOM 1494 C C . PRO A 1 196 ? 22.484 12.008 12.211 1 93.69 196 PRO A C 1
ATOM 1496 O O . PRO A 1 196 ? 21.844 13.055 12.258 1 93.69 196 PRO A O 1
ATOM 1499 N N . ILE A 1 197 ? 21.984 10.875 12.203 1 93.06 197 ILE A N 1
ATOM 1500 C CA . ILE A 1 197 ? 20.562 10.625 12.336 1 93.06 197 ILE A CA 1
ATOM 1501 C C . ILE A 1 197 ? 20.25 10.078 13.727 1 93.06 197 ILE A C 1
ATOM 1503 O O . ILE A 1 197 ? 20.891 9.117 14.18 1 93.06 197 ILE A O 1
ATOM 1507 N N . ARG A 1 198 ? 19.391 10.711 14.406 1 93.38 198 ARG A N 1
ATOM 1508 C CA . ARG A 1 198 ? 18.922 10.289 15.727 1 93.38 198 ARG A CA 1
ATOM 1509 C C . ARG A 1 198 ? 17.406 10.234 15.781 1 93.38 198 ARG A C 1
ATOM 1511 O O . ARG A 1 198 ? 16.75 9.859 14.797 1 93.38 198 ARG A O 1
ATOM 1518 N N . GLU A 1 199 ? 16.844 10.445 16.891 1 92.56 199 GLU A N 1
ATOM 1519 C CA . GLU A 1 199 ? 15.383 10.375 17.016 1 92.56 199 GLU A CA 1
ATOM 1520 C C . GLU A 1 199 ? 14.711 11.594 16.391 1 92.56 199 GLU A C 1
ATOM 1522 O O . GLU A 1 199 ? 15.391 12.5 15.914 1 92.56 199 GLU A O 1
ATOM 1527 N N . ALA A 1 200 ? 13.414 11.641 16.312 1 95.5 200 ALA A N 1
ATOM 1528 C CA . ALA A 1 200 ? 12.609 12.547 15.484 1 95.5 200 ALA A CA 1
ATOM 1529 C C . ALA A 1 200 ? 12.844 14 15.891 1 95.5 200 ALA A C 1
ATOM 1531 O O . ALA A 1 200 ? 13 14.867 15.023 1 95.5 200 ALA A O 1
ATOM 1532 N N . LEU A 1 201 ? 12.805 14.305 17.172 1 95 201 LEU A N 1
ATOM 1533 C CA . LEU A 1 201 ? 12.984 15.68 17.625 1 95 201 LEU A CA 1
ATOM 1534 C C . LEU A 1 201 ? 14.383 16.188 17.281 1 95 201 LEU A C 1
ATOM 1536 O O . LEU A 1 201 ? 14.539 17.312 16.812 1 95 201 LEU A O 1
ATOM 1540 N N . ASP A 1 202 ? 15.375 15.375 17.516 1 95.44 202 ASP A N 1
ATOM 1541 C CA . ASP A 1 202 ? 16.75 15.711 17.172 1 95.44 202 ASP A CA 1
ATOM 1542 C C . ASP A 1 202 ? 16.891 15.914 15.664 1 95.44 202 ASP A C 1
ATOM 1544 O O . ASP A 1 202 ? 17.547 16.875 15.219 1 95.44 202 ASP A O 1
ATOM 1548 N N . PHE A 1 203 ? 16.297 15.039 14.867 1 95.5 203 PHE A N 1
ATOM 1549 C CA . PHE A 1 203 ? 16.359 15.133 13.414 1 95.5 203 PHE A CA 1
ATOM 1550 C C . PHE A 1 203 ? 15.789 16.453 12.93 1 95.5 203 PHE A C 1
ATOM 1552 O O . PHE A 1 203 ? 16.422 17.156 12.141 1 95.5 203 PHE A O 1
ATOM 1559 N N . ARG A 1 204 ? 14.656 16.781 13.398 1 95.94 204 ARG A N 1
ATOM 1560 C CA . ARG A 1 204 ? 13.992 18.016 13 1 95.94 204 ARG A CA 1
ATOM 1561 C C . ARG A 1 204 ? 14.836 19.234 13.375 1 95.94 204 ARG A C 1
ATOM 1563 O O . ARG A 1 204 ? 14.898 20.203 12.617 1 95.94 204 ARG A O 1
ATOM 1570 N N . ALA A 1 205 ? 15.422 19.172 14.492 1 95.44 205 ALA A N 1
ATOM 1571 C CA . ALA A 1 205 ? 16.25 20.281 14.953 1 95.44 205 ALA A CA 1
ATOM 1572 C C . ALA A 1 205 ? 17.484 20.453 14.078 1 95.44 205 ALA A C 1
ATOM 1574 O O . ALA A 1 205 ? 17.891 21.562 13.75 1 95.44 205 ALA A O 1
ATOM 1575 N N . ARG A 1 206 ? 18.094 19.359 13.695 1 94.25 206 ARG A N 1
ATOM 1576 C CA . ARG A 1 206 ? 19.328 19.391 12.93 1 94.25 206 ARG A CA 1
ATOM 1577 C C . ARG A 1 206 ? 19.062 19.719 11.469 1 94.25 206 ARG A C 1
ATOM 1579 O O . ARG A 1 206 ? 19.891 20.375 10.812 1 94.25 206 ARG A O 1
ATOM 1586 N N . TYR A 1 207 ? 18 19.172 10.969 1 96.06 207 TYR A N 1
ATOM 1587 C CA . TYR A 1 207 ? 17.641 19.312 9.562 1 96.06 207 TYR A CA 1
ATOM 1588 C C . TYR A 1 207 ? 16.266 19.953 9.414 1 96.06 207 TYR A C 1
ATOM 1590 O O . TYR A 1 207 ? 15.305 19.281 9.047 1 96.06 207 TYR A O 1
ATOM 1598 N N . ALA A 1 208 ? 16.172 21.234 9.594 1 94.75 208 ALA A N 1
ATOM 1599 C CA . ALA A 1 208 ? 14.938 22 9.82 1 94.75 208 ALA A CA 1
ATOM 1600 C C . ALA A 1 208 ? 13.984 21.844 8.641 1 94.75 208 ALA A C 1
ATOM 1602 O O . ALA A 1 208 ? 12.766 21.828 8.82 1 94.75 208 ALA A O 1
ATOM 1603 N N . ASP A 1 209 ? 14.586 21.734 7.422 1 96.62 209 ASP A N 1
ATOM 1604 C CA . ASP A 1 209 ? 13.68 21.625 6.281 1 96.62 209 ASP A CA 1
ATOM 1605 C C . ASP A 1 209 ? 13.617 20.203 5.758 1 96.62 209 ASP A C 1
ATOM 1607 O O . ASP A 1 209 ? 13.055 19.938 4.691 1 96.62 209 ASP A O 1
ATOM 1611 N N . GLY A 1 210 ? 14.266 19.234 6.477 1 97.31 210 GLY A N 1
ATOM 1612 C CA . GLY A 1 210 ? 14.125 17.812 6.215 1 97.31 210 GLY A CA 1
ATOM 1613 C C . GLY A 1 210 ? 15.172 17.266 5.262 1 97.31 210 GLY A C 1
ATOM 1614 O O . GLY A 1 210 ? 15.281 16.062 5.074 1 97.31 210 GLY A O 1
ATOM 1615 N N . ARG A 1 211 ? 16.016 18.141 4.625 1 97.88 211 ARG A N 1
ATOM 1616 C CA . ARG A 1 211 ? 17.031 17.703 3.68 1 97.88 211 ARG A CA 1
ATOM 1617 C C . ARG A 1 211 ? 18.312 17.312 4.402 1 97.88 211 ARG A C 1
ATOM 1619 O O . ARG A 1 211 ? 18.609 17.844 5.477 1 97.88 211 ARG A O 1
ATOM 1626 N N . MET A 1 212 ? 19.016 16.359 3.805 1 97.38 212 MET A N 1
ATOM 1627 C CA . MET A 1 212 ? 20.344 16.031 4.324 1 97.38 212 MET A CA 1
ATOM 1628 C C . MET A 1 212 ? 21.375 16.078 3.211 1 97.38 212 MET A C 1
ATOM 1630 O O . MET A 1 212 ? 21.453 15.156 2.391 1 97.38 212 MET A O 1
ATOM 1634 N N . GLY A 1 213 ? 22.172 17.094 3.156 1 97.38 213 GLY A N 1
ATOM 1635 C CA . GLY A 1 213 ? 23.281 17.234 2.223 1 97.38 213 GLY A CA 1
ATOM 1636 C C . GLY A 1 213 ? 22.828 17.375 0.781 1 97.38 213 GLY A C 1
ATOM 1637 O O . GLY A 1 213 ? 23.641 17.297 -0.141 1 97.38 213 GLY A O 1
ATOM 1638 N N . SER A 1 214 ? 21.578 17.562 0.531 1 98.19 214 SER A N 1
ATOM 1639 C CA . SER A 1 214 ? 21.047 17.469 -0.828 1 98.19 214 SER A CA 1
ATOM 1640 C C . SER A 1 214 ? 20.609 18.828 -1.351 1 98.19 214 SER A C 1
ATOM 1642 O O . SER A 1 214 ? 20.328 19.734 -0.568 1 98.19 214 SER A O 1
ATOM 1644 N N . ASP A 1 215 ? 20.641 18.984 -2.637 1 98.12 215 ASP A N 1
ATOM 1645 C CA . ASP A 1 215 ? 20.047 20.078 -3.389 1 98.12 215 ASP A CA 1
ATOM 1646 C C . ASP A 1 215 ? 18.984 19.562 -4.367 1 98.12 215 ASP A C 1
ATOM 1648 O O . ASP A 1 215 ? 19.266 19.422 -5.562 1 98.12 215 ASP A O 1
ATOM 1652 N N . PRO A 1 216 ? 17.734 19.375 -3.867 1 97.88 216 PRO A N 1
ATOM 1653 C CA . PRO A 1 216 ? 16.688 18.781 -4.707 1 97.88 216 PRO A CA 1
ATOM 1654 C C . PRO A 1 216 ? 16.344 19.656 -5.91 1 97.88 216 PRO A C 1
ATOM 1656 O O . PRO A 1 216 ? 15.688 19.188 -6.848 1 97.88 216 PRO A O 1
ATOM 1659 N N . ALA A 1 217 ? 16.781 20.906 -5.961 1 97.19 217 ALA A N 1
ATOM 1660 C CA . ALA A 1 217 ? 16.484 21.812 -7.066 1 97.19 217 ALA A CA 1
ATOM 1661 C C . ALA A 1 217 ? 17.156 21.344 -8.352 1 97.19 217 ALA A C 1
ATOM 1663 O O . ALA A 1 217 ? 16.797 21.797 -9.445 1 97.19 217 ALA A O 1
ATOM 1664 N N . LEU A 1 218 ? 18.078 20.469 -8.234 1 98 218 LEU A N 1
ATOM 1665 C CA . LEU A 1 218 ? 18.828 19.953 -9.375 1 98 218 LEU A CA 1
ATOM 1666 C C . LEU A 1 218 ? 17.984 18.938 -10.156 1 98 218 LEU A C 1
ATOM 1668 O O . LEU A 1 218 ? 18.344 18.578 -11.281 1 98 218 LEU A O 1
ATOM 1672 N N . ALA A 1 219 ? 16.922 18.438 -9.562 1 98.56 219 ALA A N 1
ATOM 1673 C CA . ALA A 1 219 ? 16.094 17.406 -10.18 1 98.56 219 ALA A CA 1
ATOM 1674 C C . ALA A 1 219 ? 15.336 17.969 -11.383 1 98.56 219 ALA A C 1
ATOM 1676 O O . ALA A 1 219 ? 14.852 19.094 -11.352 1 98.56 219 ALA A O 1
ATOM 1677 N N . THR A 1 220 ? 15.305 17.203 -12.43 1 98.5 220 THR A N 1
ATOM 1678 C CA . THR A 1 220 ? 14.422 17.469 -13.562 1 98.5 220 THR A CA 1
ATOM 1679 C C . THR A 1 220 ? 13.734 16.188 -14.023 1 98.5 220 THR A C 1
ATOM 1681 O O . THR A 1 220 ? 14.266 15.094 -13.852 1 98.5 220 THR A O 1
ATOM 1684 N N . PRO A 1 221 ? 12.547 16.375 -14.633 1 98.75 221 PRO A N 1
ATOM 1685 C CA . PRO A 1 221 ? 11.867 15.188 -15.156 1 98.75 221 PRO A CA 1
ATOM 1686 C C . PRO A 1 221 ? 12.719 14.406 -16.156 1 98.75 221 PRO A C 1
ATOM 1688 O O . PRO A 1 221 ? 12.68 13.172 -16.156 1 98.75 221 PRO A O 1
ATOM 1691 N N . GLU A 1 222 ? 13.484 15.109 -16.984 1 98.81 222 GLU A N 1
ATOM 1692 C CA . GLU A 1 222 ? 14.328 14.461 -17.984 1 98.81 222 GLU A CA 1
ATOM 1693 C C . GLU A 1 222 ? 15.367 13.555 -17.328 1 98.81 222 GLU A C 1
ATOM 1695 O O . GLU A 1 222 ? 15.555 12.406 -17.734 1 98.81 222 GLU A O 1
ATOM 1700 N N . LYS A 1 223 ? 16.016 14.047 -16.281 1 98.88 223 LYS A N 1
ATOM 1701 C CA . LYS A 1 223 ? 16.969 13.242 -15.547 1 98.88 223 LYS A CA 1
ATOM 1702 C C . LYS A 1 223 ? 16.297 12.039 -14.891 1 98.88 223 LYS A C 1
ATOM 1704 O O . LYS A 1 223 ? 16.859 10.945 -14.844 1 98.88 223 LYS A O 1
ATOM 1709 N N . GLY A 1 224 ? 15.086 12.258 -14.367 1 98.94 224 GLY A N 1
ATOM 1710 C CA . GLY A 1 224 ? 14.312 11.172 -13.781 1 98.94 224 GLY A CA 1
ATOM 1711 C C . GLY A 1 224 ? 14.023 10.055 -14.766 1 98.94 224 GLY A C 1
ATOM 1712 O O . GLY A 1 224 ? 14.148 8.875 -14.422 1 98.94 224 GLY A O 1
ATOM 1713 N N . GLY A 1 225 ? 13.648 10.461 -15.953 1 98.94 225 GLY A N 1
ATOM 1714 C CA . GLY A 1 225 ? 13.391 9.477 -16.984 1 98.94 225 GLY A CA 1
ATOM 1715 C C . GLY A 1 225 ? 14.609 8.625 -17.312 1 98.94 225 GLY A C 1
ATOM 1716 O O . GLY A 1 225 ? 14.492 7.41 -17.516 1 98.94 225 GLY A O 1
ATOM 1717 N N . GLU A 1 226 ? 15.758 9.258 -17.375 1 98.94 226 GLU A N 1
ATOM 1718 C CA . GLU A 1 226 ? 17 8.523 -17.625 1 98.94 226 GLU A CA 1
ATOM 1719 C C . GLU A 1 226 ? 17.281 7.539 -16.484 1 98.94 226 GLU A C 1
ATOM 1721 O O . GLU A 1 226 ? 17.688 6.402 -16.734 1 98.94 226 GLU A O 1
ATOM 1726 N N . LEU A 1 227 ? 17.062 7.977 -15.281 1 98.94 227 LEU A N 1
ATOM 1727 C CA . LEU A 1 227 ? 17.281 7.117 -14.125 1 98.94 227 LEU A CA 1
ATOM 1728 C C . LEU A 1 227 ? 16.328 5.934 -14.141 1 98.94 227 LEU A C 1
ATOM 1730 O O . LEU A 1 227 ? 16.719 4.797 -13.875 1 98.94 227 LEU A O 1
ATOM 1734 N N . VAL A 1 228 ? 15.039 6.172 -14.477 1 98.94 228 VAL A N 1
ATOM 1735 C CA . VAL A 1 228 ? 14.031 5.121 -14.508 1 98.94 228 VAL A CA 1
ATOM 1736 C C . VAL A 1 228 ? 14.406 4.078 -15.562 1 98.94 228 VAL A C 1
ATOM 1738 O O . VAL A 1 228 ? 14.344 2.875 -15.305 1 98.94 228 VAL A O 1
ATOM 1741 N N . ALA A 1 229 ? 14.828 4.574 -16.703 1 98.88 229 ALA A N 1
ATOM 1742 C CA . ALA A 1 229 ? 15.211 3.662 -17.766 1 98.88 229 ALA A CA 1
ATOM 1743 C C . ALA A 1 229 ? 16.391 2.789 -17.359 1 98.88 229 ALA A C 1
ATOM 1745 O O . ALA A 1 229 ? 16.375 1.574 -17.562 1 98.88 229 ALA A O 1
ATOM 1746 N N . MET A 1 230 ? 17.406 3.434 -16.781 1 98.88 230 MET A N 1
ATOM 1747 C CA . MET A 1 230 ? 18.594 2.713 -16.312 1 98.88 230 MET A CA 1
ATOM 1748 C C . MET A 1 230 ? 18.234 1.709 -15.227 1 98.88 230 MET A C 1
ATOM 1750 O O . MET A 1 230 ? 18.672 0.556 -15.273 1 98.88 230 MET A O 1
ATOM 1754 N N . ALA A 1 231 ? 17.453 2.107 -14.289 1 98.94 231 ALA A N 1
ATOM 1755 C CA . ALA A 1 231 ? 17.062 1.259 -13.164 1 98.94 231 ALA A CA 1
ATOM 1756 C C . ALA A 1 231 ? 16.203 0.093 -13.617 1 98.94 231 ALA A C 1
ATOM 1758 O O . ALA A 1 231 ? 16.344 -1.03 -13.133 1 98.94 231 ALA A O 1
ATOM 1759 N N . ALA A 1 232 ? 15.242 0.377 -14.523 1 98.94 232 ALA A N 1
ATOM 1760 C CA . ALA A 1 232 ? 14.375 -0.68 -15.039 1 98.94 232 ALA A CA 1
ATOM 1761 C C . ALA A 1 232 ? 15.195 -1.77 -15.727 1 98.94 232 ALA A C 1
ATOM 1763 O O . ALA A 1 232 ? 14.977 -2.961 -15.484 1 98.94 232 ALA A O 1
ATOM 1764 N N . ALA A 1 233 ? 16.156 -1.325 -16.562 1 98.81 233 ALA A N 1
ATOM 1765 C CA . ALA A 1 233 ? 17.031 -2.289 -17.219 1 98.81 233 ALA A CA 1
ATOM 1766 C C . ALA A 1 233 ? 17.859 -3.066 -16.219 1 98.81 233 ALA A C 1
ATOM 1768 O O . ALA A 1 233 ? 18.016 -4.285 -16.328 1 98.81 233 ALA A O 1
ATOM 1769 N N . GLY A 1 234 ? 18.391 -2.346 -15.25 1 98.81 234 GLY A N 1
ATOM 1770 C CA . GLY A 1 234 ? 19.141 -2.988 -14.188 1 98.81 234 GLY A CA 1
ATOM 1771 C C . GLY A 1 234 ? 18.312 -3.973 -13.375 1 98.81 234 GLY A C 1
ATOM 1772 O O . GLY A 1 234 ? 18.812 -5.027 -12.977 1 98.81 234 GLY A O 1
ATOM 1773 N N . LEU A 1 235 ? 17.094 -3.662 -13.117 1 98.94 235 LEU A N 1
ATOM 1774 C CA . LEU A 1 235 ? 16.203 -4.531 -12.352 1 98.94 235 LEU A CA 1
ATOM 1775 C C . LEU A 1 235 ? 15.953 -5.84 -13.102 1 98.94 235 LEU A C 1
ATOM 1777 O O . LEU A 1 235 ? 16.016 -6.918 -12.508 1 98.94 235 LEU A O 1
ATOM 1781 N N . ILE A 1 236 ? 15.625 -5.723 -14.383 1 98.81 236 ILE A N 1
ATOM 1782 C CA . ILE A 1 236 ? 15.359 -6.91 -15.188 1 98.81 236 ILE A CA 1
ATOM 1783 C C . ILE A 1 236 ? 16.562 -7.848 -15.133 1 98.81 236 ILE A C 1
ATOM 1785 O O . ILE A 1 236 ? 16.422 -9.047 -14.891 1 98.81 236 ILE A O 1
ATOM 1789 N N . GLU A 1 237 ? 17.781 -7.254 -15.289 1 98.62 237 GLU A N 1
ATOM 1790 C CA . GLU A 1 237 ? 19 -8.047 -15.266 1 98.62 237 GLU A CA 1
ATOM 1791 C C . GLU A 1 237 ? 19.203 -8.703 -13.898 1 98.62 237 GLU A C 1
ATOM 1793 O O . GLU A 1 237 ? 19.547 -9.883 -13.82 1 98.62 237 GLU A O 1
ATOM 1798 N N . ASP A 1 238 ? 19.031 -7.977 -12.875 1 98.69 238 ASP A N 1
ATOM 1799 C CA . ASP A 1 238 ? 19.281 -8.461 -11.516 1 98.69 238 ASP A CA 1
ATOM 1800 C C . ASP A 1 238 ? 18.266 -9.531 -11.125 1 98.69 238 ASP A C 1
ATOM 1802 O O . ASP A 1 238 ? 18.609 -10.508 -10.461 1 98.69 238 ASP A O 1
ATOM 1806 N N . VAL A 1 239 ? 17.016 -9.359 -11.461 1 98.62 239 VAL A N 1
ATOM 1807 C CA . VAL A 1 239 ? 15.953 -10.32 -11.195 1 98.62 239 VAL A CA 1
ATOM 1808 C C . VAL A 1 239 ? 16.219 -11.617 -11.953 1 98.62 239 VAL A C 1
ATOM 1810 O O . VAL A 1 239 ? 16.047 -12.711 -11.422 1 98.62 239 VAL A O 1
ATOM 1813 N N . ASN A 1 240 ? 16.625 -11.484 -13.242 1 98.12 240 ASN A N 1
ATOM 1814 C CA . ASN A 1 240 ? 16.953 -12.664 -14.023 1 98.12 240 ASN A CA 1
ATOM 1815 C C . ASN A 1 240 ? 18.094 -13.453 -13.391 1 98.12 240 ASN A C 1
ATOM 1817 O O . ASN A 1 240 ? 18.047 -14.688 -13.344 1 98.12 240 ASN A O 1
ATOM 1821 N N . ALA A 1 241 ? 19.109 -12.727 -12.93 1 97.88 241 ALA A N 1
ATOM 1822 C CA . ALA A 1 241 ? 20.219 -13.383 -12.258 1 97.88 241 ALA A CA 1
ATOM 1823 C C . ALA A 1 241 ? 19.766 -14.086 -10.984 1 97.88 241 ALA A C 1
ATOM 1825 O O . ALA A 1 241 ? 20.172 -15.219 -10.711 1 97.88 241 ALA A O 1
ATOM 1826 N N . PHE A 1 242 ? 18.984 -13.469 -10.195 1 97.94 242 PHE A N 1
ATOM 1827 C CA . PHE A 1 242 ? 18.453 -14.031 -8.961 1 97.94 242 PHE A CA 1
ATOM 1828 C C . PHE A 1 242 ? 17.609 -15.266 -9.258 1 97.94 242 PHE A C 1
ATOM 1830 O O . PHE A 1 242 ? 17.734 -16.281 -8.578 1 97.94 242 PHE A O 1
ATOM 1837 N N . SER A 1 243 ? 16.734 -15.172 -10.266 1 96.94 243 SER A N 1
ATOM 1838 C CA . SER A 1 243 ? 15.867 -16.266 -10.68 1 96.94 243 SER A CA 1
ATOM 1839 C C . SER A 1 243 ? 16.688 -17.484 -11.094 1 96.94 243 SER A C 1
ATOM 1841 O O . SER A 1 243 ? 16.25 -18.625 -10.906 1 96.94 243 SER A O 1
ATOM 1843 N N . ALA A 1 244 ? 17.859 -17.25 -11.617 1 95.75 244 ALA A N 1
ATOM 1844 C CA . ALA A 1 244 ? 18.672 -18.312 -12.188 1 95.75 244 ALA A CA 1
ATOM 1845 C C . ALA A 1 244 ? 19.562 -18.953 -11.133 1 95.75 244 ALA A C 1
ATOM 1847 O O . ALA A 1 244 ? 20.219 -19.969 -11.391 1 95.75 244 ALA A O 1
ATOM 1848 N N . GLU A 1 245 ? 19.609 -18.266 -9.961 1 93.75 245 GLU A N 1
ATOM 1849 C CA . GLU A 1 245 ? 20.438 -18.859 -8.906 1 93.75 245 GLU A CA 1
ATOM 1850 C C . GLU A 1 245 ? 20.016 -20.281 -8.602 1 93.75 245 GLU A C 1
ATOM 1852 O O . GLU A 1 245 ? 18.812 -20.578 -8.484 1 93.75 245 GLU A O 1
ATOM 1857 N N . VAL A 1 246 ? 20.969 -21.234 -8.523 1 87.75 246 VAL A N 1
ATOM 1858 C CA . VAL A 1 246 ? 20.688 -22.656 -8.32 1 87.75 246 VAL A CA 1
ATOM 1859 C C . VAL A 1 246 ? 20.906 -23.016 -6.852 1 87.75 246 VAL A C 1
ATOM 1861 O O . VAL A 1 246 ? 21.938 -22.641 -6.266 1 87.75 246 VAL A O 1
ATOM 1864 N N . ALA A 1 247 ? 19.859 -23.609 -6.297 1 77.38 247 ALA A N 1
ATOM 1865 C CA . ALA A 1 247 ? 20.016 -24.141 -4.945 1 77.38 247 ALA A CA 1
ATOM 1866 C C . ALA A 1 247 ? 20.953 -25.344 -4.938 1 77.38 247 ALA A C 1
ATOM 1868 O O . ALA A 1 247 ? 20.938 -26.156 -5.867 1 77.38 247 ALA A O 1
ATOM 1869 N N . PRO A 1 248 ? 21.797 -25.266 -3.906 1 72.25 248 PRO A N 1
ATOM 1870 C CA . PRO A 1 248 ? 22.672 -26.438 -3.854 1 72.25 248 PRO A CA 1
ATOM 1871 C C . PRO A 1 248 ? 21.906 -27.75 -3.74 1 72.25 248 PRO A C 1
ATOM 1873 O O . PRO A 1 248 ? 20.812 -27.797 -3.17 1 72.25 248 PRO A O 1
ATOM 1876 N N . SER A 1 249 ? 22.281 -28.828 -4.41 1 63.09 249 SER A N 1
ATOM 1877 C CA . SER A 1 249 ? 21.734 -30.188 -4.355 1 63.09 249 SER A CA 1
ATOM 1878 C C . SER A 1 249 ? 22 -30.828 -3.006 1 63.09 249 SER A C 1
ATOM 1880 O O . SER A 1 249 ? 23.016 -30.562 -2.371 1 63.09 249 SER A O 1
ATOM 1882 N N . MET B 1 1 ? -7.066 16.047 -2.127 1 97.12 1 MET B N 1
ATOM 1883 C CA . MET B 1 1 ? -5.617 16.047 -1.937 1 97.12 1 MET B CA 1
ATOM 1884 C C . MET B 1 1 ? -5.109 14.648 -1.616 1 97.12 1 MET B C 1
ATOM 1886 O O . MET B 1 1 ? -5.73 13.922 -0.839 1 97.12 1 MET B O 1
ATOM 1890 N N . LEU B 1 2 ? -4.09 14.195 -2.244 1 98.69 2 LEU B N 1
ATOM 1891 C CA . LEU B 1 2 ? -3.439 12.922 -1.967 1 98.69 2 LEU B CA 1
ATOM 1892 C C . LEU B 1 2 ? -2.188 13.125 -1.119 1 98.69 2 LEU B C 1
ATOM 1894 O O . LEU B 1 2 ? -1.267 13.836 -1.524 1 98.69 2 LEU B O 1
ATOM 1898 N N . LEU B 1 3 ? -2.189 12.445 0.016 1 98.81 3 LEU B N 1
ATOM 1899 C CA . LEU B 1 3 ? -1.117 12.641 0.986 1 98.81 3 LEU B CA 1
ATOM 1900 C C . LEU B 1 3 ? 0.235 12.281 0.38 1 98.81 3 LEU B C 1
ATOM 1902 O O . LEU B 1 3 ? 1.204 13.023 0.52 1 98.81 3 LEU B O 1
ATOM 1906 N N . HIS B 1 4 ? 0.33 11.133 -0.335 1 98.69 4 HIS B N 1
ATOM 1907 C CA . HIS B 1 4 ? 1.601 10.633 -0.846 1 98.69 4 HIS B CA 1
ATOM 1908 C C . HIS B 1 4 ? 2.115 11.5 -1.992 1 98.69 4 HIS B C 1
ATOM 1910 O O . HIS B 1 4 ? 3.283 11.398 -2.371 1 98.69 4 HIS B O 1
ATOM 1916 N N . LEU B 1 5 ? 1.291 12.367 -2.562 1 98.69 5 LEU B N 1
ATOM 1917 C CA . LEU B 1 5 ? 1.711 13.297 -3.611 1 98.69 5 LEU B CA 1
ATOM 1918 C C . LEU B 1 5 ? 1.821 14.719 -3.07 1 98.69 5 LEU B C 1
ATOM 1920 O O . LEU B 1 5 ? 1.861 15.68 -3.842 1 98.69 5 LEU B O 1
ATOM 1924 N N . SER B 1 6 ? 1.813 14.836 -1.755 1 98.62 6 SER B N 1
ATOM 1925 C CA . SER B 1 6 ? 1.986 16.109 -1.061 1 98.62 6 SER B CA 1
ATOM 1926 C C . SER B 1 6 ? 3.346 16.172 -0.372 1 98.62 6 SER B C 1
ATOM 1928 O O . SER B 1 6 ? 4.012 15.156 -0.196 1 98.62 6 SER B O 1
ATOM 1930 N N . THR B 1 7 ? 3.76 17.406 -0.063 1 98.5 7 THR B N 1
ATOM 1931 C CA . THR B 1 7 ? 4.938 17.641 0.768 1 98.5 7 THR B CA 1
ATOM 1932 C C . THR B 1 7 ? 4.539 17.828 2.229 1 98.5 7 THR B C 1
ATOM 1934 O O . THR B 1 7 ? 3.363 18.062 2.533 1 98.5 7 THR B O 1
ATOM 1937 N N . TRP B 1 8 ? 5.543 17.703 3.115 1 98.12 8 TRP B N 1
ATOM 1938 C CA . TRP B 1 8 ? 5.211 17.859 4.527 1 98.12 8 TRP B CA 1
ATOM 1939 C C . TRP B 1 8 ? 4.738 19.281 4.82 1 98.12 8 TRP B C 1
ATOM 1941 O O . TRP B 1 8 ? 3.842 19.484 5.645 1 98.12 8 TRP B O 1
ATOM 1951 N 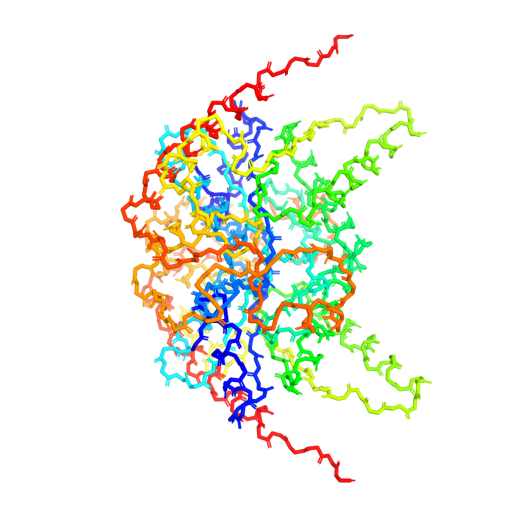N . PRO B 1 9 ? 5.297 20.344 4.133 1 98.06 9 PRO B N 1
ATOM 1952 C CA . PRO B 1 9 ? 4.734 21.688 4.379 1 98.06 9 PRO B CA 1
ATOM 1953 C C . PRO B 1 9 ? 3.27 21.781 3.971 1 98.06 9 PRO B C 1
ATOM 1955 O O . PRO B 1 9 ? 2.488 22.484 4.633 1 98.06 9 PRO B O 1
ATOM 1958 N N . GLU B 1 10 ? 2.904 21.141 2.877 1 98.12 10 GLU B N 1
ATOM 1959 C CA . GLU B 1 10 ? 1.511 21.141 2.443 1 98.12 10 GLU B CA 1
ATOM 1960 C C . GLU B 1 10 ? 0.607 20.469 3.473 1 98.12 10 GLU B C 1
ATOM 1962 O O . GLU B 1 10 ? -0.52 20.922 3.701 1 98.12 10 GLU B O 1
ATOM 1967 N N . ILE B 1 11 ? 1.079 19.375 4.078 1 98.5 11 ILE B N 1
ATOM 1968 C CA . ILE B 1 11 ? 0.297 18.688 5.102 1 98.5 11 ILE B CA 1
ATOM 1969 C C . ILE B 1 11 ? 0.199 19.562 6.348 1 98.5 11 ILE B C 1
ATOM 1971 O O . ILE B 1 11 ? -0.854 19.641 6.988 1 98.5 11 ILE B O 1
ATOM 1975 N N . GLU B 1 12 ? 1.338 20.203 6.691 1 97.81 12 GLU B N 1
ATOM 1976 C CA . GLU B 1 12 ? 1.31 21.141 7.805 1 97.81 12 GLU B CA 1
ATOM 1977 C C . GLU B 1 12 ? 0.243 22.219 7.594 1 97.81 12 GLU B C 1
ATOM 1979 O O . GLU B 1 12 ? -0.521 22.531 8.508 1 97.81 12 GLU B O 1
ATOM 1984 N N . ALA B 1 13 ? 0.249 22.781 6.395 1 97.62 13 ALA B N 1
ATOM 1985 C CA . ALA B 1 13 ? -0.752 23.781 6.055 1 97.62 13 ALA B CA 1
ATOM 1986 C C . ALA B 1 13 ? -2.16 23.203 6.117 1 97.62 13 ALA B C 1
ATOM 1988 O O . ALA B 1 13 ? -3.086 23.844 6.609 1 97.62 13 ALA B O 1
ATOM 1989 N N . PHE B 1 14 ? -2.332 22.016 5.594 1 97.81 14 PHE B N 1
ATOM 1990 C CA . PHE B 1 14 ? -3.621 21.344 5.59 1 97.81 14 PHE B CA 1
ATOM 1991 C C . PHE B 1 14 ? -4.156 21.188 7.008 1 97.81 14 PHE B C 1
ATOM 1993 O O . PHE B 1 14 ? -5.348 21.391 7.254 1 97.81 14 PHE B O 1
ATOM 2000 N N . LEU B 1 15 ? -3.322 20.828 7.926 1 97.44 15 LEU B N 1
ATOM 2001 C CA . LEU B 1 15 ? -3.688 20.578 9.312 1 97.44 15 LEU B CA 1
ATOM 2002 C C . LEU B 1 15 ? -4.223 21.844 9.977 1 97.44 15 LEU B C 1
ATOM 2004 O O . LEU B 1 15 ? -4.875 21.781 11.023 1 97.44 15 LEU B O 1
ATOM 2008 N N . GLY B 1 16 ? -3.922 22.969 9.398 1 96.44 16 GLY B N 1
ATOM 2009 C CA . GLY B 1 16 ? -4.461 24.234 9.898 1 96.44 16 GLY B CA 1
ATOM 2010 C C . GLY B 1 16 ? -5.945 24.391 9.633 1 96.44 16 GLY B C 1
ATOM 2011 O O . GLY B 1 16 ? -6.629 25.141 10.328 1 96.44 16 GLY B O 1
ATOM 2012 N N . ARG B 1 17 ? -6.414 23.641 8.648 1 95.31 17 ARG B N 1
ATOM 2013 C CA . ARG B 1 17 ? -7.809 23.859 8.281 1 95.31 17 ARG B CA 1
ATOM 2014 C C . ARG B 1 17 ? -8.633 22.594 8.5 1 95.31 17 ARG B C 1
ATOM 2016 O O . ARG B 1 17 ? -9.859 22.656 8.617 1 95.31 17 ARG B O 1
ATOM 2023 N N . SER B 1 18 ? -8.039 21.469 8.422 1 96.88 18 SER B N 1
ATOM 2024 C CA . SER B 1 18 ? -8.711 20.188 8.656 1 96.88 18 SER B CA 1
ATOM 2025 C C . SER B 1 18 ? -7.809 19.203 9.383 1 96.88 18 SER B C 1
ATOM 2027 O O . SER B 1 18 ? -6.594 19.188 9.164 1 96.88 18 SER B O 1
ATOM 2029 N N . LYS B 1 19 ? -8.391 18.391 10.203 1 97.56 19 LYS B N 1
ATOM 2030 C CA . LYS B 1 19 ? -7.656 17.391 10.969 1 97.56 19 LYS B CA 1
ATOM 2031 C C . LYS B 1 19 ? -8.133 15.977 10.617 1 97.56 19 LYS B C 1
ATOM 2033 O O . LYS B 1 19 ? -7.949 15.039 11.406 1 97.56 19 LYS B O 1
ATOM 2038 N N . THR B 1 20 ? -8.836 15.852 9.492 1 98.56 20 THR B N 1
ATOM 2039 C CA . THR B 1 20 ? -9.422 14.586 9.078 1 98.56 20 THR B CA 1
ATOM 2040 C C . THR B 1 20 ? -8.641 13.977 7.922 1 98.56 20 THR B C 1
ATOM 2042 O O . THR B 1 20 ? -8.266 14.68 6.98 1 98.56 20 THR B O 1
ATOM 2045 N N . VAL B 1 21 ? -8.305 12.703 8 1 98.88 21 VAL B N 1
ATOM 2046 C CA . VAL B 1 21 ? -7.648 11.977 6.922 1 98.88 21 VAL B CA 1
ATOM 2047 C C . VAL B 1 21 ? -8.406 10.68 6.637 1 98.88 21 VAL B C 1
ATOM 2049 O O . VAL B 1 21 ? -8.93 10.047 7.555 1 98.88 21 VAL B O 1
ATOM 2052 N N . VAL B 1 22 ? -8.531 10.352 5.363 1 98.94 22 VAL B N 1
ATOM 2053 C CA . VAL B 1 22 ? -9.148 9.117 4.902 1 98.94 22 VAL B CA 1
ATOM 2054 C C . VAL B 1 22 ? -8.07 8.109 4.496 1 98.94 22 VAL B C 1
ATOM 2056 O O . VAL B 1 22 ? -7.191 8.43 3.691 1 98.94 22 VAL B O 1
ATOM 2059 N N . ILE B 1 23 ? -8.109 6.934 5.031 1 98.94 23 ILE B N 1
ATOM 2060 C CA . ILE B 1 23 ? -7.184 5.855 4.684 1 98.94 23 ILE B CA 1
ATOM 2061 C C . ILE B 1 23 ? -7.938 4.75 3.951 1 98.94 23 ILE B C 1
ATOM 2063 O O . ILE B 1 23 ? -8.695 3.99 4.566 1 98.94 23 ILE B O 1
ATOM 2067 N N . PRO B 1 24 ? -7.754 4.613 2.586 1 98.94 24 PRO B N 1
ATOM 2068 C CA . PRO B 1 24 ? -8.25 3.396 1.938 1 98.94 24 PRO B CA 1
ATOM 2069 C C . PRO B 1 24 ? -7.543 2.137 2.432 1 98.94 24 PRO B C 1
ATOM 2071 O O . PRO B 1 24 ? -6.328 2.15 2.65 1 98.94 24 PRO B O 1
ATOM 2074 N N . ILE B 1 25 ? -8.336 1.123 2.682 1 98.94 25 ILE B N 1
ATOM 2075 C CA . ILE B 1 25 ? -7.777 -0.113 3.213 1 98.94 25 ILE B CA 1
ATOM 2076 C C . ILE B 1 25 ? -8.516 -1.312 2.625 1 98.94 25 ILE B C 1
ATOM 2078 O O . ILE B 1 25 ? -9.727 -1.241 2.373 1 98.94 25 ILE B O 1
ATOM 2082 N N . GLY B 1 26 ? -7.82 -2.371 2.328 1 98.69 26 GLY B N 1
ATOM 2083 C CA . GLY B 1 26 ? -8.438 -3.568 1.781 1 98.69 26 GLY B CA 1
ATOM 2084 C C . GLY B 1 26 ? -7.59 -4.812 1.954 1 98.69 26 GLY B C 1
ATOM 2085 O O . GLY B 1 26 ? -7.07 -5.07 3.041 1 98.69 26 GLY B O 1
ATOM 2086 N N . SER B 1 27 ? -7.641 -5.648 0.962 1 98.44 27 SER B N 1
ATOM 2087 C CA . SER B 1 27 ? -6.938 -6.926 0.921 1 98.44 27 SER B CA 1
ATOM 2088 C C . SER B 1 27 ? -6.5 -7.27 -0.499 1 98.44 27 SER B C 1
ATOM 2090 O O . SER B 1 27 ? -7.133 -6.844 -1.469 1 98.44 27 SER B O 1
ATOM 2092 N N . ASN B 1 28 ? -5.32 -7.902 -0.616 1 98.81 28 ASN B N 1
ATOM 2093 C CA . ASN B 1 28 ? -4.902 -8.5 -1.879 1 98.81 28 ASN B CA 1
ATOM 2094 C C . ASN B 1 28 ? -5.195 -10 -1.913 1 98.81 28 ASN B C 1
ATOM 2096 O O . ASN B 1 28 ? -4.406 -10.805 -1.409 1 98.81 28 ASN B O 1
ATOM 2100 N N . GLU B 1 29 ? -6.285 -10.391 -2.574 1 98.75 29 GLU B N 1
ATOM 2101 C CA . GLU B 1 29 ? -6.777 -11.766 -2.518 1 98.75 29 GLU B CA 1
ATOM 2102 C C . GLU B 1 29 ? -7.57 -12.117 -3.773 1 98.75 29 GLU B C 1
ATOM 2104 O O . GLU B 1 29 ? -7.93 -11.234 -4.555 1 98.75 29 GLU B O 1
ATOM 2109 N N . GLN B 1 30 ? -7.852 -13.391 -3.891 1 98.38 30 GLN B N 1
ATOM 2110 C CA . GLN B 1 30 ? -8.57 -13.883 -5.062 1 98.38 30 GLN B CA 1
ATOM 2111 C C . GLN B 1 30 ? -9.984 -13.297 -5.121 1 98.38 30 GLN B C 1
ATOM 2113 O O . GLN B 1 30 ? -10.594 -13.023 -4.086 1 98.38 30 GLN B O 1
ATOM 2118 N N . HIS B 1 31 ? -10.539 -13.094 -6.34 1 98.56 31 HIS B N 1
ATOM 2119 C CA . HIS B 1 31 ? -11.906 -12.641 -6.594 1 98.56 31 HIS B CA 1
ATOM 2120 C C . HIS B 1 31 ? -12.531 -13.414 -7.754 1 98.56 31 HIS B C 1
ATOM 2122 O O . HIS B 1 31 ? -13.117 -12.812 -8.656 1 98.56 31 HIS B O 1
ATOM 2128 N N . GLY B 1 32 ? -12.445 -14.766 -7.621 1 97.81 32 GLY B N 1
ATOM 2129 C CA . GLY B 1 32 ? -12.93 -15.602 -8.711 1 97.81 32 GLY B CA 1
ATOM 2130 C C . GLY B 1 32 ? -12.039 -15.547 -9.938 1 97.81 32 GLY B C 1
ATOM 2131 O O . GLY B 1 32 ? -10.953 -14.961 -9.906 1 97.81 32 GLY B O 1
ATOM 2132 N N . PRO B 1 33 ? -12.469 -16.172 -10.992 1 97.56 33 PRO B N 1
ATOM 2133 C CA . PRO B 1 33 ? -11.617 -16.328 -12.172 1 97.56 33 PRO B CA 1
ATOM 2134 C C . PRO B 1 33 ? -11.43 -15.023 -12.945 1 97.56 33 PRO B C 1
ATOM 2136 O O . PRO B 1 33 ? -10.531 -14.914 -13.781 1 97.56 33 PRO B O 1
ATOM 2139 N N . THR B 1 34 ? -12.234 -14 -12.648 1 97.69 34 THR B N 1
ATOM 2140 C CA . THR B 1 34 ? -12.172 -12.812 -13.5 1 97.69 34 THR B CA 1
ATOM 2141 C C . THR B 1 34 ? -11.844 -11.578 -12.672 1 97.69 34 THR B C 1
ATOM 2143 O O . THR B 1 34 ? -11.523 -10.523 -13.219 1 97.69 34 THR B O 1
ATOM 2146 N N . GLY B 1 35 ? -11.984 -11.695 -11.398 1 98.62 35 GLY B N 1
ATOM 2147 C CA . GLY B 1 35 ? -11.688 -10.547 -10.555 1 98.62 35 GLY B CA 1
ATOM 2148 C C . GLY B 1 35 ? -10.203 -10.375 -10.281 1 98.62 35 GLY B C 1
ATOM 2149 O O . GLY B 1 35 ? -9.484 -11.359 -10.102 1 98.62 35 GLY B O 1
ATOM 2150 N N . LEU B 1 36 ? -9.797 -9.164 -10.242 1 98.88 36 LEU B N 1
ATOM 2151 C CA . LEU B 1 36 ? -8.398 -8.844 -9.984 1 98.88 36 LEU B CA 1
ATOM 2152 C C . LEU B 1 36 ? -8.039 -9.141 -8.531 1 98.88 36 LEU B C 1
ATOM 2154 O O . LEU B 1 36 ? -8.852 -8.93 -7.629 1 98.88 36 LEU B O 1
ATOM 2158 N N . LEU B 1 37 ? -6.816 -9.523 -8.289 1 98.88 37 LEU B N 1
ATOM 2159 C CA . LEU B 1 37 ? -6.344 -9.836 -6.941 1 98.88 37 LEU B CA 1
ATOM 2160 C C . LEU B 1 37 ? -6.375 -8.602 -6.051 1 98.88 37 LEU B C 1
ATOM 2162 O O . LEU B 1 37 ? -6.586 -8.703 -4.844 1 98.88 37 LEU B O 1
ATOM 2166 N N . GLY B 1 38 ? -6.266 -7.41 -6.578 1 98.88 38 GLY B N 1
ATOM 2167 C CA . GLY B 1 38 ? -6.23 -6.18 -5.805 1 98.88 38 GLY B CA 1
ATOM 2168 C C . GLY B 1 38 ? -7.605 -5.574 -5.586 1 98.88 38 GLY B C 1
ATOM 2169 O O . GLY B 1 38 ? -7.727 -4.488 -5.016 1 98.88 38 GLY B O 1
ATOM 2170 N N . THR B 1 39 ? -8.711 -6.242 -5.938 1 98.88 39 THR B N 1
ATOM 2171 C CA . THR B 1 39 ? -10.055 -5.68 -5.988 1 98.88 39 THR B CA 1
ATOM 2172 C C . THR B 1 39 ? -10.414 -5.016 -4.664 1 98.88 39 THR B C 1
ATOM 2174 O O . THR B 1 39 ? -10.82 -3.852 -4.641 1 98.88 39 THR B O 1
ATOM 2177 N N . ASP B 1 40 ? -10.109 -5.645 -3.576 1 98.81 40 ASP B N 1
ATOM 2178 C CA . ASP B 1 40 ? -10.578 -5.191 -2.27 1 98.81 40 ASP B CA 1
ATOM 2179 C C . ASP B 1 40 ? -9.891 -3.895 -1.857 1 98.81 40 ASP B C 1
ATOM 2181 O O . ASP B 1 40 ? -10.453 -3.1 -1.101 1 98.81 40 ASP B O 1
ATOM 2185 N N . TRP B 1 41 ? -8.625 -3.666 -2.277 1 98.88 41 TRP B N 1
ATOM 2186 C CA . TRP B 1 41 ? -7.984 -2.416 -1.884 1 98.88 41 TRP B CA 1
ATOM 2187 C C . TRP B 1 41 ? -8.055 -1.391 -3.012 1 98.88 41 TRP B C 1
ATOM 2189 O O . TRP B 1 41 ? -8 -0.183 -2.766 1 98.88 41 TRP B O 1
ATOM 2199 N N . LEU B 1 42 ? -8.258 -1.871 -4.262 1 98.94 42 LEU B N 1
ATOM 2200 C CA . LEU B 1 42 ? -8.422 -0.962 -5.391 1 98.94 42 LEU B CA 1
ATOM 2201 C C . LEU B 1 42 ? -9.734 -0.195 -5.281 1 98.94 42 LEU B C 1
ATOM 2203 O O . LEU B 1 42 ? -9.781 1.006 -5.559 1 98.94 42 LEU B O 1
ATOM 2207 N N . CYS B 1 43 ? -10.797 -0.849 -4.859 1 98.94 43 CYS B N 1
ATOM 2208 C CA . CYS B 1 43 ? -12.102 -0.209 -4.809 1 98.94 43 CYS B CA 1
ATOM 2209 C C . CYS B 1 43 ? -12.078 1.008 -3.889 1 98.94 43 CYS B C 1
ATOM 2211 O O . CYS B 1 43 ? -12.375 2.123 -4.324 1 98.94 43 CYS B O 1
ATOM 2213 N N . PRO B 1 44 ? -11.688 0.827 -2.619 1 98.94 44 PRO B N 1
ATOM 2214 C CA . PRO B 1 44 ? -11.656 2.027 -1.782 1 98.94 44 PRO B CA 1
ATOM 2215 C C . PRO B 1 44 ? -10.648 3.066 -2.271 1 98.94 44 PRO B C 1
ATOM 2217 O O . PRO B 1 44 ? -10.867 4.27 -2.102 1 98.94 44 PRO B O 1
ATOM 2220 N N . GLU B 1 45 ? -9.523 2.66 -2.84 1 98.94 45 GLU B N 1
ATOM 2221 C CA . GLU B 1 45 ? -8.57 3.613 -3.395 1 98.94 45 GLU B CA 1
ATOM 2222 C C . GLU B 1 45 ? -9.188 4.426 -4.523 1 98.94 45 GLU B C 1
ATOM 2224 O O . GLU B 1 45 ? -9.062 5.652 -4.559 1 98.94 45 GLU B O 1
ATOM 2229 N N . ILE B 1 46 ? -9.875 3.746 -5.484 1 98.94 46 ILE B N 1
ATOM 2230 C CA . ILE B 1 46 ? -10.547 4.379 -6.613 1 98.94 46 ILE B CA 1
ATOM 2231 C C . ILE B 1 46 ? -11.586 5.379 -6.105 1 98.94 46 ILE B C 1
ATOM 2233 O O . ILE B 1 46 ? -11.602 6.535 -6.539 1 98.94 46 ILE B O 1
ATOM 2237 N N . ILE B 1 47 ? -12.383 4.957 -5.164 1 98.94 47 ILE B N 1
ATOM 2238 C CA . ILE B 1 47 ? -13.492 5.762 -4.652 1 98.94 47 ILE B CA 1
ATOM 2239 C C . ILE B 1 47 ? -12.945 6.988 -3.928 1 98.94 47 ILE B C 1
ATOM 2241 O O . ILE B 1 47 ? -13.398 8.109 -4.16 1 98.94 47 ILE B O 1
ATOM 2245 N N . ALA B 1 48 ? -11.969 6.793 -3.045 1 98.94 48 ALA B N 1
ATOM 2246 C CA . ALA B 1 48 ? -11.398 7.902 -2.289 1 98.94 48 ALA B CA 1
ATOM 2247 C C . ALA B 1 48 ? -10.703 8.898 -3.215 1 98.94 48 ALA B C 1
ATOM 2249 O O . ALA B 1 48 ? -10.789 10.109 -3.014 1 98.94 48 ALA B O 1
ATOM 2250 N N . THR B 1 49 ? -9.992 8.383 -4.188 1 98.75 49 THR B N 1
ATOM 2251 C CA . THR B 1 49 ? -9.297 9.242 -5.145 1 98.75 49 THR B CA 1
ATOM 2252 C C . THR B 1 49 ? -10.297 10.055 -5.957 1 98.75 49 THR B C 1
ATOM 2254 O O . THR B 1 49 ? -10.07 11.242 -6.223 1 98.75 49 THR B O 1
ATOM 2257 N N . GLU B 1 50 ? -11.406 9.414 -6.363 1 98.75 50 GLU B N 1
ATOM 2258 C CA . GLU B 1 50 ? -12.461 10.141 -7.074 1 98.75 50 GLU B CA 1
ATOM 2259 C C . GLU B 1 50 ? -13.102 11.195 -6.18 1 98.75 50 GLU B C 1
ATOM 2261 O O . GLU B 1 50 ? -13.375 12.312 -6.625 1 98.75 50 GLU B O 1
ATOM 2266 N N . ALA B 1 51 ? -13.297 10.867 -4.949 1 98.81 51 ALA B N 1
ATOM 2267 C CA . ALA B 1 51 ? -13.961 11.766 -4.004 1 98.81 51 ALA B CA 1
ATOM 2268 C C . ALA B 1 51 ? -13.133 13.023 -3.762 1 98.81 51 ALA B C 1
ATOM 2270 O O . ALA B 1 51 ? -13.672 14.125 -3.674 1 98.81 51 ALA B O 1
ATOM 2271 N N . GLN B 1 52 ? -11.789 12.836 -3.625 1 97.88 52 GLN B N 1
ATOM 2272 C CA . GLN B 1 52 ? -10.945 13.969 -3.256 1 97.88 52 GLN B CA 1
ATOM 2273 C C . GLN B 1 52 ? -10.867 14.984 -4.391 1 97.88 52 GLN B C 1
ATOM 2275 O O . GLN B 1 52 ? -10.469 16.125 -4.176 1 97.88 52 GLN B O 1
ATOM 2280 N N . LYS B 1 53 ? -11.289 14.617 -5.648 1 97.5 53 LYS B N 1
ATOM 2281 C CA . LYS B 1 53 ? -11.281 15.531 -6.789 1 97.5 53 LYS B CA 1
ATOM 2282 C C . LYS B 1 53 ? -12.312 16.641 -6.609 1 97.5 53 LYS B C 1
ATOM 2284 O O . LYS B 1 53 ? -12.133 17.75 -7.125 1 97.5 53 LYS B O 1
ATOM 2289 N N . THR B 1 54 ? -13.398 16.359 -5.887 1 96.75 54 THR B N 1
ATOM 2290 C CA . THR B 1 54 ? -14.461 17.344 -5.754 1 96.75 54 THR B CA 1
ATOM 2291 C C . THR B 1 54 ? -14.695 17.703 -4.285 1 96.75 54 THR B C 1
ATOM 2293 O O . THR B 1 54 ? -15.312 18.719 -3.975 1 96.75 54 THR B O 1
ATOM 2296 N N . GLY B 1 55 ? -14.266 16.781 -3.453 1 96.12 55 GLY B N 1
ATOM 2297 C CA . GLY B 1 55 ? -14.375 17.031 -2.025 1 96.12 55 GLY B CA 1
ATOM 2298 C C . GLY B 1 55 ? -13.078 17.516 -1.399 1 96.12 55 GLY B C 1
ATOM 2299 O O . GLY B 1 55 ? -11.992 17.25 -1.928 1 96.12 55 GLY B O 1
ATOM 2300 N N . ASP B 1 56 ? -13.195 18.281 -0.342 1 95.19 56 ASP B N 1
ATOM 2301 C CA . ASP B 1 56 ? -12.023 18.688 0.421 1 95.19 56 ASP B CA 1
ATOM 2302 C C . ASP B 1 56 ? -11.609 17.609 1.425 1 95.19 56 ASP B C 1
ATOM 2304 O O . ASP B 1 56 ? -11.75 17.812 2.635 1 95.19 56 ASP B O 1
ATOM 2308 N N . ILE B 1 57 ? -11.109 16.531 0.952 1 97.12 57 ILE B N 1
ATOM 2309 C CA . ILE B 1 57 ? -10.656 15.453 1.825 1 97.12 57 ILE B CA 1
ATOM 2310 C C . ILE B 1 57 ? -9.219 15.094 1.492 1 97.12 57 ILE B C 1
ATOM 2312 O O . ILE B 1 57 ? -8.789 15.195 0.338 1 97.12 57 ILE B O 1
ATOM 2316 N N . LEU B 1 58 ? -8.422 14.773 2.506 1 98.75 58 LEU B N 1
ATOM 2317 C CA . LEU B 1 58 ? -7.066 14.25 2.389 1 98.75 58 LEU B CA 1
ATOM 2318 C C . LEU B 1 58 ? -7.062 12.727 2.416 1 98.75 58 LEU B C 1
ATOM 2320 O O . LEU B 1 58 ? -7.586 12.117 3.354 1 98.75 58 LEU B O 1
ATOM 2324 N N . VAL B 1 59 ? -6.59 12.125 1.357 1 98.94 59 VAL B N 1
ATOM 2325 C CA . VAL B 1 59 ? -6.535 10.672 1.24 1 98.94 59 VAL B CA 1
ATOM 2326 C C . VAL B 1 59 ? -5.105 10.188 1.466 1 98.94 59 VAL B C 1
ATOM 2328 O O . VAL B 1 59 ? -4.176 10.633 0.791 1 98.94 59 VAL B O 1
ATOM 2331 N N . GLY B 1 60 ? -4.926 9.305 2.434 1 98.81 60 GLY B N 1
ATOM 2332 C CA . GLY B 1 60 ? -3.625 8.719 2.729 1 98.81 60 GLY B CA 1
ATOM 2333 C C . GLY B 1 60 ? -3.264 7.57 1.806 1 98.81 60 GLY B C 1
ATOM 2334 O O . GLY B 1 60 ? -4.059 7.18 0.948 1 98.81 60 GLY B O 1
ATOM 2335 N N . PRO B 1 61 ? -1.96 7.082 1.946 1 98.75 61 PRO B N 1
ATOM 2336 C CA . PRO B 1 61 ? -1.579 5.898 1.174 1 98.75 61 PRO B CA 1
ATOM 2337 C C . PRO B 1 61 ? -2.473 4.691 1.46 1 98.75 61 PRO B C 1
ATOM 2339 O O . PRO B 1 61 ? -2.902 4.496 2.6 1 98.75 61 PRO B O 1
ATOM 2342 N N . THR B 1 62 ? -2.709 3.869 0.444 1 98.81 62 THR B N 1
ATOM 2343 C CA . THR B 1 62 ? -3.619 2.734 0.571 1 98.81 62 THR B CA 1
ATOM 2344 C C . THR B 1 62 ? -2.967 1.605 1.363 1 98.81 62 THR B C 1
ATOM 2346 O O . THR B 1 62 ? -1.825 1.229 1.093 1 98.81 62 THR B O 1
ATOM 2349 N N . PHE B 1 63 ? -3.625 1.191 2.422 1 98.75 63 PHE B N 1
ATOM 2350 C CA . PHE B 1 63 ? -3.275 -0.032 3.135 1 98.75 63 PHE B CA 1
ATOM 2351 C C . PHE B 1 63 ? -3.768 -1.26 2.377 1 98.75 63 PHE B C 1
ATOM 2353 O O . PHE B 1 63 ? -4.902 -1.699 2.566 1 98.75 63 PHE B O 1
ATOM 2360 N N . ASN B 1 64 ? -2.877 -1.898 1.562 1 98.62 64 ASN B N 1
ATOM 2361 C CA . ASN B 1 64 ? -3.373 -2.734 0.474 1 98.62 64 ASN B CA 1
ATOM 2362 C C . ASN B 1 64 ? -3.393 -4.211 0.864 1 98.62 64 ASN B C 1
ATOM 2364 O O . ASN B 1 64 ? -3.941 -5.039 0.137 1 98.62 64 ASN B O 1
ATOM 2368 N N . ILE B 1 65 ? -2.807 -4.559 2.014 1 98.62 65 ILE B N 1
ATOM 2369 C CA . ILE B 1 65 ? -2.807 -5.957 2.438 1 98.62 65 ILE B CA 1
ATOM 2370 C C . ILE B 1 65 ? -3.547 -6.09 3.768 1 98.62 65 ILE B C 1
ATOM 2372 O O . ILE B 1 65 ? -3.137 -5.508 4.773 1 98.62 65 ILE B O 1
ATOM 2376 N N . GLY B 1 66 ? -4.617 -6.777 3.783 1 97.75 66 GLY B N 1
ATOM 2377 C CA . GLY B 1 66 ? -5.395 -7.055 4.98 1 97.75 66 GLY B CA 1
ATOM 2378 C C . GLY B 1 66 ? -5.441 -8.531 5.332 1 97.75 66 GLY B C 1
ATOM 2379 O O . GLY B 1 66 ? -4.445 -9.242 5.191 1 97.75 66 GLY B O 1
ATOM 2380 N N . MET B 1 67 ? -6.559 -8.977 5.906 1 95.88 67 MET B N 1
ATOM 2381 C CA . MET B 1 67 ? -6.723 -10.367 6.324 1 95.88 67 MET B CA 1
ATOM 2382 C C . MET B 1 67 ? -7.414 -11.188 5.238 1 95.88 67 MET B C 1
ATOM 2384 O O . MET B 1 67 ? -8.57 -10.922 4.895 1 95.88 67 MET B O 1
ATOM 2388 N N . ALA B 1 68 ? -6.688 -12.125 4.719 1 96.81 68 ALA B N 1
ATOM 2389 C CA . ALA B 1 68 ? -7.242 -12.977 3.664 1 96.81 68 ALA B CA 1
ATOM 2390 C C . ALA B 1 68 ? -6.797 -14.422 3.83 1 96.81 68 ALA B C 1
ATOM 2392 O O . ALA B 1 68 ? -6.547 -15.117 2.844 1 96.81 68 ALA B O 1
ATOM 2393 N N . GLN B 1 69 ? -6.688 -14.852 5.059 1 95.31 69 GLN B N 1
ATOM 2394 C CA . GL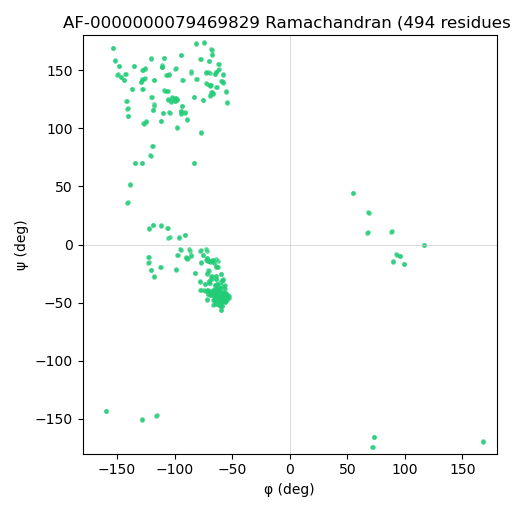N B 1 69 ? -6.16 -16.188 5.363 1 95.31 69 GLN B CA 1
ATOM 2395 C C . GLN B 1 69 ? -6.973 -17.266 4.672 1 95.31 69 GLN B C 1
ATOM 2397 O O . GLN B 1 69 ? -6.41 -18.234 4.141 1 95.31 69 GLN B O 1
ATOM 2402 N N . HIS B 1 70 ? -8.289 -17.172 4.637 1 95.31 70 HIS B N 1
ATOM 2403 C CA . HIS B 1 70 ? -9.133 -18.219 4.07 1 95.31 70 HIS B CA 1
ATOM 2404 C C . HIS B 1 70 ? -9.016 -18.25 2.551 1 95.31 70 HIS B C 1
ATOM 2406 O O . HIS B 1 70 ? -9.461 -19.219 1.915 1 95.31 70 HIS B O 1
ATOM 2412 N N . HIS B 1 71 ? -8.398 -17.234 1.931 1 97.19 71 HIS B N 1
ATOM 2413 C CA . HIS B 1 71 ? -8.227 -17.172 0.484 1 97.19 71 HIS B CA 1
ATOM 2414 C C . HIS B 1 71 ? -6.848 -17.703 0.077 1 97.19 71 HIS B C 1
ATOM 2416 O O . HIS B 1 71 ? -6.492 -17.672 -1.103 1 97.19 71 HIS B O 1
ATOM 2422 N N . LEU B 1 72 ? -6.062 -18.234 1.021 1 97.44 72 LEU B N 1
ATOM 2423 C CA . LEU B 1 72 ? -4.684 -18.625 0.765 1 97.44 72 LEU B CA 1
ATOM 2424 C C . LEU B 1 72 ? -4.633 -19.891 -0.092 1 97.44 72 LEU B C 1
ATOM 2426 O O . LEU B 1 72 ? -3.555 -20.312 -0.527 1 97.44 72 LEU B O 1
ATOM 2430 N N . GLY B 1 73 ? -5.77 -20.484 -0.406 1 96.81 73 GLY B N 1
ATOM 2431 C CA . GLY B 1 73 ? -5.832 -21.594 -1.354 1 96.81 73 GLY B CA 1
ATOM 2432 C C . GLY B 1 73 ? -5.738 -21.141 -2.799 1 96.81 73 GLY B C 1
ATOM 2433 O O . GLY B 1 73 ? -5.699 -21.969 -3.711 1 96.81 73 GLY B O 1
ATOM 2434 N N . PHE B 1 74 ? -5.723 -19.875 -3.059 1 98.06 74 PHE B N 1
ATOM 2435 C CA . PHE B 1 74 ? -5.695 -19.297 -4.398 1 98.06 74 PHE B CA 1
ATOM 2436 C C . PHE B 1 74 ? -4.426 -18.469 -4.605 1 98.06 74 PHE B C 1
ATOM 2438 O O . PHE B 1 74 ? -4.203 -17.469 -3.92 1 98.06 74 PHE B O 1
ATOM 2445 N N . PRO B 1 75 ? -3.598 -18.828 -5.598 1 97.94 75 PRO B N 1
ATOM 2446 C CA . PRO B 1 75 ? -2.297 -18.188 -5.789 1 97.94 75 PRO B CA 1
ATOM 2447 C C . PRO B 1 75 ? -2.412 -16.688 -6.023 1 97.94 75 PRO B C 1
ATOM 2449 O O . PRO B 1 75 ? -3.311 -16.234 -6.742 1 97.94 75 PRO B O 1
ATOM 2452 N N . GLY B 1 76 ? -1.414 -15.922 -5.398 1 98.06 76 GLY B N 1
ATOM 2453 C CA . GLY B 1 76 ? -1.37 -14.477 -5.535 1 98.06 76 GLY B CA 1
ATOM 2454 C C . GLY B 1 76 ? -1.969 -13.75 -4.344 1 98.06 76 GLY B C 1
ATOM 2455 O O . GLY B 1 76 ? -1.758 -12.547 -4.176 1 98.06 76 GLY B O 1
ATOM 2456 N N . THR B 1 77 ? -2.74 -14.492 -3.527 1 98.62 77 THR B N 1
ATOM 2457 C CA . THR B 1 77 ? -3.268 -13.93 -2.289 1 98.62 77 THR B CA 1
ATOM 2458 C C . THR B 1 77 ? -2.143 -13.672 -1.291 1 98.62 77 THR B C 1
ATOM 2460 O O . THR B 1 77 ? -1.24 -14.5 -1.135 1 98.62 77 THR B O 1
ATOM 2463 N N . ILE B 1 78 ? -2.121 -12.508 -0.734 1 98.69 78 ILE B N 1
ATOM 2464 C CA . ILE B 1 78 ? -1.221 -12.133 0.351 1 98.69 78 ILE B CA 1
ATOM 2465 C C . ILE B 1 78 ? -2.033 -11.719 1.577 1 98.69 78 ILE B C 1
ATOM 2467 O O . ILE B 1 78 ? -2.926 -10.875 1.484 1 98.69 78 ILE B O 1
ATOM 2471 N N . SER B 1 79 ? -1.767 -12.328 2.76 1 98.56 79 SER B N 1
ATOM 2472 C CA . SER B 1 79 ? -2.564 -12.086 3.957 1 98.56 79 SER B CA 1
ATOM 2473 C C . SER B 1 79 ? -1.681 -11.711 5.145 1 98.56 79 SER B C 1
ATOM 2475 O O . SER B 1 79 ? -0.578 -12.242 5.293 1 98.56 79 SER B O 1
ATOM 2477 N N . LEU B 1 80 ? -2.156 -10.82 5.941 1 98.56 80 LEU B N 1
ATOM 2478 C CA . LEU B 1 80 ? -1.571 -10.562 7.254 1 98.56 80 LEU B CA 1
ATOM 2479 C C . LEU B 1 80 ? -2.279 -11.383 8.328 1 98.56 80 LEU B C 1
ATOM 2481 O O . LEU B 1 80 ? -3.504 -11.531 8.297 1 98.56 80 LEU B O 1
ATOM 2485 N N . ARG B 1 81 ? -1.512 -11.875 9.281 1 97.5 81 ARG B N 1
ATOM 2486 C CA . ARG B 1 81 ? -2.117 -12.383 10.508 1 97.5 81 ARG B CA 1
ATOM 2487 C C . ARG B 1 81 ? -2.861 -11.273 11.25 1 97.5 81 ARG B C 1
ATOM 2489 O O . ARG B 1 81 ? -2.471 -10.109 11.188 1 97.5 81 ARG B O 1
ATOM 2496 N N . PRO B 1 82 ? -3.938 -11.656 12.008 1 96.81 82 PRO B N 1
ATOM 2497 C CA . PRO B 1 82 ? -4.695 -10.633 12.734 1 96.81 82 PRO B CA 1
ATOM 2498 C C . PRO B 1 82 ? -3.814 -9.789 13.656 1 96.81 82 PRO B C 1
ATOM 2500 O O . PRO B 1 82 ? -3.975 -8.57 13.727 1 96.81 82 PRO B O 1
ATOM 2503 N N . SER B 1 83 ? -2.895 -10.398 14.367 1 98.06 83 SER B N 1
ATOM 2504 C CA . SER B 1 83 ? -2.037 -9.664 15.289 1 98.06 83 SER B CA 1
ATOM 2505 C C . SER B 1 83 ? -1.14 -8.68 14.547 1 98.06 83 SER B C 1
ATOM 2507 O O . SER B 1 83 ? -0.911 -7.562 15.023 1 98.06 83 SER B O 1
ATOM 2509 N N . THR B 1 84 ? -0.535 -9.102 13.391 1 98.5 84 THR B N 1
ATOM 2510 C CA . THR B 1 84 ? 0.278 -8.219 12.555 1 98.5 84 THR B CA 1
ATOM 2511 C C . THR B 1 84 ? -0.545 -7.043 12.047 1 98.5 84 THR B C 1
ATOM 2513 O O . THR B 1 84 ? -0.083 -5.898 12.07 1 98.5 84 THR B O 1
ATOM 2516 N N . PHE B 1 85 ? -1.752 -7.348 11.617 1 98.62 85 PHE B N 1
ATOM 2517 C CA . PHE B 1 85 ? -2.664 -6.34 11.094 1 98.62 85 PHE B CA 1
ATOM 2518 C C . PHE B 1 85 ? -3.018 -5.312 12.164 1 98.62 85 PHE B C 1
ATOM 2520 O O . PHE B 1 85 ? -2.975 -4.109 11.914 1 98.62 85 PHE B O 1
ATOM 2527 N N . ILE B 1 86 ? -3.307 -5.727 13.352 1 98.5 86 ILE B N 1
ATOM 2528 C CA . ILE B 1 86 ? -3.623 -4.863 14.492 1 98.5 86 ILE B CA 1
ATOM 2529 C C . ILE B 1 86 ? -2.434 -3.957 14.797 1 98.5 86 ILE B C 1
ATOM 2531 O O . ILE B 1 86 ? -2.596 -2.746 14.969 1 98.5 86 ILE B O 1
ATOM 2535 N N . ALA B 1 87 ? -1.253 -4.527 14.805 1 98.44 87 ALA B N 1
ATOM 2536 C CA . ALA B 1 87 ? -0.048 -3.754 15.102 1 98.44 87 ALA B CA 1
ATOM 2537 C C . ALA B 1 87 ? 0.186 -2.678 14.047 1 98.44 87 ALA B C 1
ATOM 2539 O O . ALA B 1 87 ? 0.547 -1.545 14.367 1 98.44 87 ALA B O 1
ATOM 2540 N N . ALA B 1 88 ? 0.021 -3.047 12.789 1 98.56 88 ALA B N 1
ATOM 2541 C CA . ALA B 1 88 ? 0.255 -2.111 11.695 1 98.56 88 ALA B CA 1
ATOM 2542 C C . ALA B 1 88 ? -0.74 -0.955 11.734 1 98.56 88 ALA B C 1
ATOM 2544 O O . ALA B 1 88 ? -0.355 0.209 11.602 1 98.56 88 ALA B O 1
ATOM 2545 N N . ILE B 1 89 ? -2.021 -1.271 11.914 1 98.69 89 ILE B N 1
ATOM 2546 C CA . ILE B 1 89 ? -3.035 -0.229 12.039 1 98.69 89 ILE B CA 1
ATOM 2547 C C . ILE B 1 89 ? -2.686 0.691 13.203 1 98.69 89 ILE B C 1
ATOM 2549 O O . ILE B 1 89 ? -2.816 1.913 13.102 1 98.69 89 ILE B O 1
ATOM 2553 N N . GLY B 1 90 ? -2.264 0.098 14.32 1 98.5 90 GLY B N 1
ATOM 2554 C CA . GLY B 1 90 ? -1.847 0.889 15.469 1 98.5 90 GLY B CA 1
ATOM 2555 C C . GLY B 1 90 ? -0.746 1.881 15.141 1 98.5 90 GLY B C 1
ATOM 2556 O O . GLY B 1 90 ? -0.833 3.055 15.508 1 98.5 90 GLY B O 1
ATOM 2557 N N . ASP B 1 91 ? 0.307 1.424 14.469 1 98.62 91 ASP B N 1
ATOM 2558 C CA . ASP B 1 91 ? 1.431 2.287 14.117 1 98.62 91 ASP B CA 1
ATOM 2559 C C . ASP B 1 91 ? 0.992 3.395 13.156 1 98.62 91 ASP B C 1
ATOM 2561 O O . ASP B 1 91 ? 1.441 4.535 13.281 1 98.62 91 ASP B O 1
ATOM 2565 N N . TRP B 1 92 ? 0.101 3.055 12.156 1 98.44 92 TRP B N 1
ATOM 2566 C CA . TRP B 1 92 ? -0.455 4.047 11.242 1 98.44 92 TRP B CA 1
ATOM 2567 C C . TRP B 1 92 ? -1.157 5.16 12.008 1 98.44 92 TRP B C 1
ATOM 2569 O O . TRP B 1 92 ? -0.864 6.344 11.805 1 98.44 92 TRP B O 1
ATOM 2579 N N . CYS B 1 93 ? -2.008 4.754 12.922 1 98.44 93 CYS B N 1
ATOM 2580 C CA . CYS B 1 93 ? -2.832 5.707 13.656 1 98.44 93 CYS B CA 1
ATOM 2581 C C . CYS B 1 93 ? -1.979 6.559 14.594 1 98.44 93 CYS B C 1
ATOM 2583 O O . CYS B 1 93 ? -2.174 7.77 14.688 1 98.44 93 CYS B O 1
ATOM 2585 N N . ARG B 1 94 ? -1.041 5.961 15.305 1 97.94 94 ARG B N 1
ATOM 2586 C CA . ARG B 1 94 ? -0.168 6.703 16.203 1 97.94 94 ARG B CA 1
ATOM 2587 C C . ARG B 1 94 ? 0.67 7.723 15.445 1 97.94 94 ARG B C 1
ATOM 2589 O O . ARG B 1 94 ? 0.894 8.836 15.922 1 97.94 94 ARG B O 1
ATOM 2596 N N . SER B 1 95 ? 1.158 7.324 14.242 1 98.44 95 SER B N 1
ATOM 2597 C CA . SER B 1 95 ? 1.927 8.25 13.406 1 98.44 95 SER B CA 1
ATOM 2598 C C . SER B 1 95 ? 1.098 9.469 13.023 1 98.44 95 SER B C 1
ATOM 2600 O O . SER B 1 95 ? 1.546 10.602 13.188 1 98.44 95 SER B O 1
ATOM 2602 N N . LEU B 1 96 ? -0.103 9.219 12.492 1 98.44 96 LEU B N 1
ATOM 2603 C CA . LEU B 1 96 ? -0.985 10.289 12.039 1 98.44 96 LEU B CA 1
ATOM 2604 C C . LEU B 1 96 ? -1.436 11.156 13.211 1 98.44 96 LEU B C 1
ATOM 2606 O O . LEU B 1 96 ? -1.444 12.383 13.102 1 98.44 96 LEU B O 1
ATOM 2610 N N . GLY B 1 97 ? -1.794 10.523 14.328 1 97.56 97 GLY B N 1
ATOM 2611 C CA . GLY B 1 97 ? -2.176 11.266 15.523 1 97.56 97 GLY B CA 1
ATOM 2612 C C . GLY B 1 97 ? -1.066 12.156 16.047 1 97.56 97 GLY B C 1
ATOM 2613 O O . GLY B 1 97 ? -1.324 13.273 16.516 1 97.56 97 GLY B O 1
ATOM 2614 N N . HIS B 1 98 ? 0.138 11.672 15.961 1 96.25 98 HIS B N 1
ATOM 2615 C CA . HIS B 1 98 ? 1.308 12.414 16.406 1 96.25 98 HIS B CA 1
ATOM 2616 C C . HIS B 1 98 ? 1.418 13.75 15.688 1 96.25 98 HIS B C 1
ATOM 2618 O O . HIS B 1 98 ? 1.879 14.742 16.266 1 96.25 98 HIS B O 1
ATOM 2624 N N . HIS B 1 99 ? 0.939 13.82 14.453 1 96.69 99 HIS B N 1
ATOM 2625 C CA . HIS B 1 99 ? 1.085 15.016 13.625 1 96.69 99 HIS B CA 1
ATOM 2626 C C . HIS B 1 99 ? -0.089 15.969 13.812 1 96.69 99 HIS B C 1
ATOM 2628 O O . HIS B 1 99 ? -0.095 17.062 13.258 1 96.69 99 HIS B O 1
ATOM 2634 N N . GLY B 1 100 ? -1.105 15.445 14.484 1 97 100 GLY B N 1
ATOM 2635 C CA . GLY B 1 100 ? -2.205 16.359 14.75 1 97 100 GLY B CA 1
ATOM 2636 C C . GLY B 1 100 ? -3.502 15.945 14.086 1 97 100 GLY B C 1
ATOM 2637 O O . GLY B 1 100 ? -4.512 16.641 14.18 1 97 100 GLY B O 1
ATOM 2638 N N . PHE B 1 101 ? -3.506 14.844 13.359 1 98.31 101 PHE B N 1
ATOM 2639 C CA . PHE B 1 101 ? -4.781 14.328 12.875 1 98.31 101 PHE B CA 1
ATOM 2640 C C . PHE B 1 101 ? -5.648 13.852 14.031 1 98.31 101 PHE B C 1
ATOM 2642 O O . PHE B 1 101 ? -5.219 13.023 14.844 1 98.31 101 PHE B O 1
ATOM 2649 N N . GLU B 1 102 ? -6.883 14.305 14.039 1 97.75 102 GLU B N 1
ATOM 2650 C CA . GLU B 1 102 ? -7.789 13.992 15.141 1 97.75 102 GLU B CA 1
ATOM 2651 C C . GLU B 1 102 ? -8.93 13.094 14.68 1 97.75 102 GLU B C 1
ATOM 2653 O O . GLU B 1 102 ? -9.641 12.508 15.5 1 97.75 102 GLU B O 1
ATOM 2658 N N . LYS B 1 103 ? -9.18 13.047 13.422 1 98.38 103 LYS B N 1
ATOM 2659 C CA . LYS B 1 103 ? -10.203 12.203 12.805 1 98.38 103 LYS B CA 1
ATOM 2660 C C . LYS B 1 103 ? -9.594 11.32 11.719 1 98.38 103 LYS B C 1
ATOM 2662 O O . LYS B 1 103 ? -9.242 11.797 10.641 1 98.38 103 LYS B O 1
ATOM 2667 N N . ILE B 1 104 ? -9.445 10.023 12.016 1 98.75 104 ILE B N 1
ATOM 2668 C CA . ILE B 1 104 ? -8.859 9.078 11.07 1 98.75 104 ILE B CA 1
ATOM 2669 C C . ILE B 1 104 ? -9.938 8.117 10.562 1 98.75 104 ILE B C 1
ATOM 2671 O O . ILE B 1 104 ? -10.492 7.332 11.336 1 98.75 104 ILE B O 1
ATOM 2675 N N . TYR B 1 105 ? -10.25 8.219 9.305 1 98.88 105 TYR B N 1
ATOM 2676 C CA . TYR B 1 105 ? -11.336 7.516 8.625 1 98.88 105 TYR B CA 1
ATOM 2677 C C . TYR B 1 105 ? -10.805 6.375 7.773 1 98.88 105 TYR B C 1
ATOM 2679 O O . TYR B 1 105 ? -10.102 6.605 6.781 1 98.88 105 TYR B O 1
ATOM 2687 N N . PHE B 1 106 ? -11.125 5.148 8.148 1 98.94 106 PHE B N 1
ATOM 2688 C CA . PHE B 1 106 ? -10.742 4.004 7.332 1 98.94 106 PHE B CA 1
ATOM 2689 C C . PHE B 1 106 ? -11.867 3.613 6.379 1 98.94 106 PHE B C 1
ATOM 2691 O O . PHE B 1 106 ? -12.938 3.189 6.816 1 98.94 106 PHE B O 1
ATOM 2698 N N . LEU B 1 107 ? -11.641 3.795 5.082 1 98.94 107 LEU B N 1
ATOM 2699 C CA . LEU B 1 107 ? -12.539 3.303 4.047 1 98.94 107 LEU B CA 1
ATOM 2700 C C . LEU B 1 107 ? -12.141 1.899 3.6 1 98.94 107 LEU B C 1
ATOM 2702 O O . LEU B 1 107 ? -11.133 1.727 2.91 1 98.94 107 LEU B O 1
ATOM 2706 N N . ASN B 1 108 ? -12.984 0.926 3.883 1 98.94 108 ASN B N 1
ATOM 2707 C CA . ASN B 1 108 ? -12.609 -0.479 3.771 1 98.94 108 ASN B CA 1
ATOM 2708 C C . ASN B 1 108 ? -13.266 -1.142 2.562 1 98.94 108 ASN B C 1
ATOM 2710 O O . ASN B 1 108 ? -14.406 -0.827 2.221 1 98.94 108 ASN B O 1
ATOM 2714 N N . GLY B 1 109 ? -12.508 -2.102 1.957 1 98.81 109 GLY B N 1
ATOM 2715 C CA . GLY B 1 109 ? -13.047 -2.812 0.805 1 98.81 109 GLY B CA 1
ATOM 2716 C C . GLY B 1 109 ? -13.094 -4.316 1 1 98.81 109 GLY B C 1
ATOM 2717 O O . GLY B 1 109 ? -13.312 -5.062 0.045 1 98.81 109 GLY B O 1
ATOM 2718 N N . HIS B 1 110 ? -12.922 -4.75 2.248 1 98.56 110 HIS B N 1
ATOM 2719 C CA . HIS B 1 110 ? -12.859 -6.184 2.502 1 98.56 110 HIS B CA 1
ATOM 2720 C C . HIS B 1 110 ? -13.594 -6.551 3.789 1 98.56 110 HIS B C 1
ATOM 2722 O O . HIS B 1 110 ? -13.188 -6.141 4.879 1 98.56 110 HIS B O 1
ATOM 2728 N N . GLY B 1 111 ? -14.656 -7.359 3.682 1 97.19 111 GLY B N 1
ATOM 2729 C CA . GLY B 1 111 ? -15.438 -7.754 4.84 1 97.19 111 GLY B CA 1
ATOM 2730 C C . GLY B 1 111 ? -14.609 -8.438 5.918 1 97.19 111 GLY B C 1
ATOM 2731 O O . GLY B 1 111 ? -14.883 -8.281 7.109 1 97.19 111 GLY B O 1
ATOM 2732 N N . GLY B 1 112 ? -13.617 -9.219 5.555 1 96.19 112 GLY B N 1
ATOM 2733 C CA . GLY B 1 112 ? -12.781 -9.977 6.477 1 96.19 112 GLY B CA 1
ATOM 2734 C C . GLY B 1 112 ? -11.922 -9.094 7.363 1 96.19 112 GLY B C 1
ATOM 2735 O O . GLY B 1 112 ? -11.359 -9.562 8.359 1 96.19 112 GLY B O 1
ATOM 2736 N N . ASN B 1 113 ? -11.805 -7.82 7.035 1 98.38 113 ASN B N 1
ATOM 2737 C CA . ASN B 1 113 ? -10.984 -6.883 7.805 1 98.38 113 ASN B CA 1
ATOM 2738 C C . ASN B 1 113 ? -11.734 -6.355 9.023 1 98.38 113 ASN B C 1
ATOM 2740 O O . ASN B 1 113 ? -11.125 -5.844 9.961 1 98.38 113 ASN B O 1
ATOM 2744 N N . VAL B 1 114 ? -13.07 -6.363 8.961 1 97.75 114 VAL B N 1
ATOM 2745 C CA . VAL B 1 114 ? -13.914 -5.535 9.812 1 97.75 114 VAL B CA 1
ATOM 2746 C C . VAL B 1 114 ? -13.641 -5.859 11.281 1 97.75 114 VAL B C 1
ATOM 2748 O O . VAL B 1 114 ? -13.328 -4.969 12.07 1 97.75 114 VAL B O 1
ATOM 2751 N N . ALA B 1 115 ? -13.727 -7.145 11.648 1 97 115 ALA B N 1
ATOM 2752 C CA . ALA B 1 115 ? -13.555 -7.531 13.047 1 97 115 ALA B CA 1
ATOM 2753 C C . ALA B 1 115 ? -12.172 -7.141 13.562 1 97 115 ALA B C 1
ATOM 2755 O O . ALA B 1 115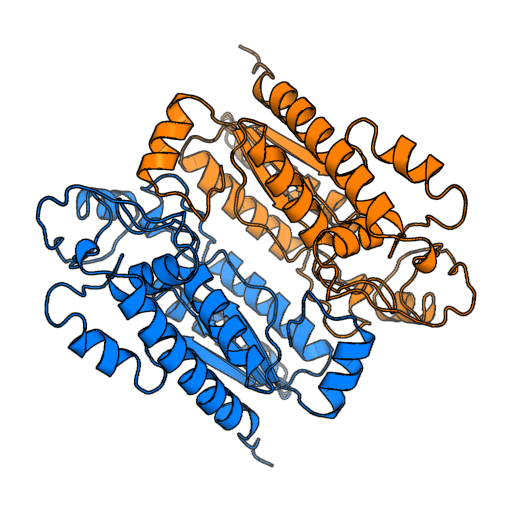 ? -12.039 -6.652 14.688 1 97 115 ALA B O 1
ATOM 2756 N N . THR B 1 116 ? -11.133 -7.34 12.75 1 98.12 116 THR B N 1
ATOM 2757 C CA . THR B 1 116 ? -9.766 -7.09 13.172 1 98.12 116 THR B CA 1
ATOM 2758 C C . THR B 1 116 ? -9.484 -5.59 13.234 1 98.12 116 THR B C 1
ATOM 2760 O O . THR B 1 116 ? -8.773 -5.121 14.125 1 98.12 116 THR B O 1
ATOM 2763 N N . ILE B 1 117 ? -10.008 -4.801 12.266 1 98.44 117 ILE B N 1
ATOM 2764 C CA . ILE B 1 117 ? -9.867 -3.35 12.32 1 98.44 117 ILE B CA 1
ATOM 2765 C C . ILE B 1 117 ? -10.516 -2.812 13.594 1 98.44 117 ILE B C 1
ATOM 2767 O O . ILE B 1 117 ? -9.922 -1.985 14.297 1 98.44 117 ILE B O 1
ATOM 2771 N N . GLU B 1 118 ? -11.711 -3.318 13.906 1 97.19 118 GLU B N 1
ATOM 2772 C CA . GLU B 1 118 ? -12.391 -2.887 15.125 1 97.19 118 GLU B CA 1
ATOM 2773 C C . GLU B 1 118 ? -11.594 -3.26 16.375 1 97.19 118 GLU B C 1
ATOM 2775 O O . GLU B 1 118 ? -11.539 -2.492 17.328 1 97.19 118 GLU B O 1
ATOM 2780 N N . ALA B 1 119 ? -11.031 -4.445 16.375 1 97.81 119 ALA B N 1
ATOM 2781 C CA . ALA B 1 119 ? -10.164 -4.848 17.469 1 97.81 119 ALA B CA 1
ATOM 2782 C C . ALA B 1 119 ? -8.969 -3.902 17.609 1 97.81 119 ALA B C 1
ATOM 2784 O O . ALA B 1 119 ? -8.57 -3.547 18.719 1 97.81 119 ALA B O 1
ATOM 2785 N N . ALA B 1 120 ? -8.32 -3.518 16.484 1 98.44 120 ALA B N 1
ATOM 2786 C CA . ALA B 1 120 ? -7.207 -2.574 16.5 1 98.44 120 ALA B CA 1
ATOM 2787 C C . ALA B 1 120 ? -7.621 -1.239 17.109 1 98.44 120 ALA B C 1
ATOM 2789 O O . ALA B 1 120 ? -6.879 -0.651 17.906 1 98.44 120 ALA B O 1
ATOM 2790 N N . PHE B 1 121 ? -8.852 -0.772 16.719 1 97.38 121 PHE B N 1
ATOM 2791 C CA . PHE B 1 121 ? -9.391 0.457 17.297 1 97.38 121 PHE B CA 1
ATOM 2792 C C . PHE B 1 121 ? -9.523 0.336 18.812 1 97.38 121 PHE B C 1
ATOM 2794 O O . PHE B 1 121 ? -9.117 1.234 19.547 1 97.38 121 PHE B O 1
ATOM 2801 N N . SER B 1 122 ? -10.078 -0.786 19.219 1 96.75 122 SER B N 1
ATOM 2802 C CA . SER B 1 122 ? -10.258 -1.021 20.641 1 96.75 122 SER B CA 1
ATOM 2803 C C . SER B 1 122 ? -8.922 -1.018 21.391 1 96.75 122 SER B C 1
ATOM 2805 O O . SER B 1 122 ? -8.828 -0.505 22.5 1 96.75 122 SER B O 1
ATOM 2807 N N . GLU B 1 123 ? -7.926 -1.635 20.828 1 96.38 123 GLU B N 1
ATOM 2808 C CA . GLU B 1 123 ? -6.598 -1.638 21.422 1 96.38 123 GLU B CA 1
ATOM 2809 C C . GLU B 1 123 ? -6.074 -0.217 21.625 1 96.38 123 GLU B C 1
ATOM 2811 O O . GLU B 1 123 ? -5.477 0.099 22.656 1 96.38 123 GLU B O 1
ATOM 2816 N N . LEU B 1 124 ? -6.266 0.62 20.641 1 96.44 124 LEU B N 1
ATOM 2817 C CA . LEU B 1 124 ? -5.812 2.006 20.703 1 96.44 124 LEU B CA 1
ATOM 2818 C C . LEU B 1 124 ? -6.555 2.773 21.781 1 96.44 124 LEU B C 1
ATOM 2820 O O . LEU B 1 124 ? -5.945 3.541 22.531 1 96.44 124 LEU B O 1
ATOM 2824 N N . TYR B 1 125 ? -7.844 2.537 21.906 1 94.31 125 TYR B N 1
ATOM 2825 C CA . TYR B 1 125 ? -8.633 3.207 22.938 1 94.31 125 TYR B CA 1
ATOM 2826 C C . TYR B 1 125 ? -8.289 2.664 24.312 1 94.31 125 TYR B C 1
ATOM 2828 O O . TYR B 1 125 ? -8.266 3.416 25.297 1 94.31 125 TYR B O 1
ATOM 2836 N N . ALA B 1 126 ? -8.094 1.36 24.406 1 93.81 126 ALA B N 1
ATOM 2837 C CA . ALA B 1 126 ? -7.719 0.751 25.688 1 93.81 126 ALA B CA 1
ATOM 2838 C C . ALA B 1 126 ? -6.426 1.356 26.234 1 93.81 126 ALA B C 1
ATOM 2840 O O . ALA B 1 126 ? -6.293 1.58 27.438 1 93.81 126 ALA B O 1
ATOM 2841 N N . GLU B 1 127 ? -5.453 1.575 25.344 1 94.19 127 GLU B N 1
ATOM 2842 C CA . GLU B 1 127 ? -4.195 2.209 25.719 1 94.19 127 GLU B CA 1
ATOM 2843 C C . GLU B 1 127 ? -4.438 3.537 26.438 1 94.19 127 GLU B C 1
ATOM 2845 O O . GLU B 1 127 ? -3.832 3.814 27.469 1 94.19 127 GLU B O 1
ATOM 2850 N N . ALA B 1 128 ? -5.281 4.293 25.906 1 92.25 128 ALA B N 1
ATOM 2851 C CA . ALA B 1 128 ? -5.605 5.598 26.469 1 92.25 128 ALA B CA 1
ATOM 2852 C C . ALA B 1 128 ? -6.395 5.453 27.766 1 92.25 128 ALA B C 1
ATOM 2854 O O . ALA B 1 128 ? -6.117 6.141 28.75 1 92.25 128 ALA B O 1
ATOM 2855 N N . SER B 1 129 ? -7.348 4.539 27.781 1 92.06 129 SER B N 1
ATOM 2856 C CA . SER B 1 129 ? -8.18 4.305 28.953 1 92.06 129 SER B CA 1
ATOM 2857 C C . SER B 1 129 ? -7.344 3.881 30.156 1 92.06 129 SER B C 1
ATOM 2859 O O . SER B 1 129 ? -7.523 4.398 31.266 1 92.06 129 SER B O 1
ATOM 2861 N N . PHE B 1 130 ? -6.477 3.01 29.891 1 93.94 130 PHE B N 1
ATOM 2862 C CA . PHE B 1 130 ? -5.668 2.477 30.984 1 93.94 130 PHE B CA 1
ATOM 2863 C C . PHE B 1 130 ? -4.668 3.518 31.469 1 93.94 130 PHE B C 1
ATOM 2865 O O . PHE B 1 130 ? -4.277 3.508 32.656 1 93.94 130 PHE B O 1
ATOM 2872 N N . ALA B 1 131 ? -4.312 4.438 30.641 1 94.38 131 ALA B N 1
ATOM 2873 C CA . ALA B 1 131 ? -3.404 5.52 31 1 94.38 131 ALA B CA 1
ATOM 2874 C C . ALA B 1 131 ? -4.16 6.68 31.641 1 94.38 131 ALA B C 1
ATOM 2876 O O . ALA B 1 131 ? -3.551 7.605 32.188 1 94.38 131 ALA B O 1
ATOM 2877 N N . GLY B 1 132 ? -5.5 6.629 31.594 1 93.12 132 GLY B N 1
ATOM 2878 C CA . GLY B 1 132 ? -6.328 7.691 32.125 1 93.12 132 GLY B CA 1
ATOM 2879 C C . GLY B 1 132 ? -6.227 8.984 31.344 1 93.12 132 GLY B C 1
ATOM 2880 O O . GLY B 1 132 ? -6.242 10.078 31.922 1 93.12 132 GLY B O 1
ATOM 2881 N N . LYS B 1 133 ? -5.922 8.93 30.047 1 93.5 133 LYS B N 1
ATOM 2882 C CA . LYS B 1 133 ? -5.762 10.094 29.172 1 93.5 133 LYS B CA 1
ATOM 2883 C C . LYS B 1 133 ? -6.66 9.977 27.953 1 93.5 133 LYS B C 1
ATOM 2885 O O . LYS B 1 133 ? -7.078 8.883 27.578 1 93.5 133 LYS B O 1
ATOM 2890 N N . PRO B 1 134 ? -7.008 11.086 27.484 1 91.12 134 PRO B N 1
ATOM 2891 C CA . PRO B 1 134 ? -7.738 11.008 26.219 1 91.12 134 PRO B CA 1
ATOM 2892 C C . PRO B 1 134 ? -6.887 10.453 25.078 1 91.12 134 PRO B C 1
ATOM 2894 O O . PRO B 1 134 ? -5.664 10.617 25.078 1 91.12 134 PRO B O 1
ATOM 2897 N N . ARG B 1 135 ? -7.387 9.781 24.188 1 90.5 135 ARG B N 1
ATOM 2898 C CA . ARG B 1 135 ? -6.695 9.219 23.031 1 90.5 135 ARG B CA 1
ATOM 2899 C C . ARG B 1 135 ? -6.184 10.32 22.109 1 90.5 135 ARG B C 1
ATOM 2901 O O . ARG B 1 135 ? -5.082 10.227 21.578 1 90.5 135 ARG B O 1
ATOM 2908 N N . GLY B 1 136 ? -6.98 11.289 21.938 1 92.31 136 GLY B N 1
ATOM 2909 C CA . GLY B 1 136 ? -6.543 12.422 21.141 1 92.31 136 GLY B CA 1
ATOM 2910 C C . GLY B 1 136 ? -6.977 12.336 19.688 1 92.31 136 GLY B C 1
ATOM 2911 O O . GLY B 1 136 ? -6.762 13.273 18.906 1 92.31 136 GLY B O 1
ATOM 2912 N N . PHE B 1 137 ? -7.496 11.211 19.281 1 95.38 137 PHE B N 1
ATOM 2913 C CA . PHE B 1 137 ? -8.102 11.086 17.969 1 95.38 137 PHE B CA 1
ATOM 2914 C C . PHE B 1 137 ? -9.25 10.086 17.984 1 95.38 137 PHE B C 1
ATOM 2916 O O . PHE B 1 137 ? -9.312 9.227 18.875 1 95.38 137 PHE B O 1
ATOM 2923 N N . SER B 1 138 ? -10.172 10.289 17.062 1 97 138 SER B N 1
ATOM 2924 C CA . SER B 1 138 ? -11.297 9.383 16.844 1 97 138 SER B CA 1
ATOM 2925 C C . SER B 1 138 ? -11.094 8.547 15.586 1 97 138 SER B C 1
ATOM 2927 O O . SER B 1 138 ? -10.5 9.016 14.609 1 97 138 SER B O 1
ATOM 2929 N N . LEU B 1 139 ? -11.594 7.344 15.672 1 98.31 139 LEU B N 1
ATOM 2930 C CA . LEU B 1 139 ? -11.461 6.398 14.57 1 98.31 139 LEU B CA 1
ATOM 2931 C C . LEU B 1 139 ? -12.828 6.008 14.023 1 98.31 139 LEU B C 1
ATOM 2933 O O . LEU B 1 139 ? -13.781 5.84 14.789 1 98.31 139 LEU B O 1
ATOM 2937 N N . LYS B 1 140 ? -12.906 5.871 12.703 1 98.5 140 LYS B N 1
ATOM 2938 C CA . LYS B 1 140 ? -14.133 5.406 12.055 1 98.5 140 LYS B CA 1
ATOM 2939 C C . LYS B 1 140 ? -13.82 4.391 10.961 1 98.5 140 LYS B C 1
ATOM 2941 O O . LYS B 1 140 ? -12.867 4.562 10.195 1 98.5 140 LYS B O 1
ATOM 2946 N N . LEU B 1 141 ? -14.562 3.355 10.992 1 98.75 141 LEU B N 1
ATOM 2947 C CA . LEU B 1 141 ? -14.539 2.354 9.93 1 98.75 141 LEU B CA 1
ATOM 2948 C C . LEU B 1 141 ? -15.812 2.416 9.102 1 98.75 141 LEU B C 1
ATOM 2950 O O . LEU B 1 141 ? -16.922 2.504 9.648 1 98.75 141 LEU B O 1
ATOM 2954 N N . LYS B 1 142 ? -15.68 2.418 7.816 1 98.88 142 LYS B N 1
ATOM 2955 C CA . LYS B 1 142 ? -16.812 2.346 6.902 1 98.88 142 LYS B CA 1
ATOM 2956 C C . LYS B 1 142 ? -16.484 1.475 5.691 1 98.88 142 LYS B C 1
ATOM 2958 O O . LYS B 1 142 ? -15.477 1.682 5.023 1 98.88 142 LYS B O 1
ATOM 2963 N N . ASN B 1 143 ? -17.281 0.451 5.457 1 98.81 143 ASN B N 1
ATOM 2964 C CA . ASN B 1 143 ? -17.188 -0.268 4.191 1 98.81 143 ASN B CA 1
ATOM 2965 C C . ASN B 1 143 ? -17.734 0.557 3.033 1 98.81 143 ASN B C 1
ATOM 2967 O O . ASN B 1 143 ? -18.797 1.174 3.158 1 98.81 143 ASN B O 1
ATOM 2971 N N . TRP B 1 144 ? -17.047 0.526 1.893 1 98.88 144 TRP B N 1
ATOM 2972 C CA . TRP B 1 144 ? -17.453 1.457 0.843 1 98.88 144 TRP B CA 1
ATOM 2973 C C . TRP B 1 144 ? -18.859 1.15 0.353 1 98.88 144 TRP B C 1
ATOM 2975 O O . TRP B 1 144 ? -19.594 2.057 -0.049 1 98.88 144 TRP B O 1
ATOM 2985 N N . TRP B 1 145 ? -19.297 -0.155 0.411 1 98.56 145 TRP B N 1
ATOM 2986 C CA . TRP B 1 145 ? -20.625 -0.53 -0.082 1 98.56 145 TRP B CA 1
ATOM 2987 C C . TRP B 1 145 ? -21.719 -0.093 0.892 1 98.56 145 TRP B C 1
ATOM 2989 O O . TRP B 1 145 ? -22.906 -0.224 0.6 1 98.56 145 TRP B O 1
ATOM 2999 N N . GLU B 1 146 ? -21.312 0.361 2.074 1 98.56 146 GLU B N 1
ATOM 3000 C CA . GLU B 1 146 ? -22.281 0.821 3.068 1 98.56 146 GLU B CA 1
ATOM 3001 C C . GLU B 1 146 ? -22.484 2.332 2.986 1 98.56 146 GLU B C 1
ATOM 3003 O O . GLU B 1 146 ? -23.312 2.893 3.701 1 98.56 146 GLU B O 1
ATOM 3008 N N . LEU B 1 147 ? -21.734 3.035 2.154 1 98.88 147 LEU B N 1
ATOM 3009 C CA . LEU B 1 147 ? -21.922 4.469 1.952 1 98.88 147 LEU B CA 1
ATOM 3010 C C . LEU B 1 147 ? -23.312 4.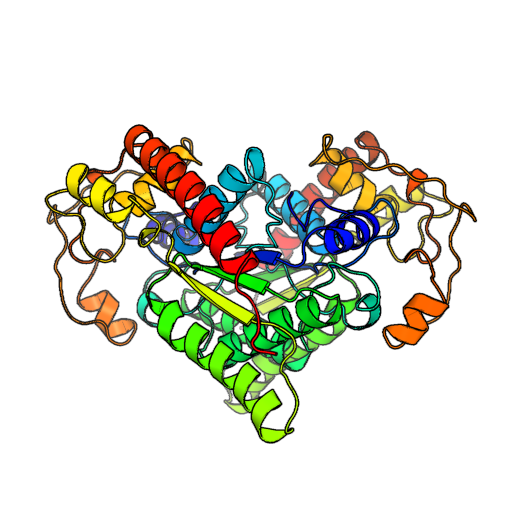762 1.388 1 98.88 147 LEU B C 1
ATOM 3012 O O . LEU B 1 147 ? -23.906 3.91 0.722 1 98.88 147 LEU B O 1
ATOM 3016 N N . ARG B 1 148 ? -23.797 5.926 1.605 1 98.25 148 ARG B N 1
ATOM 3017 C CA . ARG B 1 148 ? -25.172 6.297 1.284 1 98.25 148 ARG B CA 1
ATOM 3018 C C . ARG B 1 148 ? -25.484 6.004 -0.178 1 98.25 148 ARG B C 1
ATOM 3020 O O . ARG B 1 148 ? -24.781 6.473 -1.076 1 98.25 148 ARG B O 1
ATOM 3027 N N . GLY B 1 149 ? -26.484 5.199 -0.376 1 98.38 149 GLY B N 1
ATOM 3028 C CA . GLY B 1 149 ? -27.047 4.965 -1.695 1 98.38 149 GLY B CA 1
ATOM 3029 C C . GLY B 1 149 ? -26.391 3.818 -2.432 1 98.38 149 GLY B C 1
ATOM 3030 O O . GLY B 1 149 ? -26.938 3.307 -3.412 1 98.38 149 GLY B O 1
ATOM 3031 N N . VAL B 1 150 ? -25.234 3.336 -1.986 1 98.81 150 VAL B N 1
ATOM 3032 C CA . VAL B 1 150 ? -24.438 2.395 -2.758 1 98.81 150 VAL B CA 1
ATOM 3033 C C . VAL B 1 150 ? -25.109 1.027 -2.773 1 98.81 150 VAL B C 1
ATOM 3035 O O . VAL B 1 150 ? -25.281 0.421 -3.836 1 98.81 150 VAL B O 1
ATOM 3038 N N . LEU B 1 151 ? -25.531 0.567 -1.604 1 97.88 151 LEU B N 1
ATOM 3039 C CA . LEU B 1 151 ? -26.156 -0.743 -1.528 1 97.88 151 LEU B CA 1
ATOM 3040 C C . LEU B 1 151 ? -27.469 -0.76 -2.32 1 97.88 151 LEU B C 1
ATOM 3042 O O . LEU B 1 151 ? -27.766 -1.744 -2.996 1 97.88 151 LEU B O 1
ATOM 3046 N N . ALA B 1 152 ? -28.234 0.293 -2.248 1 98.44 152 ALA B N 1
ATOM 3047 C CA . ALA B 1 152 ? -29.484 0.391 -3.006 1 98.44 152 ALA B CA 1
ATOM 3048 C C . ALA B 1 152 ? -29.219 0.335 -4.508 1 98.44 152 ALA B C 1
ATOM 3050 O O . ALA B 1 152 ? -29.938 -0.336 -5.246 1 98.44 152 ALA B O 1
ATOM 3051 N N . LEU B 1 153 ? -28.203 1.044 -4.93 1 98.81 153 LEU B N 1
ATOM 3052 C CA . LEU B 1 153 ? -27.844 1.043 -6.344 1 98.81 153 LEU B CA 1
ATOM 3053 C C . LEU B 1 153 ? -27.375 -0.341 -6.781 1 98.81 153 LEU B C 1
ATOM 3055 O O . LEU B 1 153 ? -27.781 -0.829 -7.84 1 98.81 153 LEU B O 1
ATOM 3059 N N . ALA B 1 154 ? -26.531 -0.964 -6.008 1 98.62 154 ALA B N 1
ATOM 3060 C CA . ALA B 1 154 ? -26.047 -2.301 -6.324 1 98.62 154 ALA B CA 1
ATOM 3061 C C . ALA B 1 154 ? -27.188 -3.295 -6.449 1 98.62 154 ALA B C 1
ATOM 3063 O O . ALA B 1 154 ? -27.203 -4.129 -7.359 1 98.62 154 ALA B O 1
ATOM 3064 N N . ASN B 1 155 ? -28.156 -3.201 -5.535 1 98 155 ASN B N 1
ATOM 3065 C CA . ASN B 1 155 ? -29.297 -4.098 -5.559 1 98 155 ASN B CA 1
ATOM 3066 C C . ASN B 1 155 ? -30.141 -3.896 -6.82 1 98 155 ASN B C 1
ATOM 3068 O O . ASN B 1 155 ? -30.703 -4.855 -7.355 1 98 155 ASN B O 1
ATOM 3072 N N . ARG B 1 156 ? -30.219 -2.689 -7.262 1 98.62 156 ARG B N 1
ATOM 3073 C CA . ARG B 1 156 ? -30.953 -2.402 -8.492 1 98.62 156 ARG B CA 1
ATOM 3074 C C . ARG B 1 156 ? -30.188 -2.926 -9.711 1 98.62 156 ARG B C 1
ATOM 3076 O O . ARG B 1 156 ? -30.781 -3.469 -10.641 1 98.62 156 ARG B O 1
ATOM 3083 N N . GLN B 1 157 ? -28.891 -2.793 -9.688 1 98.69 157 GLN B N 1
ATOM 3084 C CA . GLN B 1 157 ? -28.047 -3.193 -10.812 1 98.69 157 GLN B CA 1
ATOM 3085 C C . GLN B 1 157 ? -27.938 -4.715 -10.898 1 98.69 157 GLN B C 1
ATOM 3087 O O . GLN B 1 157 ? -27.828 -5.27 -11.992 1 98.69 157 GLN B O 1
ATOM 3092 N N . PHE B 1 158 ? -27.953 -5.312 -9.719 1 98.38 158 PHE B N 1
ATOM 3093 C CA . PHE B 1 158 ? -27.719 -6.75 -9.625 1 98.38 158 PHE B CA 1
ATOM 3094 C C . PHE B 1 158 ? -28.734 -7.414 -8.703 1 98.38 158 PHE B C 1
ATOM 3096 O O . PHE B 1 158 ? -28.359 -7.988 -7.676 1 98.38 158 PHE B O 1
ATOM 3103 N N . PRO B 1 159 ? -29.953 -7.512 -9.062 1 98 159 PRO B N 1
ATOM 3104 C CA . PRO B 1 159 ? -31 -8.055 -8.188 1 98 159 PRO B CA 1
ATOM 3105 C C . PRO B 1 159 ? -30.828 -9.547 -7.918 1 98 159 PRO B C 1
ATOM 3107 O O . PRO B 1 159 ? -31.297 -10.047 -6.895 1 98 159 PRO B O 1
ATOM 3110 N N . VAL B 1 160 ? -30.219 -10.227 -8.812 1 97.5 160 VAL B N 1
ATOM 3111 C CA . VAL B 1 160 ? -29.906 -11.648 -8.68 1 97.5 160 VAL B CA 1
ATOM 3112 C C . VAL B 1 160 ? -28.422 -11.883 -8.961 1 97.5 160 VAL B C 1
ATOM 3114 O O . VAL B 1 160 ? -27.859 -11.312 -9.898 1 97.5 160 VAL B O 1
ATOM 3117 N N . GLY B 1 161 ? -27.781 -12.695 -8.062 1 97.56 161 GLY B N 1
ATOM 3118 C CA . GLY B 1 161 ? -26.406 -13.094 -8.344 1 97.56 161 GLY B CA 1
ATOM 3119 C C . GLY B 1 161 ? -25.375 -12.109 -7.812 1 97.56 161 GLY B C 1
ATOM 3120 O O . GLY B 1 161 ? -24.219 -12.133 -8.234 1 97.56 161 GLY B O 1
ATOM 3121 N N . HIS B 1 162 ? -25.766 -11.117 -6.973 1 97.75 162 HIS B N 1
ATOM 3122 C CA . HIS B 1 162 ? -24.781 -10.211 -6.387 1 97.75 162 HIS B CA 1
ATOM 3123 C C . HIS B 1 162 ? -23.781 -10.977 -5.531 1 97.75 162 HIS B C 1
ATOM 3125 O O . HIS B 1 162 ? -22.562 -10.828 -5.715 1 97.75 162 HIS B O 1
ATOM 3131 N N . GLY B 1 163 ? -24.391 -11.82 -4.555 1 96.62 163 GLY B N 1
ATOM 3132 C CA . GLY B 1 163 ? -23.547 -12.695 -3.758 1 96.62 163 GLY B CA 1
ATOM 3133 C C . GLY B 1 163 ? -22.734 -11.953 -2.711 1 96.62 163 GLY B C 1
ATOM 3134 O O . GLY B 1 163 ? -23.047 -10.812 -2.367 1 96.62 163 GLY B O 1
ATOM 3135 N N . SER B 1 164 ? -21.672 -12.688 -2.137 1 96.25 164 SER B N 1
ATOM 3136 C CA . SER B 1 164 ? -20.938 -12.117 -1.004 1 96.25 164 SER B CA 1
ATOM 3137 C C . SER B 1 164 ? -19.453 -12.016 -1.3 1 96.25 164 SER B C 1
ATOM 3139 O O . SER B 1 164 ? -18.719 -11.336 -0.575 1 96.25 164 SER B O 1
ATOM 3141 N N . HIS B 1 165 ? -18.953 -12.555 -2.299 1 97.56 165 HIS B N 1
ATOM 3142 C CA . HIS B 1 165 ? -17.562 -12.469 -2.693 1 97.56 165 HIS B CA 1
ATOM 3143 C C . HIS B 1 165 ? -17.406 -12.562 -4.207 1 97.56 165 HIS B C 1
ATOM 3145 O O . HIS B 1 165 ? -18.125 -13.312 -4.863 1 97.56 165 HIS B O 1
ATOM 3151 N N . ALA B 1 166 ? -16.391 -11.805 -4.695 1 98.12 166 ALA B N 1
ATOM 3152 C CA . AL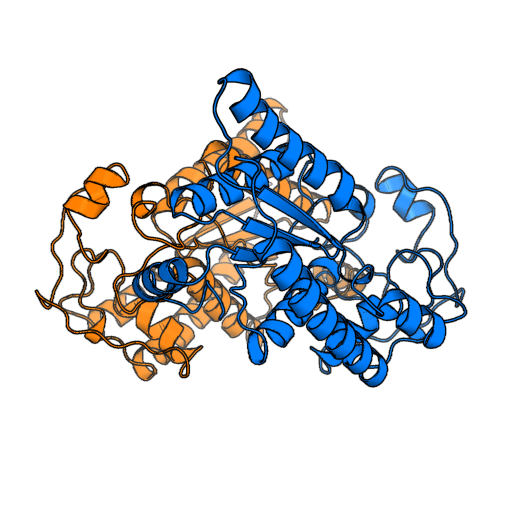A B 1 166 ? -16.25 -11.625 -6.141 1 98.12 166 ALA B CA 1
ATOM 3153 C C . ALA B 1 166 ? -17.547 -11.07 -6.742 1 98.12 166 ALA B C 1
ATOM 3155 O O . ALA B 1 166 ? -18.047 -11.602 -7.734 1 98.12 166 ALA B O 1
ATOM 3156 N N . THR B 1 167 ? -18.094 -10.094 -6.07 1 98.44 167 THR B N 1
ATOM 3157 C CA . THR B 1 167 ? -19.391 -9.57 -6.441 1 98.44 167 THR B CA 1
ATOM 3158 C C . THR B 1 167 ? -19.312 -8.75 -7.727 1 98.44 167 THR B C 1
ATOM 3160 O O . THR B 1 167 ? -18.281 -8.109 -7.992 1 98.44 167 THR B O 1
ATOM 3163 N N . PRO B 1 168 ? -20.391 -8.797 -8.492 1 98.69 168 PRO B N 1
ATOM 3164 C CA . PRO B 1 168 ? -20.375 -7.977 -9.703 1 98.69 168 PRO B CA 1
ATOM 3165 C C . PRO B 1 168 ? -20.188 -6.492 -9.414 1 98.69 168 PRO B C 1
ATOM 3167 O O . PRO B 1 168 ? -19.609 -5.762 -10.234 1 98.69 168 PRO B O 1
ATOM 3170 N N . SER B 1 169 ? -20.547 -5.965 -8.227 1 98.75 169 SER B N 1
ATOM 3171 C CA . SER B 1 169 ? -20.344 -4.562 -7.887 1 98.75 169 SER B CA 1
ATOM 3172 C C . SER B 1 169 ? -18.859 -4.223 -7.793 1 98.75 169 SER B C 1
ATOM 3174 O O . SER B 1 169 ? -18.391 -3.256 -8.406 1 98.75 169 SER B O 1
ATOM 3176 N N . GLU B 1 170 ? -18.078 -5 -7.016 1 98.62 170 GLU B N 1
ATOM 3177 C CA . GLU B 1 170 ? -16.656 -4.727 -6.871 1 98.62 170 GLU B CA 1
ATOM 3178 C C . GLU B 1 170 ? -15.922 -4.887 -8.203 1 98.62 170 GLU B C 1
ATOM 3180 O O . GLU B 1 170 ? -15.039 -4.094 -8.523 1 98.62 170 GLU B O 1
ATOM 3185 N N . ILE B 1 171 ? -16.328 -5.926 -8.945 1 98.69 171 ILE B N 1
ATOM 3186 C CA . ILE B 1 171 ? -15.703 -6.18 -10.234 1 98.69 171 ILE B CA 1
ATOM 3187 C C . ILE B 1 171 ? -16.016 -5.043 -11.203 1 98.69 171 ILE B C 1
ATOM 3189 O O . ILE B 1 171 ? -15.156 -4.594 -11.953 1 98.69 171 ILE B O 1
ATOM 3193 N N . ALA B 1 172 ? -17.219 -4.523 -11.164 1 98.88 172 ALA B N 1
ATOM 3194 C CA . ALA B 1 172 ? -17.625 -3.4 -12.008 1 98.88 172 ALA B CA 1
ATOM 3195 C C . ALA B 1 172 ? -16.797 -2.158 -11.703 1 98.88 172 ALA B C 1
ATOM 3197 O O . ALA B 1 172 ? -16.375 -1.446 -12.625 1 98.88 172 ALA B O 1
ATOM 3198 N N . VAL B 1 173 ? -16.578 -1.914 -10.445 1 98.94 173 VAL B N 1
ATOM 3199 C CA . VAL B 1 173 ? -15.766 -0.77 -10.031 1 98.94 173 VAL B CA 1
ATOM 3200 C C . VAL B 1 173 ? -14.359 -0.885 -10.625 1 98.94 173 VAL B C 1
ATOM 3202 O O . VAL B 1 173 ? -13.844 0.074 -11.203 1 98.94 173 VAL B O 1
ATOM 3205 N N . THR B 1 174 ? -13.727 -2.08 -10.539 1 98.88 174 THR B N 1
ATOM 3206 C CA . THR B 1 174 ? -12.375 -2.25 -11.055 1 98.88 174 THR B CA 1
ATOM 3207 C C . THR B 1 174 ? -12.367 -2.189 -12.578 1 98.88 174 THR B C 1
ATOM 3209 O O . THR B 1 174 ? -11.406 -1.701 -13.18 1 98.88 174 THR B O 1
ATOM 3212 N N . GLN B 1 175 ? -13.453 -2.666 -13.234 1 98.88 175 GLN B N 1
ATOM 3213 C CA . GLN B 1 175 ? -13.539 -2.588 -14.695 1 98.88 175 GLN B CA 1
ATOM 3214 C C . GLN B 1 175 ? -13.609 -1.137 -15.164 1 98.88 175 GLN B C 1
ATOM 3216 O O . GLN B 1 175 ? -13.039 -0.788 -16.203 1 98.88 175 GLN B O 1
ATOM 3221 N N . TRP B 1 176 ? -14.328 -0.348 -14.43 1 98.88 176 TRP B N 1
ATOM 3222 C CA . TRP B 1 176 ? -14.422 1.068 -14.766 1 98.88 176 TRP B CA 1
ATOM 3223 C C . TRP B 1 176 ? -13.055 1.739 -14.68 1 98.88 176 TRP B C 1
ATOM 3225 O O . TRP B 1 176 ? -12.672 2.5 -15.578 1 98.88 176 TRP B O 1
ATOM 3235 N N . ALA B 1 177 ? -12.312 1.477 -13.656 1 98.81 177 ALA B N 1
ATOM 3236 C CA . ALA B 1 177 ? -11.047 2.145 -13.391 1 98.81 177 ALA B CA 1
ATOM 3237 C C . ALA B 1 177 ? -9.93 1.578 -14.273 1 98.81 177 ALA B C 1
ATOM 3239 O O . ALA B 1 177 ? -8.984 2.285 -14.617 1 98.81 177 ALA B O 1
ATOM 3240 N N . TYR B 1 178 ? -10.008 0.27 -14.609 1 98.56 178 TYR B N 1
ATOM 3241 C CA . TYR B 1 178 ? -8.984 -0.434 -15.375 1 98.56 178 TYR B CA 1
ATOM 3242 C C . TYR B 1 178 ? -9.602 -1.172 -16.562 1 98.56 178 TYR B C 1
ATOM 3244 O O . TYR B 1 178 ? -9.547 -2.402 -16.625 1 98.56 178 TYR B O 1
ATOM 3252 N N . PRO B 1 179 ? -10.055 -0.425 -17.547 1 98.38 179 PRO B N 1
ATOM 3253 C CA . PRO B 1 179 ? -10.75 -1.055 -18.672 1 98.38 179 PRO B CA 1
ATOM 3254 C C . PRO B 1 179 ? -9.852 -1.998 -19.469 1 98.38 179 PRO B C 1
ATOM 3256 O O . PRO B 1 179 ? -10.344 -2.918 -20.125 1 98.38 179 PRO B O 1
ATOM 3259 N N . ASP B 1 180 ? -8.523 -1.861 -19.344 1 97.62 180 ASP B N 1
ATOM 3260 C CA . ASP B 1 180 ? -7.582 -2.701 -20.078 1 97.62 180 ASP B CA 1
ATOM 3261 C C . ASP B 1 180 ? -7.297 -3.998 -19.328 1 97.62 180 ASP B C 1
ATOM 3263 O O . ASP B 1 180 ? -6.613 -4.887 -19.844 1 97.62 180 ASP B O 1
ATOM 3267 N N . ALA B 1 181 ? -7.848 -4.105 -18.109 1 98 181 ALA B N 1
ATOM 3268 C CA . ALA B 1 181 ? -7.57 -5.277 -17.281 1 98 181 ALA B CA 1
ATOM 3269 C C . ALA B 1 181 ? -8.82 -6.141 -17.109 1 98 181 ALA B C 1
ATOM 3271 O O . ALA B 1 181 ? -8.906 -6.941 -16.188 1 98 181 ALA B O 1
ATOM 3272 N N . ILE B 1 182 ? -9.859 -5.957 -17.953 1 98.44 182 ILE B N 1
ATOM 3273 C CA . ILE B 1 182 ? -11.086 -6.738 -17.891 1 98.44 182 ILE B CA 1
ATOM 3274 C C . ILE B 1 182 ? -10.812 -8.172 -18.312 1 98.44 182 ILE B C 1
ATOM 3276 O O . ILE B 1 182 ? -10.164 -8.406 -19.344 1 98.44 182 ILE B O 1
ATOM 3280 N N . LYS B 1 183 ? -11.219 -9.117 -17.484 1 97.75 183 LYS B N 1
ATOM 3281 C CA . LYS B 1 183 ? -11.062 -10.547 -17.75 1 97.75 183 LYS B CA 1
ATOM 3282 C C . LYS B 1 183 ? -12.414 -11.219 -18 1 97.75 183 LYS B C 1
ATOM 3284 O O . LYS B 1 183 ? -13.453 -10.711 -17.578 1 97.75 183 LYS B O 1
ATOM 3289 N N . THR B 1 184 ? -12.367 -12.273 -18.75 1 94.62 184 THR B N 1
ATOM 3290 C CA . THR B 1 184 ? -13.57 -13.062 -19 1 94.62 184 THR B CA 1
ATOM 3291 C C . THR B 1 184 ? -13.32 -14.531 -18.688 1 94.62 184 THR B C 1
ATOM 3293 O O . THR B 1 184 ? -12.18 -15 -18.719 1 94.62 184 THR B O 1
ATOM 3296 N N . ALA B 1 185 ? -14.32 -15.164 -18.297 1 95.06 185 ALA B N 1
ATOM 3297 C CA . ALA B 1 185 ? -14.289 -16.594 -18.016 1 95.06 185 ALA B CA 1
ATOM 3298 C C . ALA B 1 185 ? -15.664 -17.219 -18.25 1 95.06 185 ALA B C 1
ATOM 3300 O O . ALA B 1 185 ? -16.688 -16.531 -18.25 1 95.06 185 ALA B O 1
ATOM 3301 N N . ASN B 1 186 ? -15.617 -18.562 -18.469 1 92.31 186 ASN B N 1
ATOM 3302 C CA . ASN B 1 186 ? -16.844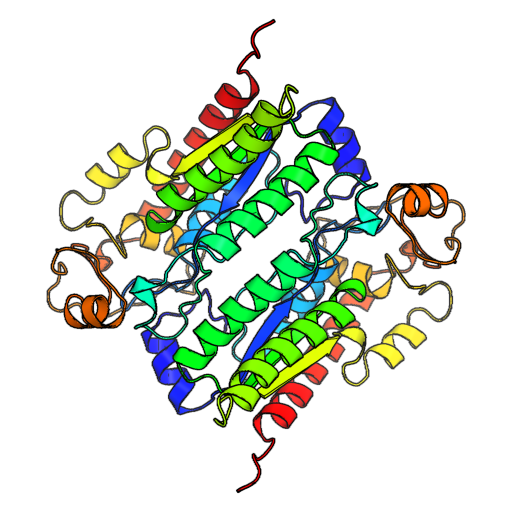 -19.328 -18.5 1 92.31 186 ASN B CA 1
ATOM 3303 C C . ASN B 1 186 ? -17.234 -19.844 -17.109 1 92.31 186 ASN B C 1
ATOM 3305 O O . ASN B 1 186 ? -16.578 -20.734 -16.562 1 92.31 186 ASN B O 1
ATOM 3309 N N . TYR B 1 187 ? -18.266 -19.219 -16.625 1 93.38 187 TYR B N 1
ATOM 3310 C CA . TYR B 1 187 ? -18.719 -19.609 -15.289 1 93.38 187 TYR B CA 1
ATOM 3311 C C . TYR B 1 187 ? -19.625 -20.828 -15.352 1 93.38 187 TYR B C 1
ATOM 3313 O O . TYR B 1 187 ? -20.562 -20.859 -16.141 1 93.38 187 TYR B O 1
ATOM 3321 N N . ALA B 1 188 ? -19.297 -21.844 -14.578 1 92.38 188 ALA B N 1
ATOM 3322 C CA . ALA B 1 188 ? -20.141 -23.016 -14.398 1 92.38 188 ALA B CA 1
ATOM 3323 C C . ALA B 1 188 ? -20.125 -23.484 -12.945 1 92.38 188 ALA B C 1
ATOM 3325 O O . ALA B 1 188 ? -19.109 -24 -12.469 1 92.38 188 ALA B O 1
ATOM 3326 N N . PRO B 1 189 ? -21.203 -23.359 -12.203 1 95.12 189 PRO B N 1
ATOM 3327 C CA . PRO B 1 189 ? -22.484 -22.734 -12.562 1 95.12 189 PRO B CA 1
ATOM 3328 C C . PRO B 1 189 ? -22.359 -21.219 -12.75 1 95.12 189 PRO B C 1
ATOM 3330 O O . PRO B 1 189 ? -21.359 -20.609 -12.359 1 95.12 189 PRO B O 1
ATOM 3333 N N . GLN B 1 190 ? -23.375 -20.625 -13.305 1 96.31 190 GLN B N 1
ATOM 3334 C CA . GLN B 1 190 ? -23.391 -19.188 -13.555 1 96.31 190 GLN B CA 1
ATOM 3335 C C . GLN B 1 190 ? -23.328 -18.391 -12.25 1 96.31 190 GLN B C 1
ATOM 3337 O O . GLN B 1 190 ? -22.547 -17.453 -12.117 1 96.31 190 GLN B O 1
ATOM 3342 N N . ILE B 1 191 ? -24.219 -18.75 -11.344 1 97.38 191 ILE B N 1
ATOM 3343 C CA . ILE B 1 191 ? -24.172 -18.203 -9.992 1 97.38 191 ILE B CA 1
ATOM 3344 C C . ILE B 1 191 ? -23.469 -19.188 -9.062 1 97.38 191 ILE B C 1
ATOM 3346 O O . ILE B 1 191 ? -23.875 -20.344 -8.953 1 97.38 191 ILE B O 1
ATOM 3350 N N . ALA B 1 192 ? -22.438 -18.812 -8.359 1 97 192 ALA B N 1
ATOM 3351 C CA . ALA B 1 192 ? -21.609 -19.672 -7.512 1 97 192 ALA B CA 1
ATOM 3352 C C . ALA B 1 192 ? -22.375 -20.109 -6.273 1 97 192 ALA B C 1
ATOM 3354 O O . ALA B 1 192 ? -23.359 -19.469 -5.875 1 97 192 ALA B O 1
ATOM 3355 N N . PRO B 1 193 ? -21.953 -21.203 -5.68 1 94.88 193 PRO B N 1
ATOM 3356 C CA . PRO B 1 193 ? -22.578 -21.656 -4.438 1 94.88 193 PRO B CA 1
ATOM 3357 C C . PRO B 1 193 ? -22.312 -20.703 -3.264 1 94.88 193 PRO B C 1
ATOM 3359 O O . PRO B 1 193 ? -21.453 -19.828 -3.357 1 94.88 193 PRO B O 1
ATOM 3362 N N . THR B 1 194 ? -23.125 -20.891 -2.229 1 95.25 194 THR B N 1
ATOM 3363 C CA . THR B 1 194 ? -22.953 -20.172 -0.975 1 95.25 194 THR B CA 1
ATOM 3364 C C . THR B 1 194 ? -22.734 -21.141 0.183 1 95.25 194 THR B C 1
ATOM 3366 O O . THR B 1 194 ? -22.969 -22.344 0.047 1 95.25 194 THR B O 1
ATOM 3369 N N . GLY B 1 195 ? -22.188 -20.641 1.233 1 92.56 195 GLY B N 1
ATOM 3370 C CA . GLY B 1 195 ? -21.922 -21.453 2.406 1 92.56 195 GLY B CA 1
ATOM 3371 C C . GLY B 1 195 ? -21.016 -20.781 3.416 1 92.56 195 GLY B C 1
ATOM 3372 O O . GLY B 1 195 ? -20.75 -19.578 3.311 1 92.56 195 GLY B O 1
ATOM 3373 N N . PRO B 1 196 ? -20.578 -21.516 4.391 1 93.69 196 PRO B N 1
ATOM 3374 C CA . PRO B 1 196 ? -19.75 -20.938 5.453 1 93.69 196 PRO B CA 1
ATOM 3375 C C . PRO B 1 196 ? -18.297 -20.703 5.02 1 93.69 196 PRO B C 1
ATOM 3377 O O . PRO B 1 196 ? -17.844 -21.312 4.055 1 93.69 196 PRO B O 1
ATOM 3380 N N . ILE B 1 197 ? -17.656 -19.891 5.695 1 93 197 ILE B N 1
ATOM 3381 C CA . ILE B 1 197 ? -16.234 -19.609 5.5 1 93 197 ILE B CA 1
ATOM 3382 C C . ILE B 1 197 ? -15.422 -20.25 6.621 1 93 197 ILE B C 1
ATOM 3384 O O . ILE B 1 197 ? -15.727 -20.062 7.801 1 93 197 ILE B O 1
ATOM 3388 N N . ARG B 1 198 ? -14.492 -21.031 6.266 1 93.38 198 ARG B N 1
ATOM 3389 C CA . ARG B 1 198 ? -13.57 -21.672 7.199 1 93.38 198 ARG B CA 1
ATOM 3390 C C . ARG B 1 198 ? -12.125 -21.438 6.781 1 93.38 198 ARG B C 1
ATOM 3392 O O . ARG B 1 198 ? -11.773 -20.375 6.289 1 93.38 198 ARG B O 1
ATOM 3399 N N . GLU B 1 199 ? -11.266 -22.328 7.082 1 92.56 199 GLU B N 1
ATOM 3400 C CA . GLU B 1 199 ? -9.859 -22.156 6.742 1 92.56 199 GLU B CA 1
ATOM 3401 C C . GLU B 1 199 ? -9.617 -22.375 5.25 1 92.56 199 GLU B C 1
ATOM 3403 O O . GLU B 1 199 ? -10.547 -22.703 4.508 1 92.56 199 GLU B O 1
ATOM 3408 N N . ALA B 1 200 ? -8.438 -22.141 4.746 1 95.5 200 ALA B N 1
ATOM 3409 C CA . ALA B 1 200 ? -8.086 -22 3.338 1 95.5 200 ALA B CA 1
ATOM 3410 C C . ALA B 1 200 ? -8.398 -23.266 2.555 1 95.5 200 ALA B C 1
ATOM 3412 O O . ALA B 1 200 ? -8.953 -23.203 1.453 1 95.5 200 ALA B O 1
ATOM 3413 N N . LEU B 1 201 ? -7.996 -24.422 3.057 1 95 201 LEU B N 1
ATOM 3414 C CA . LEU B 1 201 ? -8.234 -25.672 2.344 1 95 201 LEU B CA 1
ATOM 3415 C C . LEU B 1 201 ? -9.727 -25.953 2.211 1 95 201 LEU B C 1
ATOM 3417 O O . LEU B 1 201 ? -10.188 -26.359 1.146 1 95 201 LEU B O 1
ATOM 3421 N N . ASP B 1 202 ? -10.445 -25.75 3.281 1 95.38 202 ASP B N 1
ATOM 3422 C CA . ASP B 1 202 ? -11.898 -25.922 3.268 1 95.38 202 ASP B CA 1
ATOM 3423 C C . ASP B 1 202 ? -12.547 -24.953 2.287 1 95.38 202 ASP B C 1
ATOM 3425 O O . ASP B 1 202 ? -13.43 -25.328 1.519 1 95.38 202 ASP B O 1
ATOM 3429 N N . PHE B 1 203 ? -12.117 -23.703 2.295 1 95.5 203 PHE B N 1
ATOM 3430 C CA . PHE B 1 203 ? -12.656 -22.672 1.404 1 95.5 203 PHE B CA 1
ATOM 3431 C C . PHE B 1 203 ? -12.469 -23.078 -0.054 1 95.5 203 PHE B C 1
ATOM 3433 O O . PHE B 1 203 ? -13.422 -23.047 -0.837 1 95.5 203 PHE B O 1
ATOM 3440 N N . ARG B 1 204 ? -11.312 -23.469 -0.391 1 95.94 204 ARG B N 1
ATOM 3441 C CA . ARG B 1 204 ? -11 -23.859 -1.762 1 95.94 204 ARG B CA 1
ATOM 3442 C C . ARG B 1 204 ? -11.844 -25.062 -2.189 1 95.94 204 ARG B C 1
ATOM 3444 O O . ARG B 1 204 ? -12.297 -25.125 -3.336 1 95.94 204 ARG B O 1
ATOM 3451 N N . ALA B 1 205 ? -12.031 -25.953 -1.31 1 95.44 205 ALA B N 1
ATOM 3452 C CA . ALA B 1 205 ? -12.82 -27.141 -1.607 1 95.44 205 ALA B CA 1
ATOM 3453 C C . ALA B 1 205 ? -14.281 -26.781 -1.836 1 95.44 205 ALA B C 1
ATOM 3455 O O . ALA B 1 205 ? -14.93 -27.328 -2.742 1 95.44 205 ALA B O 1
ATOM 3456 N N . ARG B 1 206 ? -14.805 -25.891 -1.062 1 94.19 206 ARG B N 1
ATOM 3457 C CA . ARG B 1 206 ? -16.219 -25.531 -1.123 1 94.19 206 ARG B CA 1
ATOM 3458 C C . ARG B 1 206 ? -16.5 -24.609 -2.305 1 94.19 206 ARG B C 1
ATOM 3460 O O . ARG B 1 206 ? -17.562 -24.672 -2.91 1 94.19 206 ARG B O 1
ATOM 3467 N N . TYR B 1 207 ? -15.586 -23.719 -2.52 1 96.06 207 TYR B N 1
ATOM 3468 C CA . TYR B 1 207 ? -15.719 -22.703 -3.555 1 96.06 207 TYR B CA 1
ATOM 3469 C C . TYR B 1 207 ? -14.586 -22.797 -4.566 1 96.06 207 TYR B C 1
ATOM 3471 O O . TYR B 1 207 ? -13.703 -21.938 -4.598 1 96.06 207 TYR B O 1
ATOM 3479 N N . ALA B 1 208 ? -14.633 -23.75 -5.453 1 94.75 208 ALA B N 1
ATOM 3480 C CA . ALA B 1 208 ? -13.523 -24.203 -6.285 1 94.75 208 ALA B CA 1
ATOM 3481 C C . ALA B 1 208 ? -12.992 -23.094 -7.176 1 94.75 208 ALA B C 1
ATOM 3483 O O . ALA B 1 208 ? -11.797 -23.016 -7.453 1 94.75 208 ALA B O 1
ATOM 3484 N N . ASP B 1 209 ? -13.93 -22.188 -7.594 1 96.62 209 ASP B N 1
ATOM 3485 C CA . ASP B 1 209 ? -13.445 -21.141 -8.477 1 96.62 209 ASP B CA 1
ATOM 3486 C C . ASP B 1 209 ? -13.336 -19.812 -7.727 1 96.62 209 ASP B C 1
ATOM 3488 O O . ASP B 1 209 ? -13.117 -18.766 -8.336 1 96.62 209 ASP B O 1
ATOM 3492 N N . GLY B 1 210 ? -13.57 -19.828 -6.383 1 97.38 210 GLY B N 1
ATOM 3493 C CA . GLY B 1 210 ? -13.305 -18.688 -5.516 1 97.38 210 GLY B CA 1
ATOM 3494 C C . GLY B 1 210 ? -14.508 -17.797 -5.32 1 97.38 210 GLY B C 1
ATOM 3495 O O . GLY B 1 210 ? -14.484 -16.891 -4.492 1 97.38 210 GLY B O 1
ATOM 3496 N N . ARG B 1 211 ? -15.625 -18 -6.062 1 97.88 211 ARG B N 1
ATOM 3497 C CA . ARG B 1 211 ? -16.828 -17.172 -5.953 1 97.88 211 ARG B CA 1
ATOM 3498 C C . ARG B 1 211 ? -17.734 -17.656 -4.84 1 97.88 211 ARG B C 1
ATOM 3500 O O . ARG B 1 211 ? -17.75 -18.859 -4.516 1 97.88 211 ARG B O 1
ATOM 3507 N N . MET B 1 212 ? -18.422 -16.703 -4.238 1 97.31 212 MET B N 1
ATOM 3508 C CA . MET B 1 212 ? -19.453 -17.078 -3.273 1 97.31 212 MET B CA 1
ATOM 3509 C C . MET B 1 212 ? -20.797 -16.422 -3.609 1 97.31 212 MET B C 1
ATOM 3511 O O . MET B 1 212 ? -20.984 -15.234 -3.373 1 97.31 212 MET B O 1
ATOM 3515 N N . GLY B 1 213 ? -21.703 -17.156 -4.156 1 97.38 213 GLY B N 1
ATOM 3516 C CA . GLY B 1 213 ? -23.062 -16.719 -4.445 1 97.38 213 GLY B CA 1
ATOM 3517 C C . GLY B 1 213 ? -23.125 -15.664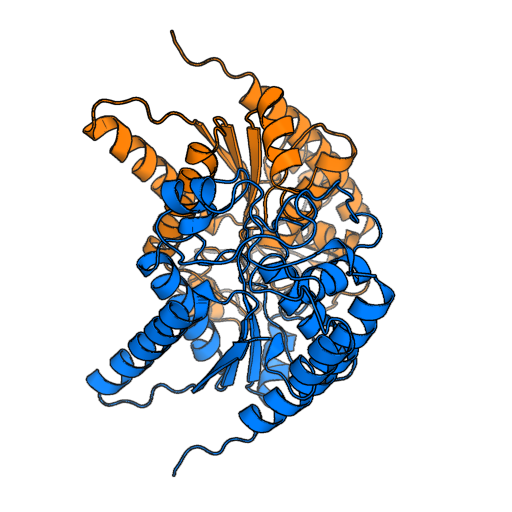 -5.535 1 97.38 213 GLY B C 1
ATOM 3518 O O . GLY B 1 213 ? -24.172 -15.039 -5.742 1 97.38 213 GLY B O 1
ATOM 3519 N N . SER B 1 214 ? -22.062 -15.406 -6.227 1 98.19 214 SER B N 1
ATOM 3520 C CA . SER B 1 214 ? -22 -14.242 -7.105 1 98.19 214 SER B CA 1
ATOM 3521 C C . SER B 1 214 ? -21.969 -14.664 -8.57 1 98.19 214 SER B C 1
ATOM 3523 O O . SER B 1 214 ? -21.594 -15.797 -8.891 1 98.19 214 SER B O 1
ATOM 3525 N N . ASP B 1 215 ? -22.422 -13.805 -9.422 1 98.12 215 ASP B N 1
ATOM 3526 C CA . ASP B 1 215 ? -22.266 -13.859 -10.867 1 98.12 215 ASP B CA 1
ATOM 3527 C C . ASP B 1 215 ? -21.516 -12.633 -11.391 1 98.12 215 ASP B C 1
ATOM 3529 O O . ASP B 1 215 ? -22.141 -11.688 -11.891 1 98.12 215 ASP B O 1
ATOM 3533 N N . PRO B 1 216 ? -20.172 -12.695 -11.352 1 97.94 216 PRO B N 1
ATOM 3534 C CA . PRO B 1 216 ? -19.359 -11.531 -11.734 1 97.94 216 PRO B CA 1
ATOM 3535 C C . PRO B 1 216 ? -19.562 -11.133 -13.195 1 97.94 216 PRO B C 1
ATOM 3537 O O . PRO B 1 216 ? -19.172 -10.031 -13.594 1 97.94 216 PRO B O 1
ATOM 3540 N N . ALA B 1 217 ? -20.172 -11.969 -14.023 1 97.25 217 ALA B N 1
ATOM 3541 C CA . ALA B 1 217 ? -20.391 -11.68 -15.438 1 97.25 217 ALA B CA 1
ATOM 3542 C C . ALA B 1 217 ? -21.359 -10.508 -15.617 1 97.25 217 ALA B C 1
ATOM 3544 O O . ALA B 1 217 ? -21.453 -9.922 -16.703 1 97.25 217 ALA B O 1
ATOM 3545 N N . LEU B 1 218 ? -22.047 -10.18 -14.586 1 98.06 218 LEU B N 1
ATOM 3546 C CA . LEU B 1 218 ? -23.031 -9.109 -14.625 1 98.06 218 LEU B CA 1
ATOM 3547 C C . LEU B 1 218 ? -22.344 -7.742 -14.578 1 98.06 218 LEU B C 1
ATOM 3549 O O . LEU B 1 218 ? -22.984 -6.719 -14.852 1 98.06 218 LEU B O 1
ATOM 3553 N N . ALA B 1 219 ? -21.094 -7.699 -14.211 1 98.62 219 ALA B N 1
ATOM 3554 C CA . ALA B 1 219 ? -20.359 -6.449 -14.062 1 98.62 219 ALA B CA 1
ATOM 3555 C C . ALA B 1 219 ? -20.125 -5.789 -15.422 1 98.62 219 ALA B C 1
ATOM 3557 O O . ALA B 1 219 ? -19.828 -6.465 -16.406 1 98.62 219 ALA B O 1
ATOM 3558 N N . THR B 1 220 ? -20.312 -4.5 -15.461 1 98.5 220 THR B N 1
ATOM 3559 C CA . THR B 1 220 ? -19.891 -3.691 -16.594 1 98.5 220 THR B CA 1
ATOM 3560 C C . THR B 1 220 ? -19.203 -2.414 -16.141 1 98.5 220 THR B C 1
ATOM 3562 O O . THR B 1 220 ? -19.469 -1.917 -15.039 1 98.5 220 THR B O 1
ATOM 3565 N N . PRO B 1 221 ? -18.328 -1.9 -17.016 1 98.75 221 PRO B N 1
ATOM 3566 C CA . PRO B 1 221 ? -17.672 -0.639 -16.656 1 98.75 221 PRO B CA 1
ATOM 3567 C C . PRO B 1 221 ? -18.672 0.479 -16.359 1 98.75 221 PRO B C 1
ATOM 3569 O O . PRO B 1 221 ? -18.453 1.289 -15.461 1 98.75 221 PRO B O 1
ATOM 3572 N N . GLU B 1 222 ? -19.766 0.532 -17.125 1 98.81 222 GLU B N 1
ATOM 3573 C CA . GLU B 1 222 ? -20.781 1.567 -16.938 1 98.81 222 GLU B CA 1
ATOM 3574 C C . GLU B 1 222 ? -21.391 1.495 -15.547 1 98.81 222 GLU B C 1
ATOM 3576 O O . GLU B 1 222 ? -21.531 2.516 -14.867 1 98.81 222 GLU B O 1
ATOM 3581 N N . LYS B 1 223 ? -21.734 0.303 -15.109 1 98.88 223 LYS B N 1
ATOM 3582 C CA . LYS B 1 223 ? -22.281 0.124 -13.758 1 98.88 223 LYS B CA 1
ATOM 3583 C C . LYS B 1 223 ? -21.25 0.508 -12.703 1 98.88 223 LYS B C 1
ATOM 3585 O O . LYS B 1 223 ? -21.594 1.092 -11.672 1 98.88 223 LYS B O 1
ATOM 3590 N N . GLY B 1 224 ? -19.984 0.157 -12.961 1 98.94 224 GLY B N 1
ATOM 3591 C CA . GLY B 1 224 ? -18.906 0.542 -12.062 1 98.94 224 GLY B CA 1
ATOM 3592 C C . GLY B 1 224 ? -18.781 2.043 -11.883 1 98.94 224 GLY B C 1
ATOM 3593 O O . GLY B 1 224 ? -18.594 2.529 -10.766 1 98.94 224 GLY B O 1
ATOM 3594 N N . GLY B 1 225 ? -18.875 2.732 -13 1 98.94 225 GLY B N 1
ATOM 3595 C CA . GLY B 1 225 ? -18.828 4.184 -12.938 1 98.94 225 GLY B CA 1
ATOM 3596 C C . GLY B 1 225 ? -19.938 4.793 -12.102 1 98.94 225 GLY B C 1
ATOM 3597 O O . GLY B 1 225 ? -19.703 5.738 -11.344 1 98.94 225 GLY B O 1
ATOM 3598 N N . GLU B 1 226 ? -21.125 4.25 -12.234 1 98.94 226 GLU B N 1
ATOM 3599 C CA . GLU B 1 226 ? -22.25 4.707 -11.422 1 98.94 226 GLU B CA 1
ATOM 3600 C C . GLU B 1 226 ? -21.984 4.457 -9.938 1 98.94 226 GLU B C 1
ATOM 3602 O O . GLU B 1 226 ? -22.281 5.316 -9.102 1 98.94 226 GLU B O 1
ATOM 3607 N N . LEU B 1 227 ? -21.469 3.311 -9.648 1 98.94 227 LEU B N 1
ATOM 3608 C CA . LEU B 1 227 ? -21.172 2.967 -8.258 1 98.94 227 LEU B CA 1
ATOM 3609 C C . LEU B 1 227 ? -20.094 3.887 -7.691 1 98.94 227 LEU B C 1
ATOM 3611 O O . LEU B 1 227 ? -20.203 4.355 -6.555 1 98.94 227 LEU B O 1
ATOM 3615 N N . VAL B 1 228 ? -19.047 4.18 -8.477 1 98.94 228 VAL B N 1
ATOM 3616 C CA . VAL B 1 228 ? -17.953 5.039 -8.039 1 98.94 228 VAL B CA 1
ATOM 3617 C C . VAL B 1 228 ? -18.484 6.441 -7.75 1 98.94 228 VAL B C 1
ATOM 3619 O O . VAL B 1 228 ? -18.156 7.035 -6.719 1 98.94 228 VAL B O 1
ATOM 3622 N N . ALA B 1 229 ? -19.312 6.902 -8.641 1 98.88 229 ALA B N 1
ATOM 3623 C CA . ALA B 1 229 ? -19.891 8.242 -8.453 1 98.88 229 ALA B CA 1
ATOM 3624 C C . ALA B 1 229 ? -20.719 8.312 -7.18 1 98.88 229 ALA B C 1
ATOM 3626 O O . ALA B 1 229 ? -20.594 9.25 -6.391 1 98.88 229 ALA B O 1
ATOM 3627 N N . MET B 1 230 ? -21.578 7.305 -6.992 1 98.88 230 MET B N 1
ATOM 3628 C CA . MET B 1 230 ? -22.438 7.246 -5.809 1 98.88 230 MET B CA 1
ATOM 3629 C C . MET B 1 230 ? -21.594 7.133 -4.539 1 98.88 230 MET B C 1
ATOM 3631 O O . MET B 1 230 ? -21.844 7.844 -3.562 1 98.88 230 MET B O 1
ATOM 3635 N N . ALA B 1 231 ? -20.609 6.297 -4.555 1 98.94 231 ALA B N 1
ATOM 3636 C CA . ALA B 1 231 ? -19.766 6.059 -3.389 1 98.94 231 ALA B CA 1
ATOM 3637 C C . ALA B 1 231 ? -18.922 7.285 -3.062 1 98.94 231 ALA B C 1
ATOM 3639 O O . ALA B 1 231 ? -18.734 7.625 -1.891 1 98.94 231 ALA B O 1
ATOM 3640 N N . ALA B 1 232 ? -18.359 7.926 -4.102 1 98.94 232 ALA B N 1
ATOM 3641 C CA . ALA B 1 232 ? -17.562 9.125 -3.887 1 98.94 232 ALA B CA 1
ATOM 3642 C C . ALA B 1 232 ? -18.375 10.219 -3.209 1 98.94 232 ALA B C 1
ATOM 3644 O O . ALA B 1 232 ? -17.922 10.844 -2.248 1 98.94 232 ALA B O 1
ATOM 3645 N N . ALA B 1 233 ? -19.609 10.406 -3.719 1 98.81 233 ALA B N 1
ATOM 3646 C CA . ALA B 1 233 ? -20.5 11.398 -3.102 1 98.81 233 ALA B CA 1
ATOM 3647 C C . ALA B 1 233 ? -20.828 11.008 -1.663 1 98.81 233 ALA B C 1
ATOM 3649 O O . ALA B 1 233 ? -20.828 11.859 -0.77 1 98.81 233 ALA B O 1
ATOM 3650 N N . GLY B 1 234 ? -21.125 9.742 -1.471 1 98.81 234 GLY B N 1
ATOM 3651 C CA . GLY B 1 234 ? -21.391 9.25 -0.13 1 98.81 234 GLY B CA 1
ATOM 3652 C C . GLY B 1 234 ? -20.219 9.398 0.812 1 98.81 234 GLY B C 1
ATOM 3653 O O . GLY B 1 234 ? -20.391 9.711 1.992 1 98.81 234 GLY B O 1
ATOM 3654 N N . LEU B 1 235 ? -19.031 9.195 0.325 1 98.94 235 LEU B N 1
ATOM 3655 C CA . LEU B 1 235 ? -17.812 9.32 1.136 1 98.94 235 LEU B CA 1
ATOM 3656 C C . LEU B 1 235 ? -17.625 10.758 1.602 1 98.94 235 LEU B C 1
ATOM 3658 O O . LEU B 1 235 ? -17.328 11 2.775 1 98.94 235 LEU B O 1
ATOM 3662 N N . ILE B 1 236 ? -17.75 11.695 0.669 1 98.81 236 ILE B N 1
ATOM 3663 C CA . ILE B 1 236 ? -17.578 13.109 1.008 1 98.81 236 ILE B CA 1
ATOM 3664 C C . ILE B 1 236 ? -18.547 13.484 2.129 1 98.81 236 ILE B C 1
ATOM 3666 O O . ILE B 1 236 ? -18.141 14.102 3.119 1 98.81 236 ILE B O 1
ATOM 3670 N N . GLU B 1 237 ? -19.812 13.031 1.98 1 98.62 237 GLU B N 1
ATOM 3671 C CA . GLU B 1 237 ? -20.828 13.336 2.984 1 98.62 237 GLU B CA 1
ATOM 3672 C C . GLU B 1 237 ? -20.484 12.703 4.328 1 98.62 237 GLU B C 1
ATOM 3674 O O . GLU B 1 237 ? -20.594 13.352 5.371 1 98.62 237 GLU B O 1
ATOM 3679 N N . ASP B 1 238 ? -20.109 11.492 4.328 1 98.69 238 ASP B N 1
ATOM 3680 C CA . ASP B 1 238 ? -19.828 10.75 5.555 1 98.69 238 ASP B CA 1
ATOM 3681 C C . ASP B 1 238 ? -18.578 11.305 6.258 1 98.69 238 ASP B C 1
ATOM 3683 O O . ASP B 1 238 ? -18.547 11.383 7.488 1 98.69 238 ASP B O 1
ATOM 3687 N N . VAL B 1 239 ? -17.547 11.641 5.523 1 98.62 239 VAL B N 1
ATOM 3688 C CA . VAL B 1 239 ? -16.328 12.219 6.066 1 98.62 239 VAL B CA 1
ATOM 3689 C C . VAL B 1 239 ? -16.625 13.586 6.68 1 98.62 239 VAL B C 1
ATOM 3691 O O . VAL B 1 239 ? -16.125 13.914 7.758 1 98.62 239 VAL B O 1
ATOM 3694 N N . ASN B 1 240 ? -17.422 14.398 5.961 1 98.06 240 ASN B N 1
ATOM 3695 C CA . ASN B 1 240 ? -17.812 15.695 6.5 1 98.06 240 ASN B CA 1
ATOM 3696 C C . ASN B 1 240 ? -18.562 15.562 7.824 1 98.06 240 ASN B C 1
ATOM 3698 O O . ASN B 1 240 ? -18.312 16.328 8.766 1 98.06 240 ASN B O 1
ATOM 3702 N N . ALA B 1 241 ? -19.469 14.578 7.875 1 97.88 241 ALA B N 1
ATOM 3703 C CA . ALA B 1 241 ? -20.203 14.336 9.117 1 97.88 241 ALA B CA 1
ATOM 3704 C C . ALA B 1 241 ? -19.25 13.898 10.234 1 97.88 241 ALA B C 1
ATOM 3706 O O . ALA B 1 241 ? -19.375 14.367 11.367 1 97.88 241 ALA B O 1
ATOM 3707 N N . PHE B 1 242 ? -18.375 13.039 9.977 1 98 242 PHE B N 1
ATOM 3708 C CA . PHE B 1 242 ? -17.391 12.562 10.945 1 98 242 PHE B CA 1
ATOM 3709 C C . PHE B 1 242 ? -16.5 13.703 11.43 1 98 242 PHE B C 1
ATOM 3711 O O . PHE B 1 242 ? -16.25 13.828 12.625 1 98 242 PHE B O 1
ATOM 3718 N N . SER B 1 243 ? -16.031 14.523 10.484 1 96.94 243 SER B N 1
ATOM 3719 C CA . SER B 1 243 ? -15.188 15.672 10.789 1 96.94 243 SER B CA 1
ATOM 3720 C C . SER B 1 243 ? -15.891 16.641 11.727 1 96.94 243 SER B C 1
ATOM 3722 O O . SER B 1 243 ? -15.25 17.297 12.555 1 96.94 243 SER B O 1
ATOM 3724 N N . ALA B 1 244 ? -17.188 16.688 11.633 1 95.75 244 ALA B N 1
ATOM 3725 C CA . ALA B 1 244 ? -17.969 17.688 12.359 1 95.75 244 ALA B CA 1
ATOM 3726 C C . ALA B 1 244 ? -18.375 17.172 13.742 1 95.75 244 ALA B C 1
ATOM 3728 O O . ALA B 1 244 ? -18.906 17.922 14.562 1 95.75 244 ALA B O 1
ATOM 3729 N N . GLU B 1 245 ? -18.141 15.844 13.922 1 93.75 245 GLU B N 1
ATOM 3730 C CA . GLU B 1 245 ? -18.469 15.305 15.234 1 93.75 245 GLU B CA 1
ATOM 3731 C C . GLU B 1 245 ? -17.75 16.062 16.344 1 93.75 245 GLU B C 1
ATOM 3733 O O . GLU B 1 245 ? -16.562 16.328 16.25 1 93.75 245 GLU B O 1
ATOM 3738 N N . VAL B 1 246 ? -18.484 16.484 17.406 1 87.38 246 VAL B N 1
ATOM 3739 C CA . VAL B 1 246 ? -17.938 17.281 18.5 1 87.38 246 VAL B CA 1
ATOM 3740 C C . VAL B 1 246 ? -17.609 16.375 19.688 1 87.38 246 VAL B C 1
ATOM 3742 O O . VAL B 1 246 ? -18.422 15.523 20.078 1 87.38 246 VAL B O 1
ATOM 3745 N N . ALA B 1 247 ? -16.344 16.5 20.125 1 76.94 247 ALA B N 1
ATOM 3746 C CA . ALA B 1 247 ? -15.977 15.805 21.359 1 76.94 247 ALA B CA 1
ATOM 3747 C C . ALA B 1 247 ? -16.672 16.422 22.578 1 76.94 247 ALA B C 1
ATOM 3749 O O . ALA B 1 247 ? -16.859 17.641 22.641 1 76.94 247 ALA B O 1
ATOM 3750 N N . PRO B 1 248 ? -17.125 15.469 23.375 1 71.19 248 PRO B N 1
ATOM 3751 C CA . PRO B 1 248 ? -17.766 16.031 24.562 1 71.19 248 PRO B CA 1
ATOM 3752 C C . PRO B 1 248 ? -16.828 16.922 25.375 1 71.19 248 PRO B C 1
ATOM 3754 O O . PRO B 1 248 ? -15.617 16.719 25.375 1 71.19 248 PRO B O 1
ATOM 3757 N N . SER B 1 249 ? -17.234 18.062 25.906 1 62.16 249 SER B N 1
ATOM 3758 C CA . SER B 1 249 ? -16.516 18.984 26.781 1 62.16 249 SER B CA 1
ATOM 3759 C C . SER B 1 249 ? -16.219 18.359 28.125 1 62.16 249 SER B C 1
ATOM 3761 O O . SER B 1 249 ? -17 17.516 28.609 1 62.16 249 SER B O 1
#

Foldseek 3Di:
DEPVPDDPVVVVVVLVPFLEEEEQEEAQADFFPWAHSQLWRVLSVLLQVVLVVPFVHYYYDYHRHEADQQRVLPPRGDHDDLVRRLVVLLVVVVVSLVSPRAHYEYAGRYPVRVVSNVVSQVVLCVVQVVVVHGSRHDYYYDYLCRFPPLVVLLCVLDVAFQFDGSGLQSRQLVCLVCVVSGDDDDDVVQFFDADDGDGRVVQCVRGVRNGHRHRNVSHHNVSSVVSSVRSSVRVSVVSVVSRPDDDDD/DEPVPDDPVVVVVVLVPFLEAEEQEEAQADFFPWAHSQLWRVLSVLLQVVLVVPFVHYYYDYHRHEADQQRVLPPRGDHDDLVRRLVVLLVVVCVSLVSPRAHYEYAGRYPVRVVSNVVSQVVLCVVQVVVVHGSRHDYYYDYLCRFPPNVVLLCVLDVAFQFDGSGLQSRQLVCLVCVVSGDDDDDVVQFFDADDGDGRVVQCVRGVRNGHRHRNVSHHNVSSVVSSVRSSVRVSVVSVVSRPDDDDD

Secondary structure (DSSP, 8-state):
-BGGGS-HHHHHHHHTT--EEEEEE--B--BTTTB-TTHHHHHHHHHHHHHHTTS--EEPPPB-----GGGTTSTT-B---HHHHHHHHHHHHHHHHHTT--EEEEEE--GGGHHHHHHHHHHHHHHHHHHTS--S-EEEEEEGGGSTTHHHHHHHH-SSS--SBS-HHHHHHHHHH-GGG------SSSSPP-----SHHHHHHHSTTS-BS--GGG--HHHHHHHHHHHHHHHHHHHHHHHHPPPP-/-BGGGS-HHHHHHHHTT--EEEEEE--B--BTTTB-TTHHHHHHHHHHHHHHTTS--EEPPPB-----GGGTTSTT-B---HHHHHHHHHHHHHHHHHTT--EEEEEE--GGGHHHHHHHHHHHHHHHHHHTS--S-EEEEEEGGGSTTHHHHHHHH-SSS--SBS-HHHHHHHHHH-GGG------SSSSPP-----SHHHHHHHSTTS-BS--GGG--HHHHHHHHHHHHHHHHHHHHHHHHPPPP-

pLDDT: mean 97.15, std 3.54, range [62.16, 98.94]

Radius of gyration: 22.23 Å; Cα contacts (8 Å, |Δi|>4): 1117; chains: 2; bounding box: 59×59×53 Å

Sequence (498 aa):
MLLHLSTWPEIEAFLGRSKTVVIPIGSNEQHGPTGLLGTDWLCPEIIATEAQKTGDILVGPTFNIGMAQHHLGFPGTISLRPSTFIAAIGDWCRSLGHHGFEKIYFLNGHGGNVATIEAAFSELYAEASFAGKPRGFSLKLKNWWELRGVLALANRQFPVGHGSHATPSEIAVTQWAYPDAIKTANYAPQIAPTGPIREALDFRARYADGRMGSDPALATPEKGGELVAMAAAGLIEDVNAFSAEVAPSMLLHLSTWPEIEAFLGRSKTVVIPIGSNEQHGPTGLLGTDWLCPEIIATEAQKTGDILVGPTFNIGMAQHHLGFPGTISLRPSTFIAAIGDWCRSLGHHGFEKIYFLNGHGGNVATIEAAFSELYAEASFAGKPRGFSLKLKNWWELRGVLALANRQFPVGHGSHATPSEIAVTQWAYPDAIKTANYAPQIAPTGPIREALDFRARYADGRMGSDPALATPEKGGELVAMAAAGLIEDVNAFSAEVAPS